Protein AF-0000000082833442 (afdb_homodimer)

Nearest PDB structures (foldseek):
  8tsh-assembly1_B  TM=8.853E-01  e=4.873E-17  Caldimonas thermodepolymerans
  8tsw-assembly1_B  TM=8.646E-01  e=2.440E-17  Caldimonas thermodepolymerans
  8tsi-assembly1_B  TM=8.793E-01  e=1.846E-13  Caldimonas thermodepolymerans
  2bbs-assembly1_A  TM=5.947E-01  e=8.447E-10  Homo sapiens
  4hlu-assembly1_D  TM=7.136E-01  e=8.021E-07  Thermotoga maritima MSB8

Sequence (474 aa):
MIHLNRVTDEPLAFGHRQALLAQASLDIPVGRYALLSPAPELHRQIIDLLCGLRPPRQGFVQHDGNVSWAIGRQGFIRGKASGLNMIELVSQMYELDADATYELVADLITDPKSLPRPMEHWPLFARQEFSFALALAPAFDVYVIEGAIPFEPCRFTRLWLALFEERLVGRTLILSSYRQNQLADYCLKGLIYERSALRIEDDLDQCIQKFPPRRSRSESGTGDDVFGGFDEGQLGFMIHLNRVTDEPLAFGHRQALLAQASLDIPVGRYALLSPAPELHRQIIDLLCGLRPPRQGFVQHDGNVSWAIGRQGFIRGKASGLNMIELVSQMYELDADATYELVADLITDPKSLPRPMEHWPLFARQEFSFALALAPAFDVYVIEGAIPFEPCRFTRLWLALFEERLVGRTLILSSYRQNQLADYCLKGLIYERSALRIEDDLDQCIQKFPPRRSRSESGTGDDVFGGFDEGQLGF

Foldseek 3Di:
DKWWAQFWAADPDPPPPATLAGGATDDDDFFEAEEFELCLLCVVVVLCQQQVVDATPDTHMDDDWHEDRAQQDLVLADQQDFLLRSLVVVCVVQVHDSVVLLVQLCVQAPDSVRRRPGNVPPDLVRSNLSSLSSRLRHLTQEYHYEEDQDDDPDRNSVVSVVSVVVSSVNHYYYYHYLDPVRCVVGHQWYFYRDRNYTDIGRHVVVRCVVGPRDPDPVRVVSDPPPVPPPPPPDPPD/DKWWAQFWAADPDPPPPATLAGGATDDDDFFEAEEFELCLLCVVVVLCQQQVVDATPDTHMDDDWHEDRAQQDLVLADQQDFLLRSLVVVCVVQVHDSVVLLVQLCVQAPDSVRRRPGNVPPDLVRSNLSSLSSRLRHLTQEYHYEEDQDDDPDRNSVVSVVSVVVSSVNHYYYYHYLDPVRCVVGHQWYFYRDRNYTDIGRHVVVRCVVGPRDPDPVRVVSDPPPVPPPPPPDPPD

Radius of gyration: 21.86 Å; Cα contacts (8 Å, |Δi|>4): 952; chains: 2; bounding box: 47×56×69 Å

Organism: NCBI:txid1287738

pLDDT: mean 85.41, std 19.28, range [15.46, 98.56]

Solvent-accessible surface area (backbone atoms only — not comparable to full-atom values): 25301 Å² total; per-residue (Å²): 63,43,36,36,44,45,24,24,32,63,43,48,36,58,86,57,86,56,49,49,25,60,58,26,58,44,76,43,68,75,37,31,25,27,52,37,30,93,53,53,45,49,46,63,61,52,47,33,42,76,48,56,58,41,82,58,63,35,56,48,73,45,63,57,67,45,58,34,64,60,36,65,48,57,70,78,58,52,43,62,28,20,48,52,52,49,46,46,48,52,16,60,44,66,73,48,59,47,66,62,45,46,50,56,30,45,71,46,41,94,60,52,83,51,29,80,38,46,43,65,75,46,57,69,60,57,51,46,44,46,48,56,43,53,60,66,61,58,86,48,34,28,43,33,36,38,44,71,72,79,72,58,96,43,72,47,33,56,54,48,52,57,54,45,57,60,61,43,64,93,25,21,35,41,36,34,44,41,46,63,66,57,45,64,74,66,29,58,25,25,36,36,42,56,94,21,32,66,45,80,40,74,57,29,70,60,45,41,69,76,27,59,56,52,73,27,64,62,50,48,60,68,56,54,62,57,84,60,66,66,68,80,71,79,63,78,121,63,43,36,36,43,45,24,24,32,64,43,48,35,57,84,56,85,56,48,50,27,58,56,26,57,44,76,43,67,76,38,31,24,27,53,36,32,92,54,52,45,50,46,64,62,51,47,32,42,73,48,57,59,42,82,57,64,33,57,46,72,45,65,57,68,45,60,36,64,60,36,65,48,57,70,82,58,52,40,61,29,21,47,51,53,49,46,45,49,52,16,60,44,68,72,48,60,46,65,61,44,46,50,56,30,45,72,46,41,95,61,53,85,51,30,80,39,47,42,65,75,47,55,70,61,57,52,46,44,46,46,56,43,53,60,65,61,57,85,46,36,29,44,33,35,39,44,70,74,80,72,56,96,42,72,46,33,55,54,49,50,57,53,47,57,61,62,43,63,94,24,22,35,42,36,34,44,42,47,63,66,58,44,62,73,67,29,59,25,24,36,36,44,55,94,23,32,65,47,79,39,73,57,29,69,59,45,42,68,76,26,60,56,53,73,28,65,63,49,49,61,67,56,56,62,58,82,61,66,68,67,82,72,81,66,77,121

Secondary structure (DSSP, 8-state):
-EEEEEEEE--SSTT--S-SEEEEEEEE-SSEEEEE-S-GGGHHHHHHHHHTSS--SEEEEEESS-EEEEET-GGG--TTSBHHHHHHHHHHHTT--HHHHHHHHHHHSS-GGGTTSBGGGS-HHHHHHHHHHHTTSS--SEEEEES----SSSHHHHHHHHHHHHHHTTSEEEEE-S-HHHHHHH-SEEEEEETTEEEEES-HHHHHHHS-----TTTHHHHSSTTT---STT---/-EEEEEEEE--SSTT--S-SEEEEEEEE-SSEEEEE-S-GGGHHHHHHHHHTSS--SEEEEEESS-EEEEET-GGGS-TTSBHHHHHHHHHHHTT--HHHHHHHHHHHSS-GGGTTSBGGGS-HHHHHHHHHHHTTSS--SEEEEES----SSSHHHHHHHHHHHHHHTTSEEEEE-S-HHHHHHH-SEEEEEETTEEEEES-HHHHHHHS-----TTTTTT-SSTTT---SS----

Structure (mmCIF, N/CA/C/O backbone):
data_AF-0000000082833442-model_v1
#
loop_
_entity.id
_entity.type
_entity.pdbx_description
1 polymer 'Polysialic acid transport ATP-binding protein KpsT'
#
loop_
_atom_site.group_PDB
_atom_site.id
_atom_site.type_symbol
_atom_site.label_atom_id
_atom_site.label_alt_id
_atom_site.label_comp_id
_atom_site.label_asym_id
_atom_site.label_entity_id
_atom_site.label_seq_id
_atom_site.pdbx_PDB_ins_code
_atom_site.Cartn_x
_atom_site.Cartn_y
_atom_site.Cartn_z
_atom_site.occupancy
_atom_site.B_iso_or_equiv
_atom_site.auth_seq_id
_atom_site.auth_comp_id
_atom_site.auth_asym_id
_atom_site.auth_atom_id
_atom_site.pdbx_PDB_model_num
ATOM 1 N N . MET A 1 1 ? -0.75 22.703 -1.774 1 87.25 1 MET A N 1
ATOM 2 C CA . MET A 1 1 ? -2.17 22.719 -2.115 1 87.25 1 MET A CA 1
ATOM 3 C C . MET A 1 1 ? -2.539 21.516 -2.967 1 87.25 1 MET A C 1
ATOM 5 O O . MET A 1 1 ? -1.73 21.047 -3.77 1 87.25 1 MET A O 1
ATOM 9 N N . ILE A 1 2 ? -3.645 20.938 -2.664 1 94.56 2 ILE A N 1
ATOM 10 C CA . ILE A 1 2 ? -4.184 19.828 -3.439 1 94.56 2 ILE A CA 1
ATOM 11 C C . ILE A 1 2 ? -5.395 20.281 -4.242 1 94.56 2 ILE A C 1
ATOM 13 O O . ILE A 1 2 ? -6.258 21 -3.717 1 94.56 2 ILE A O 1
ATOM 17 N N . HIS A 1 3 ? -5.391 19.891 -5.516 1 95 3 HIS A N 1
ATOM 18 C CA . HIS A 1 3 ? -6.5 20.25 -6.398 1 95 3 HIS A CA 1
ATOM 19 C C . HIS A 1 3 ? -7.199 19 -6.934 1 95 3 HIS A C 1
ATOM 21 O O . HIS A 1 3 ? -6.57 18.156 -7.582 1 95 3 HIS A O 1
ATOM 27 N N . LEU A 1 4 ? -8.414 18.891 -6.656 1 96.06 4 LEU A N 1
ATOM 28 C CA . LEU A 1 4 ? -9.258 17.875 -7.293 1 96.06 4 LEU A CA 1
ATOM 29 C C . LEU A 1 4 ? -10.047 18.484 -8.453 1 96.06 4 LEU A C 1
ATOM 31 O O . LEU A 1 4 ? -10.672 19.547 -8.297 1 96.06 4 LEU A O 1
ATOM 35 N N . ASN A 1 5 ? -9.93 17.875 -9.562 1 95.62 5 ASN A N 1
ATOM 36 C CA . ASN A 1 5 ? -10.656 18.328 -10.742 1 95.62 5 ASN A CA 1
ATOM 37 C C . ASN A 1 5 ? -11.57 17.219 -11.289 1 95.62 5 ASN A C 1
ATOM 39 O O . ASN A 1 5 ? -11.102 16.297 -11.938 1 95.62 5 ASN A O 1
ATOM 43 N N . ARG A 1 6 ? -12.867 17.328 -11.055 1 95.94 6 ARG A N 1
ATOM 44 C CA . ARG A 1 6 ? -13.922 16.438 -11.539 1 95.94 6 ARG A CA 1
ATOM 45 C C . ARG A 1 6 ? -13.555 14.977 -11.312 1 95.94 6 ARG A C 1
ATOM 47 O O . ARG A 1 6 ? -13.602 14.172 -12.242 1 95.94 6 ARG A O 1
ATOM 54 N N . VAL A 1 7 ? -13.211 14.68 -10.086 1 95.31 7 VAL A N 1
ATOM 55 C CA . VAL A 1 7 ? -12.742 13.344 -9.734 1 95.31 7 VAL A CA 1
ATOM 56 C C . VAL A 1 7 ? -13.938 12.422 -9.492 1 95.31 7 VAL A C 1
ATOM 58 O O . VAL A 1 7 ? -14.844 12.758 -8.727 1 95.31 7 VAL A O 1
ATOM 61 N N . THR A 1 8 ? -14 11.344 -10.211 1 92.88 8 THR A N 1
ATOM 62 C CA . THR A 1 8 ? -14.953 10.266 -9.977 1 92.88 8 THR A CA 1
ATOM 63 C C . THR A 1 8 ? -14.219 8.969 -9.617 1 92.88 8 THR A C 1
ATOM 65 O O . THR A 1 8 ? -13.227 8.617 -10.258 1 92.88 8 THR A O 1
ATOM 68 N N . ASP A 1 9 ? -14.609 8.414 -8.594 1 88.69 9 ASP A N 1
ATOM 69 C CA . ASP A 1 9 ? -14.016 7.164 -8.133 1 88.69 9 ASP A CA 1
ATOM 70 C C . ASP A 1 9 ? -15.047 6.301 -7.402 1 88.69 9 ASP A C 1
ATOM 72 O O . ASP A 1 9 ? -16.094 6.797 -6.984 1 88.69 9 ASP A O 1
ATOM 76 N N . GLU A 1 10 ? -14.781 5.082 -7.391 1 81.75 10 GLU A N 1
ATOM 77 C CA . GLU A 1 10 ? -15.68 4.125 -6.758 1 81.75 10 GLU A CA 1
ATOM 78 C C . GLU A 1 10 ? -15.047 3.508 -5.516 1 81.75 10 GLU A C 1
ATOM 80 O O . GLU A 1 10 ? -13.828 3.369 -5.438 1 81.75 10 GLU A O 1
ATOM 85 N N . PRO A 1 11 ? -15.969 3.258 -4.547 1 69.62 11 PRO A N 1
ATOM 86 C CA . PRO A 1 11 ? -15.43 2.576 -3.369 1 69.62 11 PRO A CA 1
ATOM 87 C C . PRO A 1 11 ? -14.875 1.189 -3.689 1 69.62 11 PRO A C 1
ATOM 89 O O . PRO A 1 11 ? -15.398 0.5 -4.566 1 69.62 11 PRO A O 1
ATOM 92 N N . LEU A 1 12 ? -13.719 1.007 -3.016 1 61.28 12 LEU A N 1
ATOM 93 C CA . LEU A 1 12 ? -13.156 -0.334 -3.158 1 61.28 12 LEU A CA 1
ATOM 94 C C . LEU A 1 12 ? -13.969 -1.347 -2.354 1 61.28 12 LEU A C 1
ATOM 96 O O . LEU A 1 12 ? -13.969 -2.539 -2.668 1 61.28 12 LEU A O 1
ATOM 100 N N . ALA A 1 13 ? -14.594 -0.746 -1.317 1 53.56 13 ALA A N 1
ATOM 101 C CA . ALA A 1 13 ? -15.359 -1.617 -0.432 1 53.56 13 ALA A CA 1
ATOM 102 C C . ALA A 1 13 ? -16.719 -1.947 -1.035 1 53.56 13 ALA A C 1
ATOM 104 O O . ALA A 1 13 ? -17.328 -1.115 -1.72 1 53.56 13 ALA A O 1
ATOM 105 N N . PHE A 1 14 ? -17.156 -3.219 -0.963 1 50.06 14 PHE A N 1
ATOM 106 C CA . PHE A 1 14 ? -18.422 -3.729 -1.467 1 50.06 14 PHE A CA 1
ATOM 107 C C . PHE A 1 14 ? -19.578 -3.193 -0.642 1 50.06 14 PHE A C 1
ATOM 109 O O . PHE A 1 14 ? -19.422 -2.869 0.536 1 50.06 14 PHE A O 1
ATOM 116 N N . GLY A 1 15 ? -20.688 -2.936 -1.265 1 50.88 15 GLY A N 1
ATOM 117 C CA . GLY A 1 15 ? -21.953 -2.578 -0.665 1 50.88 15 GLY A CA 1
ATOM 118 C C . GLY A 1 15 ? -22.312 -1.115 -0.848 1 50.88 15 GLY A C 1
ATOM 119 O O . GLY A 1 15 ? -23.422 -0.696 -0.515 1 50.88 15 GLY A O 1
ATOM 120 N N . HIS A 1 16 ? -21.141 -0.589 -1.215 1 55.28 16 HIS A N 1
ATOM 121 C CA . HIS A 1 16 ? -21.484 0.812 -1.423 1 55.28 16 HIS A CA 1
ATOM 122 C C . HIS A 1 16 ? -21.984 1.054 -2.846 1 55.28 16 HIS A C 1
ATOM 124 O O . HIS A 1 16 ? -21.312 0.657 -3.811 1 55.28 16 HIS A O 1
ATOM 130 N N . ARG A 1 17 ? -23.172 1.173 -2.928 1 62.28 17 ARG A N 1
ATOM 131 C CA . ARG A 1 17 ? -23.781 1.459 -4.227 1 62.28 17 ARG A CA 1
ATOM 132 C C . ARG A 1 17 ? -23.375 2.844 -4.723 1 62.28 17 ARG A C 1
ATOM 134 O O . ARG A 1 17 ? -23.438 3.121 -5.922 1 62.28 17 ARG A O 1
ATOM 141 N N . GLN A 1 18 ? -22.938 3.605 -3.75 1 77.44 18 GLN A N 1
ATOM 142 C CA . GLN A 1 18 ? -22.641 4.98 -4.133 1 77.44 18 GLN A CA 1
ATOM 143 C C . GLN A 1 18 ? -21.156 5.148 -4.453 1 77.44 18 GLN A C 1
ATOM 145 O O . GLN A 1 18 ? -20.312 4.484 -3.855 1 77.44 18 GLN A O 1
ATOM 150 N N . ALA A 1 19 ? -20.922 6.012 -5.43 1 86.44 19 ALA A N 1
ATOM 151 C CA . ALA A 1 19 ? -19.547 6.355 -5.789 1 86.44 19 ALA A CA 1
ATOM 152 C C . ALA A 1 19 ? -18.797 6.91 -4.59 1 86.44 19 ALA A C 1
ATOM 154 O O . ALA A 1 19 ? -19.391 7.547 -3.713 1 86.44 19 ALA A O 1
ATOM 155 N N . LEU A 1 20 ? -17.531 6.586 -4.531 1 90 20 LEU A N 1
ATOM 156 C CA . LEU A 1 20 ? -16.703 7.223 -3.521 1 90 20 LEU A CA 1
ATOM 157 C C . LEU A 1 20 ? -16.672 8.734 -3.707 1 90 20 LEU A C 1
ATOM 159 O O . LEU A 1 20 ? -16.969 9.484 -2.771 1 90 20 LEU A O 1
ATOM 163 N N . LEU A 1 21 ? -16.297 9.141 -4.926 1 94.31 21 LEU A N 1
ATOM 164 C CA . LEU A 1 21 ? -16.406 10.523 -5.387 1 94.31 21 LEU A CA 1
ATOM 165 C C . LEU A 1 21 ? -17.109 10.594 -6.738 1 94.31 21 LEU A C 1
ATOM 167 O O . LEU A 1 21 ? -16.891 9.742 -7.602 1 94.31 21 LEU A O 1
ATOM 171 N N . ALA A 1 22 ? -18 11.578 -6.891 1 95.62 22 ALA A N 1
ATOM 172 C CA . ALA A 1 22 ? -18.734 11.781 -8.133 1 95.62 22 ALA A CA 1
ATOM 173 C C . ALA A 1 22 ? -18.516 13.188 -8.68 1 95.62 22 ALA A C 1
ATOM 175 O O . ALA A 1 22 ? -19.141 14.148 -8.234 1 95.62 22 ALA A O 1
ATOM 176 N N . GLN A 1 23 ? -17.594 13.281 -9.688 1 95.56 23 GLN A N 1
ATOM 177 C CA . GLN A 1 23 ? -17.234 14.547 -10.32 1 95.56 23 GLN A CA 1
ATOM 178 C C . GLN A 1 23 ? -16.844 15.594 -9.281 1 95.56 23 GLN A C 1
ATOM 180 O O . GLN A 1 23 ? -17.297 16.734 -9.344 1 95.56 23 GLN A O 1
ATOM 185 N N . ALA A 1 24 ? -16.172 15.195 -8.289 1 96.44 24 ALA A N 1
ATOM 186 C CA . ALA A 1 24 ? -15.805 16.062 -7.18 1 96.44 24 ALA A CA 1
ATOM 187 C C . ALA A 1 24 ? -14.68 17.016 -7.574 1 96.44 24 ALA A C 1
ATOM 189 O O . ALA A 1 24 ? -13.648 16.594 -8.094 1 96.44 24 ALA A O 1
ATOM 190 N N . SER A 1 25 ? -14.93 18.297 -7.41 1 96.81 25 SER A N 1
ATOM 191 C CA . SER A 1 25 ? -13.906 19.328 -7.578 1 96.81 25 SER A CA 1
ATOM 192 C C . SER A 1 25 ? -13.719 20.125 -6.301 1 96.81 25 SER A C 1
ATOM 194 O O . SER A 1 25 ? -14.695 20.516 -5.656 1 96.81 25 SER A O 1
ATOM 196 N N . LEU A 1 26 ? -12.453 20.312 -5.906 1 97.75 26 LEU A N 1
ATOM 197 C CA . LEU A 1 26 ? -12.141 21.047 -4.684 1 97.75 26 LEU A CA 1
ATOM 198 C C . LEU A 1 26 ? -10.68 21.469 -4.66 1 97.75 26 LEU A C 1
ATOM 200 O O . LEU A 1 26 ? -9.797 20.688 -5.031 1 97.75 26 LEU A O 1
ATOM 204 N N . ASP A 1 27 ? -10.469 22.688 -4.301 1 97 27 ASP A N 1
ATOM 205 C CA . ASP A 1 27 ? -9.133 23.156 -3.947 1 97 27 ASP A CA 1
ATOM 206 C C . ASP A 1 27 ? -8.93 23.156 -2.434 1 97 27 ASP A C 1
ATOM 208 O O . ASP A 1 27 ? -9.742 23.719 -1.693 1 97 27 ASP A O 1
ATOM 212 N N . ILE A 1 28 ? -7.914 22.516 -2.031 1 97.31 28 ILE A N 1
ATOM 213 C CA . ILE A 1 28 ? -7.559 22.5 -0.615 1 97.31 28 ILE A CA 1
ATOM 214 C C . ILE A 1 28 ? -6.367 23.438 -0.376 1 97.31 28 ILE A C 1
ATOM 216 O O . ILE A 1 28 ? -5.219 23.047 -0.62 1 97.31 28 ILE A O 1
ATOM 220 N N . PRO A 1 29 ? -6.637 24.594 0.141 1 96.38 29 PRO A N 1
ATOM 221 C CA . PRO A 1 29 ? -5.531 25.516 0.396 1 96.38 29 PRO A CA 1
ATOM 222 C C . PRO A 1 29 ? -4.672 25.094 1.587 1 96.38 29 PRO A C 1
ATOM 224 O O . PRO A 1 29 ? -5 24.141 2.279 1 96.38 29 PRO A O 1
ATOM 227 N N . VAL A 1 30 ? -3.625 25.875 1.782 1 96.69 30 VAL A N 1
ATOM 228 C CA . VAL A 1 30 ? -2.762 25.641 2.934 1 96.69 30 VAL A CA 1
ATOM 229 C C . VAL A 1 30 ? -3.572 25.766 4.223 1 96.69 30 VAL A C 1
ATOM 231 O O . VAL A 1 30 ? -4.348 26.703 4.391 1 96.69 30 VAL A O 1
ATOM 234 N N . GLY A 1 31 ? -3.477 24.797 5.059 1 97 31 GLY A N 1
ATOM 235 C CA . GLY A 1 31 ? -4.219 24.766 6.309 1 97 31 GLY A CA 1
ATOM 236 C C . GLY A 1 31 ? -4.145 23.422 7.008 1 97 31 GLY A C 1
ATOM 237 O O . GLY A 1 31 ? -3.463 22.516 6.539 1 97 31 GLY A O 1
ATOM 238 N N . ARG A 1 32 ? -4.77 23.375 8.156 1 97.69 32 ARG A N 1
ATOM 239 C CA . ARG A 1 32 ? -4.82 22.172 8.977 1 97.69 32 ARG A CA 1
ATOM 240 C C . ARG A 1 32 ? -6.234 21.609 9.023 1 97.69 32 ARG A C 1
ATOM 242 O O . ARG A 1 32 ? -7.125 22.188 9.641 1 97.69 32 ARG A O 1
ATOM 249 N N . TYR A 1 33 ? -6.422 20.375 8.406 1 98.25 33 TYR A N 1
ATOM 250 C CA . TYR A 1 33 ? -7.758 19.844 8.164 1 98.25 33 TYR A CA 1
ATOM 251 C C . TYR A 1 33 ? -7.957 18.516 8.891 1 98.25 33 TYR A C 1
ATOM 253 O O . TYR A 1 33 ? -7.082 17.641 8.852 1 98.25 33 TYR A O 1
ATOM 261 N N . ALA A 1 34 ? -9.109 18.391 9.508 1 98 34 ALA A N 1
ATOM 262 C CA . ALA A 1 34 ? -9.578 17.094 10 1 98 34 ALA A CA 1
ATOM 263 C C . ALA A 1 34 ? -10.469 16.406 8.969 1 98 34 ALA A C 1
ATOM 265 O O . ALA A 1 34 ? -11.508 16.953 8.578 1 98 34 ALA A O 1
ATOM 266 N N . LEU A 1 35 ? -10.078 15.305 8.5 1 97.38 35 LEU A N 1
ATOM 267 C CA . LEU A 1 35 ? -10.953 14.531 7.625 1 97.38 35 LEU A CA 1
ATOM 268 C C . LEU A 1 35 ? -12.062 13.852 8.422 1 97.38 35 LEU A C 1
ATOM 270 O O . LEU A 1 35 ? -11.789 12.984 9.258 1 97.38 35 LEU A O 1
ATOM 274 N N . LEU A 1 36 ? -13.242 14.219 8.164 1 96.56 36 LEU A N 1
ATOM 275 C CA . LEU A 1 36 ? -14.414 13.734 8.883 1 96.56 36 LEU A CA 1
ATOM 276 C C . LEU A 1 36 ? -15.508 13.312 7.906 1 96.56 36 LEU A C 1
ATOM 278 O O . LEU A 1 36 ? -15.609 13.852 6.805 1 96.56 36 LEU A O 1
ATOM 282 N N . SER A 1 37 ? -16.25 12.336 8.328 1 93.88 37 SER A N 1
ATOM 283 C CA . SER A 1 37 ? -17.328 11.852 7.484 1 93.88 37 SER A CA 1
ATOM 284 C C . SER A 1 37 ? -18.281 10.938 8.266 1 93.88 37 SER A C 1
ATOM 286 O O . SER A 1 37 ? -17.922 10.445 9.336 1 93.88 37 SER A O 1
ATOM 288 N N . PRO A 1 38 ? -19.5 10.742 7.73 1 89.19 38 PRO A N 1
ATOM 289 C CA . PRO A 1 38 ? -20.375 9.703 8.297 1 89.19 38 PRO A CA 1
ATOM 290 C C . PRO A 1 38 ? -19.859 8.297 8.016 1 89.19 38 PRO A C 1
ATOM 292 O O . PRO A 1 38 ? -20.328 7.332 8.625 1 89.19 38 PRO A O 1
ATOM 295 N N . ALA A 1 39 ? -18.875 8.18 7.148 1 82.5 39 ALA A N 1
ATOM 296 C CA . ALA A 1 39 ? -18.344 6.879 6.734 1 82.5 39 ALA A CA 1
ATOM 297 C C . ALA A 1 39 ? -16.828 6.836 6.863 1 82.5 39 ALA A C 1
ATOM 299 O O . ALA A 1 39 ? -16.109 6.742 5.863 1 82.5 39 ALA A O 1
ATOM 300 N N . PRO A 1 40 ? -16.328 6.805 8.109 1 83.56 40 PRO A N 1
ATOM 301 C CA . PRO A 1 40 ? -14.875 6.828 8.312 1 83.56 40 PRO A CA 1
ATOM 302 C C . PRO A 1 40 ? -14.164 5.652 7.652 1 83.56 40 PRO A C 1
ATOM 304 O O . PRO A 1 40 ? -12.953 5.715 7.41 1 83.56 40 PRO A O 1
ATOM 307 N N . GLU A 1 41 ? -14.883 4.602 7.309 1 76.94 41 GLU A N 1
ATOM 308 C CA . GLU A 1 41 ? -14.305 3.441 6.641 1 76.94 41 GLU A CA 1
ATOM 309 C C . GLU A 1 41 ? -13.812 3.801 5.242 1 76.94 41 GLU A C 1
ATOM 311 O O . GLU A 1 41 ? -13.031 3.059 4.645 1 76.94 41 GLU A O 1
ATOM 316 N N . LEU A 1 42 ? -14.266 4.926 4.738 1 82.06 42 LEU A N 1
ATOM 317 C CA . LEU A 1 42 ? -13.883 5.336 3.389 1 82.06 42 LEU A CA 1
ATOM 318 C C . LEU A 1 42 ? -12.688 6.277 3.424 1 82.06 42 LEU A C 1
ATOM 320 O O . LEU A 1 42 ? -12.125 6.609 2.377 1 82.06 42 LEU A O 1
ATOM 324 N N . HIS A 1 43 ? -12.203 6.676 4.656 1 88.62 43 HIS A N 1
ATOM 325 C CA . HIS A 1 43 ? -11.109 7.629 4.781 1 88.62 43 HIS A CA 1
ATOM 326 C C . HIS A 1 43 ? -9.844 7.105 4.102 1 88.62 43 HIS A C 1
ATOM 328 O O . HIS A 1 43 ? -9.141 7.863 3.43 1 88.62 43 HIS A O 1
ATOM 334 N N . ARG A 1 44 ? -9.625 5.855 4.223 1 84.38 44 ARG A N 1
ATOM 335 C CA . ARG A 1 44 ? -8.422 5.262 3.652 1 84.38 44 ARG A CA 1
ATOM 336 C C . ARG A 1 44 ? -8.391 5.438 2.139 1 84.38 44 ARG A C 1
ATOM 338 O O . ARG A 1 44 ? -7.355 5.789 1.57 1 84.38 44 ARG A O 1
ATOM 345 N N . GLN A 1 45 ? -9.5 5.219 1.505 1 84.62 45 GLN A N 1
ATOM 346 C CA . GLN A 1 45 ? -9.57 5.344 0.053 1 84.62 45 GLN A CA 1
ATOM 347 C C . GLN A 1 45 ? -9.453 6.805 -0.379 1 84.62 45 GLN A C 1
ATOM 349 O O . GLN A 1 45 ? -8.812 7.105 -1.388 1 84.62 45 GLN A O 1
ATOM 354 N N . ILE A 1 46 ? -10.039 7.633 0.379 1 91 46 ILE A N 1
ATOM 355 C CA . ILE A 1 46 ? -9.961 9.062 0.091 1 91 46 ILE A CA 1
ATOM 356 C C . ILE A 1 46 ? -8.516 9.531 0.228 1 91 46 ILE A C 1
ATOM 358 O O . ILE A 1 46 ? -8.008 10.25 -0.637 1 91 46 ILE A O 1
ATOM 362 N N . ILE A 1 47 ? -7.887 9.086 1.263 1 91.69 47 ILE A N 1
ATOM 363 C CA . ILE A 1 47 ? -6.496 9.445 1.521 1 91.69 47 ILE A CA 1
ATOM 364 C C . ILE A 1 47 ? -5.609 8.922 0.397 1 91.69 47 ILE A C 1
ATOM 366 O O . ILE A 1 47 ? -4.699 9.617 -0.062 1 91.69 47 ILE A O 1
ATOM 370 N N . ASP A 1 48 ? -5.859 7.742 -0.075 1 86.12 48 ASP A N 1
ATOM 371 C CA . ASP A 1 48 ? -5.086 7.188 -1.182 1 86.12 48 ASP A CA 1
ATOM 372 C C . ASP A 1 48 ? -5.156 8.094 -2.408 1 86.12 48 ASP A C 1
ATOM 374 O O . ASP A 1 48 ? -4.152 8.297 -3.096 1 86.12 48 ASP A O 1
ATOM 378 N N . LEU A 1 49 ? -6.273 8.641 -2.641 1 87.38 49 LEU A N 1
ATOM 379 C CA . LEU A 1 49 ? -6.453 9.547 -3.771 1 87.38 49 LEU A CA 1
ATOM 380 C C . LEU A 1 49 ? -5.738 10.875 -3.527 1 87.38 49 LEU A C 1
ATOM 382 O O . LEU A 1 49 ? -5.023 11.367 -4.402 1 87.38 49 LEU A O 1
ATOM 386 N N . LEU A 1 50 ? -5.867 11.32 -2.34 1 90.75 50 LEU A N 1
ATOM 387 C CA . LEU A 1 50 ? -5.297 12.625 -2.012 1 90.75 50 LEU A CA 1
ATOM 388 C C . LEU A 1 50 ? -3.775 12.57 -2.027 1 90.75 50 LEU A C 1
ATOM 390 O O . LEU A 1 50 ? -3.119 13.531 -2.43 1 90.75 50 LEU A O 1
ATOM 394 N N . CYS A 1 51 ? -3.225 11.406 -1.629 1 87.12 51 CYS A N 1
ATOM 395 C CA . CYS A 1 51 ? -1.775 11.242 -1.576 1 87.12 51 CYS A CA 1
ATOM 396 C C . CYS A 1 51 ? -1.221 10.859 -2.941 1 87.12 51 CYS A C 1
ATOM 398 O O . CYS A 1 51 ? -0.004 10.82 -3.135 1 87.12 51 CYS A O 1
ATOM 400 N N . GLY A 1 52 ? -2.156 10.539 -3.807 1 79.44 52 GLY A N 1
ATOM 401 C CA . GLY A 1 52 ? -1.712 10.094 -5.121 1 79.44 52 GLY A CA 1
ATOM 402 C C . GLY A 1 52 ? -1.208 8.664 -5.133 1 79.44 52 GLY A C 1
ATOM 403 O O . GLY A 1 52 ? -0.399 8.297 -5.988 1 79.44 52 GLY A O 1
ATOM 404 N N . LEU A 1 53 ? -1.513 7.867 -4.195 1 76.12 53 LEU A N 1
ATOM 405 C CA . LEU A 1 53 ? -1.098 6.469 -4.133 1 76.12 53 LEU A CA 1
ATOM 406 C C . LEU A 1 53 ? -1.813 5.641 -5.195 1 76.12 53 LEU A C 1
ATOM 408 O O . LEU A 1 53 ? -1.351 4.559 -5.559 1 76.12 53 LEU A O 1
ATOM 412 N N . ARG A 1 54 ? -2.922 6.133 -5.621 1 73.69 54 ARG A N 1
ATOM 413 C CA . ARG A 1 54 ? -3.65 5.555 -6.742 1 73.69 54 ARG A CA 1
ATOM 414 C C . ARG A 1 54 ? -4.352 6.637 -7.559 1 73.69 54 ARG A C 1
ATOM 416 O O . ARG A 1 54 ? -4.797 7.645 -7.008 1 73.69 54 ARG A O 1
ATOM 423 N N . PRO A 1 55 ? -4.445 6.387 -8.797 1 76.69 55 PRO A N 1
ATOM 424 C CA . PRO A 1 55 ? -5.184 7.348 -9.625 1 76.69 55 PRO A CA 1
ATOM 425 C C . PRO A 1 55 ? -6.699 7.191 -9.492 1 76.69 55 PRO A C 1
ATOM 427 O O . PRO A 1 55 ? -7.188 6.09 -9.227 1 76.69 55 PRO A O 1
ATOM 430 N N . PRO A 1 56 ? -7.398 8.328 -9.672 1 84.06 56 PRO A N 1
ATOM 431 C CA . PRO A 1 56 ? -8.852 8.188 -9.758 1 84.06 56 PRO A CA 1
ATOM 432 C C . PRO A 1 56 ? -9.312 7.555 -11.07 1 84.06 56 PRO A C 1
ATOM 434 O O . PRO A 1 56 ? -8.539 7.492 -12.031 1 84.06 56 PRO A O 1
ATOM 437 N N . ARG A 1 57 ? -10.555 7.078 -11.062 1 81.56 57 ARG A N 1
ATOM 438 C CA . ARG A 1 57 ? -11.125 6.52 -12.289 1 81.56 57 ARG A CA 1
ATOM 439 C C . ARG A 1 57 ? -11.266 7.59 -13.367 1 81.56 57 ARG A C 1
ATOM 441 O O . ARG A 1 57 ? -10.992 7.332 -14.539 1 81.56 57 ARG A O 1
ATOM 448 N N . GLN A 1 58 ? -11.766 8.648 -12.961 1 87.12 58 GLN A N 1
ATOM 449 C CA . GLN A 1 58 ? -11.898 9.805 -13.844 1 87.12 58 GLN A CA 1
ATOM 450 C C . GLN A 1 58 ? -11.445 11.086 -13.141 1 87.12 58 GLN A C 1
ATOM 452 O O . GLN A 1 58 ? -11.469 11.172 -11.914 1 87.12 58 GLN A O 1
ATOM 457 N N . GLY A 1 59 ? -10.969 11.984 -13.961 1 91.38 59 GLY A N 1
ATOM 458 C CA . GLY A 1 59 ? -10.477 13.234 -13.406 1 91.38 59 GLY A CA 1
ATOM 459 C C . GLY A 1 59 ? -9.031 13.156 -12.953 1 91.38 59 GLY A C 1
ATOM 460 O O . GLY A 1 59 ? -8.297 12.25 -13.352 1 91.38 59 GLY A O 1
ATOM 461 N N . PHE A 1 60 ? -8.625 14.273 -12.164 1 89.56 60 PHE A N 1
ATOM 462 C CA . PHE A 1 60 ? -7.234 14.242 -11.734 1 89.56 60 PHE A CA 1
ATOM 463 C C . PHE A 1 60 ? -7.07 14.945 -10.391 1 89.56 60 PHE A C 1
ATOM 465 O O . PHE A 1 60 ? -7.859 15.828 -10.047 1 89.56 60 PHE A O 1
ATOM 472 N N . VAL A 1 61 ? -6.172 14.445 -9.648 1 90.75 61 VAL A N 1
ATOM 473 C CA . VAL A 1 61 ? -5.699 15.062 -8.414 1 90.75 61 VAL A CA 1
ATOM 474 C C . VAL A 1 61 ? -4.309 15.656 -8.625 1 90.75 61 VAL A C 1
ATOM 476 O O . VAL A 1 61 ? -3.377 14.945 -9.016 1 90.75 61 VAL A O 1
ATOM 479 N N . GLN A 1 62 ? -4.242 16.969 -8.414 1 89.69 62 GLN A N 1
ATOM 480 C CA . GLN A 1 62 ? -2.971 17.656 -8.617 1 89.69 62 GLN A CA 1
ATOM 481 C C . GLN A 1 62 ? -2.422 18.188 -7.297 1 89.69 62 GLN A C 1
ATOM 483 O O . GLN A 1 62 ? -3.186 18.641 -6.441 1 89.69 62 GLN A O 1
ATOM 488 N N . HIS A 1 63 ? -1.179 18.156 -7.168 1 90.25 63 HIS A N 1
ATOM 489 C CA . HIS A 1 63 ? -0.5 18.625 -5.965 1 90.25 63 HIS A CA 1
ATOM 490 C C . HIS A 1 63 ? 0.441 19.781 -6.277 1 90.25 63 HIS A C 1
ATOM 492 O O . HIS A 1 63 ? 1.199 19.719 -7.25 1 90.25 63 HIS A O 1
ATOM 498 N N . ASP A 1 64 ? 0.279 20.797 -5.539 1 89.19 64 ASP A N 1
ATOM 499 C CA . ASP A 1 64 ? 1.285 21.844 -5.562 1 89.19 64 ASP A CA 1
ATOM 500 C C . ASP A 1 64 ? 2.396 21.578 -4.555 1 89.19 64 ASP A C 1
ATOM 502 O O . ASP A 1 64 ? 2.291 21.953 -3.387 1 89.19 64 ASP A O 1
ATOM 506 N N . GLY A 1 65 ? 3.428 20.828 -4.961 1 89.75 65 GLY A N 1
ATOM 507 C CA . GLY A 1 65 ? 4.512 20.453 -4.07 1 89.75 65 GLY A CA 1
ATOM 508 C C . GLY A 1 65 ? 4.488 18.984 -3.691 1 89.75 65 GLY A C 1
ATOM 509 O O . GLY A 1 65 ? 3.91 18.156 -4.406 1 89.75 65 GLY A O 1
ATOM 510 N N . ASN A 1 66 ? 5.16 18.688 -2.564 1 91.62 66 ASN A N 1
ATOM 511 C CA . ASN A 1 66 ? 5.293 17.297 -2.119 1 91.62 66 ASN A CA 1
ATOM 512 C C . ASN A 1 66 ? 4.234 16.953 -1.08 1 91.62 66 ASN A C 1
ATOM 514 O O . ASN A 1 66 ? 4.051 17.672 -0.099 1 91.62 66 ASN A O 1
ATOM 518 N N . VAL A 1 67 ? 3.566 15.859 -1.4 1 92.88 67 VAL A N 1
ATOM 519 C CA . VAL A 1 67 ? 2.619 15.305 -0.442 1 92.88 67 VAL A CA 1
ATOM 520 C C . VAL A 1 67 ? 3.213 14.055 0.204 1 92.88 67 VAL A C 1
ATOM 522 O O . VAL A 1 67 ? 3.834 13.234 -0.474 1 92.88 67 VAL A O 1
ATOM 525 N N . SER A 1 68 ? 3.02 13.969 1.459 1 92.44 68 SER A N 1
ATOM 526 C CA . SER A 1 68 ? 3.553 12.797 2.148 1 92.44 68 SER A CA 1
ATOM 527 C C . SER A 1 68 ? 2.768 11.539 1.794 1 92.44 68 SER A C 1
ATOM 529 O O . SER A 1 68 ? 1.674 11.625 1.232 1 92.44 68 SER A O 1
ATOM 531 N N . TRP A 1 69 ? 3.412 10.391 2.027 1 89 69 TRP A N 1
ATOM 532 C CA . TRP A 1 69 ? 2.623 9.172 2.109 1 89 69 TRP A CA 1
ATOM 533 C C . TRP A 1 69 ? 1.649 9.227 3.281 1 89 69 TRP A C 1
ATOM 535 O O . TRP A 1 69 ? 1.632 10.203 4.035 1 89 69 TRP A O 1
ATOM 545 N N . ALA A 1 70 ? 0.731 8.312 3.305 1 90.12 70 ALA A N 1
ATOM 546 C CA . ALA A 1 70 ? -0.15 8.242 4.469 1 90.12 70 ALA A CA 1
ATOM 547 C C . ALA A 1 70 ? 0.623 7.828 5.715 1 90.12 70 ALA A C 1
ATOM 549 O O . ALA A 1 70 ? 0.783 6.633 5.988 1 90.12 70 ALA A O 1
ATOM 550 N N . ILE A 1 71 ? 0.976 8.898 6.469 1 91.81 71 ILE A N 1
ATOM 551 C CA . ILE A 1 71 ? 1.768 8.648 7.668 1 91.81 71 ILE A CA 1
ATOM 552 C C . ILE A 1 71 ? 0.924 7.902 8.703 1 91.81 71 ILE A C 1
ATOM 554 O O . ILE A 1 71 ? -0.234 8.25 8.938 1 91.81 71 ILE A O 1
ATOM 558 N N . GLY A 1 72 ? 1.446 6.891 9.312 1 86.94 72 GLY A N 1
ATOM 559 C CA . GLY A 1 72 ? 0.724 6.074 10.281 1 86.94 72 GLY A CA 1
ATOM 560 C C . GLY A 1 72 ? 0.304 4.727 9.719 1 86.94 72 GLY A C 1
ATOM 561 O O . GLY A 1 72 ? -0.014 3.809 10.484 1 86.94 72 GLY A O 1
ATOM 562 N N . ARG A 1 73 ? 0.186 4.777 8.375 1 79.94 73 ARG A N 1
ATOM 563 C CA . ARG A 1 73 ? -0.144 3.512 7.73 1 79.94 73 ARG A CA 1
ATOM 564 C C . ARG A 1 73 ? 1.104 2.66 7.527 1 79.94 73 ARG A C 1
ATOM 566 O O . ARG A 1 73 ? 2.17 3.18 7.191 1 79.94 73 ARG A O 1
ATOM 573 N N . GLN A 1 74 ? 0.938 1.429 7.68 1 71.12 74 GLN A N 1
ATOM 574 C CA . GLN A 1 74 ? 2.074 0.523 7.539 1 71.12 74 GLN A CA 1
ATOM 575 C C . GLN A 1 74 ? 2.348 0.21 6.07 1 71.12 74 GLN A C 1
ATOM 577 O O . GLN A 1 74 ? 3.398 -0.342 5.734 1 71.12 74 GLN A O 1
ATOM 582 N N . GLY A 1 75 ? 1.541 0.581 5.273 1 67 75 GLY A N 1
ATOM 583 C CA . GLY A 1 75 ? 1.646 0.232 3.865 1 67 75 GLY A CA 1
ATOM 584 C C . GLY A 1 75 ? 2.867 0.833 3.191 1 67 75 GLY A C 1
ATOM 585 O O . GLY A 1 75 ? 3.309 0.347 2.148 1 67 75 GLY A O 1
ATOM 586 N N . PHE A 1 76 ? 3.334 1.804 3.824 1 68.31 76 PHE A N 1
ATOM 587 C CA . PHE A 1 76 ? 4.535 2.42 3.273 1 68.31 76 PHE A CA 1
ATOM 588 C C . PHE A 1 76 ? 5.762 1.555 3.545 1 68.31 76 PHE A C 1
ATOM 590 O O . PHE A 1 76 ? 6.742 1.606 2.799 1 68.31 76 PHE A O 1
ATOM 597 N N . ILE A 1 77 ? 5.723 0.819 4.57 1 70.5 77 ILE A N 1
ATOM 598 C CA . ILE A 1 77 ? 6.832 -0.025 5.004 1 70.5 77 ILE A CA 1
ATOM 599 C C . ILE A 1 77 ? 6.82 -1.333 4.215 1 70.5 77 ILE A C 1
ATOM 601 O O . ILE A 1 77 ? 5.77 -1.955 4.043 1 70.5 77 ILE A O 1
ATOM 605 N N . ARG A 1 78 ? 8.023 -1.631 3.664 1 76.06 78 ARG A N 1
ATOM 606 C CA . ARG A 1 78 ? 8.234 -2.924 3.02 1 76.06 78 ARG A CA 1
ATOM 607 C C . ARG A 1 78 ? 8.891 -3.912 3.979 1 76.06 78 ARG A C 1
ATOM 609 O O . ARG A 1 78 ? 10.07 -3.779 4.309 1 76.06 78 ARG A O 1
ATOM 616 N N . GLY A 1 79 ? 8.195 -4.938 4.336 1 78.5 79 GLY A N 1
ATOM 617 C CA . GLY A 1 79 ? 8.625 -5.824 5.402 1 78.5 79 GLY A CA 1
ATOM 618 C C . GLY A 1 79 ? 10.016 -6.383 5.188 1 78.5 79 GLY A C 1
ATOM 619 O O . GLY A 1 79 ? 10.812 -6.473 6.125 1 78.5 79 GLY A O 1
ATOM 620 N N . LYS A 1 80 ? 10.344 -6.648 3.949 1 84.94 80 LYS A N 1
ATOM 621 C CA . LYS A 1 80 ? 11.633 -7.266 3.65 1 84.94 80 LYS A CA 1
ATOM 622 C C . LYS A 1 80 ? 12.75 -6.223 3.627 1 84.94 80 LYS A C 1
ATOM 624 O O . LYS A 1 80 ? 13.93 -6.57 3.648 1 84.94 80 LYS A O 1
ATOM 629 N N . ALA A 1 81 ? 12.367 -4.992 3.629 1 90.06 81 ALA A N 1
ATOM 630 C CA . ALA A 1 81 ? 13.359 -3.92 3.65 1 90.06 81 ALA A CA 1
ATOM 631 C C . ALA A 1 81 ? 13.797 -3.602 5.078 1 90.06 81 ALA A C 1
ATOM 633 O O . ALA A 1 81 ? 13.008 -3.738 6.02 1 90.06 81 ALA A O 1
ATOM 634 N N . SER A 1 82 ?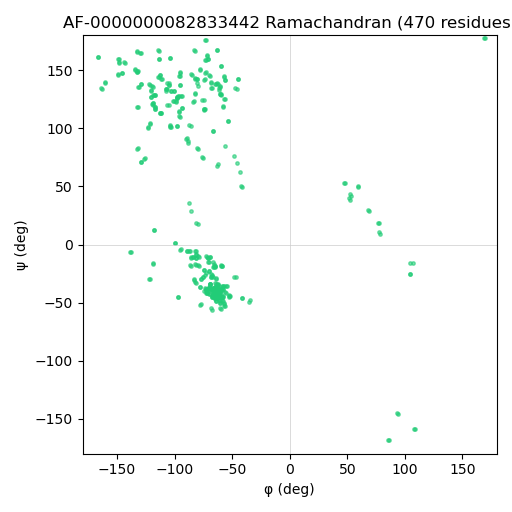 15.031 -3.232 5.203 1 93.94 82 SER A N 1
ATOM 635 C CA . SER A 1 82 ? 15.5 -2.697 6.477 1 93.94 82 SER A CA 1
ATOM 636 C C . SER A 1 82 ? 15.172 -1.214 6.609 1 93.94 82 SER A C 1
ATOM 638 O O . SER A 1 82 ? 14.789 -0.569 5.633 1 93.94 82 SER A O 1
ATOM 640 N N . GLY A 1 83 ? 15.328 -0.757 7.801 1 95.62 83 GLY A N 1
ATOM 641 C CA . GLY A 1 83 ? 15.219 0.683 7.973 1 95.62 83 GLY A CA 1
ATOM 642 C C . GLY A 1 83 ? 16.203 1.462 7.117 1 95.62 83 GLY A C 1
ATOM 643 O O . GLY A 1 83 ? 15.867 2.518 6.582 1 95.62 83 GLY A O 1
ATOM 644 N N . LEU A 1 84 ? 17.359 0.89 6.977 1 96.56 84 LEU A N 1
ATOM 645 C CA . LEU A 1 84 ? 18.391 1.541 6.18 1 96.56 84 LEU A CA 1
ATOM 646 C C . LEU A 1 84 ? 17.984 1.6 4.707 1 96.56 84 LEU A C 1
ATOM 648 O O . LEU A 1 84 ? 18.203 2.611 4.039 1 96.56 84 LEU A O 1
ATOM 652 N N . ASN A 1 85 ? 17.391 0.546 4.203 1 94.56 85 ASN A N 1
ATOM 653 C CA . ASN A 1 85 ? 16.906 0.532 2.83 1 94.56 85 ASN A CA 1
ATOM 654 C C . ASN A 1 85 ? 15.852 1.616 2.6 1 94.56 85 ASN A C 1
ATOM 656 O O . ASN A 1 85 ? 15.898 2.326 1.594 1 94.56 85 ASN A O 1
ATOM 660 N N . MET A 1 86 ? 15.023 1.764 3.566 1 94.12 86 MET A N 1
ATOM 661 C CA . MET A 1 86 ? 13.938 2.732 3.439 1 94.12 86 MET A CA 1
ATOM 662 C C . MET A 1 86 ? 14.461 4.16 3.535 1 94.12 86 MET A C 1
ATOM 664 O O . MET A 1 86 ? 14 5.047 2.822 1 94.12 86 MET A O 1
ATOM 668 N N . ILE A 1 87 ? 15.391 4.348 4.391 1 96.56 87 ILE A N 1
ATOM 669 C CA . ILE A 1 87 ? 16.016 5.656 4.516 1 96.56 87 ILE A CA 1
ATOM 670 C C . ILE A 1 87 ? 16.688 6.039 3.197 1 96.56 87 ILE A C 1
ATOM 672 O O . ILE A 1 87 ? 16.547 7.168 2.725 1 96.56 87 ILE A O 1
ATOM 676 N N . GLU A 1 88 ? 17.312 5.102 2.646 1 94.88 88 GLU A N 1
ATOM 677 C CA . GLU A 1 88 ? 17.984 5.348 1.368 1 94.88 88 GLU A CA 1
ATOM 678 C C . GLU A 1 88 ? 16.969 5.664 0.274 1 94.88 88 GLU A C 1
ATOM 680 O O . GLU A 1 88 ? 17.141 6.613 -0.49 1 94.88 88 GLU A O 1
ATOM 685 N N . LEU A 1 89 ? 15.945 4.914 0.235 1 93.81 89 LEU A N 1
ATOM 686 C CA . LEU A 1 89 ? 14.914 5.125 -0.776 1 93.81 89 LEU A CA 1
ATOM 687 C C . LEU A 1 89 ? 14.297 6.512 -0.637 1 93.81 89 LEU A C 1
ATOM 689 O O . LEU A 1 89 ? 14.219 7.266 -1.609 1 93.81 89 LEU A O 1
ATOM 693 N N . VAL A 1 90 ? 13.906 6.84 0.557 1 94.19 90 VAL A N 1
ATOM 694 C CA . VAL A 1 90 ? 13.234 8.109 0.794 1 94.19 90 VAL A CA 1
ATOM 695 C C . VAL A 1 90 ? 14.188 9.266 0.513 1 94.19 90 VAL A C 1
ATOM 697 O O . VAL A 1 90 ? 13.797 10.281 -0.057 1 94.19 90 VAL A O 1
ATOM 700 N N . SER A 1 91 ? 15.406 9.07 0.893 1 95.75 91 SER A N 1
ATOM 701 C CA . SER A 1 91 ? 16.391 10.109 0.627 1 95.75 91 SER A CA 1
ATOM 702 C C . SER A 1 91 ? 16.562 10.344 -0.87 1 95.75 91 SER A C 1
ATOM 704 O O . SER A 1 91 ? 16.656 11.492 -1.315 1 95.75 91 SER A O 1
ATOM 706 N N . GLN A 1 92 ? 16.5 9.312 -1.592 1 91.69 92 GLN A N 1
ATOM 707 C CA . GLN A 1 92 ? 16.625 9.445 -3.041 1 91.69 92 GLN A CA 1
ATOM 708 C C . GLN A 1 92 ? 15.375 10.062 -3.648 1 91.69 92 GLN A C 1
ATOM 710 O O . GLN A 1 92 ? 15.461 10.938 -4.516 1 91.69 92 GLN A O 1
ATOM 715 N N . MET A 1 93 ? 14.281 9.648 -3.145 1 90.75 93 MET A N 1
ATOM 716 C CA . MET A 1 93 ? 13 10.125 -3.65 1 90.75 93 MET A CA 1
ATOM 717 C C . MET A 1 93 ? 12.891 11.641 -3.523 1 90.75 93 MET A C 1
ATOM 719 O O . MET A 1 93 ? 12.32 12.297 -4.395 1 90.75 93 MET A O 1
ATOM 723 N N . TYR A 1 94 ? 13.438 12.148 -2.477 1 93 94 TYR A N 1
ATOM 724 C CA . TYR A 1 94 ? 13.227 13.562 -2.184 1 93 94 TYR A CA 1
ATOM 725 C C . TYR A 1 94 ? 14.539 14.328 -2.199 1 93 94 TYR A C 1
ATOM 727 O O . TYR A 1 94 ? 14.617 15.453 -1.699 1 93 94 TYR A O 1
ATOM 735 N N . GLU A 1 95 ? 15.578 13.688 -2.705 1 92.38 95 GLU A N 1
ATOM 736 C CA . GLU A 1 95 ? 16.875 14.312 -2.916 1 92.38 95 GLU A CA 1
ATOM 737 C C . GLU A 1 95 ? 17.453 14.844 -1.607 1 92.38 95 GLU A C 1
ATOM 739 O O . GLU A 1 95 ? 17.891 15.992 -1.537 1 92.38 95 GLU A O 1
ATOM 744 N N . LEU A 1 96 ? 17.438 13.977 -0.658 1 96.88 96 LEU A N 1
ATOM 745 C CA . LEU A 1 96 ? 17.984 14.289 0.658 1 96.88 96 LEU A CA 1
ATOM 746 C C . LEU A 1 96 ? 19.344 13.625 0.858 1 96.88 96 LEU A C 1
ATOM 748 O O . LEU A 1 96 ? 19.703 12.719 0.106 1 96.88 96 LEU A O 1
ATOM 752 N N . ASP A 1 97 ? 20.078 14.203 1.852 1 97.69 97 ASP A N 1
ATOM 753 C CA . ASP A 1 97 ? 21.266 13.523 2.336 1 97.69 97 ASP A CA 1
ATOM 754 C C . ASP A 1 97 ? 20.906 12.32 3.201 1 97.69 97 ASP A C 1
ATOM 756 O O . ASP A 1 97 ? 20.328 12.477 4.285 1 97.69 97 ASP A O 1
ATOM 760 N N . ALA A 1 98 ? 21.297 11.141 2.713 1 97.06 98 ALA A N 1
ATOM 761 C CA . ALA A 1 98 ? 20.906 9.906 3.398 1 97.06 98 ALA A CA 1
ATOM 762 C C . ALA A 1 98 ? 21.484 9.859 4.809 1 97.06 98 ALA A C 1
ATOM 764 O O . ALA A 1 98 ? 20.844 9.352 5.73 1 97.06 98 ALA A O 1
ATOM 765 N N . ASP A 1 99 ? 22.656 10.391 4.98 1 98.12 99 ASP A N 1
ATOM 766 C CA . ASP A 1 99 ? 23.281 10.391 6.297 1 98.12 99 ASP A CA 1
ATOM 767 C C . ASP A 1 99 ? 22.531 11.289 7.27 1 98.12 99 ASP A C 1
ATOM 769 O O . ASP A 1 99 ? 22.328 10.922 8.43 1 98.12 99 ASP A O 1
ATOM 773 N N . ALA A 1 100 ? 22.203 12.422 6.793 1 98.25 100 ALA A N 1
ATOM 774 C CA . ALA A 1 100 ? 21.438 13.336 7.629 1 98.25 100 ALA A CA 1
ATOM 775 C C . ALA A 1 100 ? 20.078 12.742 8 1 98.25 100 ALA A C 1
ATOM 777 O O . ALA A 1 100 ? 19.609 12.891 9.133 1 98.25 100 ALA A O 1
ATOM 778 N N . THR A 1 101 ? 19.453 12.07 7.039 1 98.38 101 THR A N 1
ATOM 779 C CA . THR A 1 101 ? 18.172 11.414 7.293 1 98.38 101 THR A CA 1
ATOM 780 C C . THR A 1 101 ? 18.328 10.305 8.328 1 98.38 101 THR A C 1
ATOM 782 O O . THR A 1 101 ? 17.5 10.164 9.234 1 98.38 101 THR A O 1
ATOM 785 N N . TYR A 1 102 ? 19.406 9.57 8.156 1 98.38 102 TYR A N 1
ATOM 786 C CA . TYR A 1 102 ? 19.703 8.516 9.125 1 98.38 102 TYR A CA 1
ATOM 787 C C . TYR A 1 102 ? 19.828 9.094 10.531 1 98.38 102 TYR A C 1
ATOM 789 O O . TYR A 1 102 ? 19.25 8.578 11.477 1 98.38 102 TYR A O 1
ATOM 797 N N . GLU A 1 103 ? 20.562 10.109 10.656 1 98.56 103 GLU A N 1
ATOM 798 C CA . GLU A 1 103 ? 20.812 10.711 11.961 1 98.56 103 GLU A CA 1
ATOM 799 C C . GLU A 1 103 ? 19.516 11.203 12.594 1 98.56 103 GLU A C 1
ATOM 801 O O . GLU A 1 103 ? 19.281 11 13.781 1 98.56 103 GLU A O 1
ATOM 806 N N . LEU A 1 104 ? 18.719 11.836 11.828 1 98.44 104 LEU A N 1
ATOM 807 C CA . LEU A 1 104 ? 17.438 12.328 12.305 1 98.44 104 LEU A CA 1
ATOM 808 C C . LEU A 1 104 ? 16.594 11.188 12.859 1 98.44 104 LEU A C 1
ATOM 810 O O . LEU A 1 104 ? 16.094 11.266 13.984 1 98.44 104 LEU A O 1
ATOM 814 N N . VAL A 1 105 ? 16.469 10.109 12.055 1 98.38 105 VAL A N 1
ATOM 815 C CA . VAL A 1 105 ? 15.617 8.984 12.43 1 98.38 105 VAL A CA 1
ATOM 816 C C . VAL A 1 105 ? 16.219 8.266 13.633 1 98.38 105 VAL A C 1
ATOM 818 O O . VAL A 1 105 ? 15.516 7.973 14.602 1 98.38 105 VAL A O 1
ATOM 821 N N . ALA A 1 106 ? 17.547 8.047 13.602 1 98.44 106 ALA A N 1
ATOM 822 C CA . ALA A 1 106 ? 18.234 7.32 14.664 1 98.44 106 ALA A CA 1
ATOM 823 C C . ALA A 1 106 ? 18.125 8.062 15.992 1 98.44 106 ALA A C 1
ATOM 825 O O . ALA A 1 106 ? 18.031 7.438 17.047 1 98.44 106 ALA A O 1
ATOM 826 N N . ASP A 1 107 ? 18.109 9.336 15.961 1 98.06 107 ASP A N 1
ATOM 827 C CA . ASP A 1 107 ? 18.062 10.148 17.172 1 98.06 107 ASP A CA 1
ATOM 828 C C . ASP A 1 107 ? 16.656 10.109 17.797 1 98.06 107 ASP A C 1
ATOM 830 O O . ASP A 1 107 ? 16.5 10.352 19 1 98.06 107 ASP A O 1
ATOM 834 N N . LEU A 1 108 ? 15.703 9.797 17.016 1 98.06 108 LEU A N 1
ATOM 835 C CA . LEU A 1 108 ? 14.32 9.883 17.5 1 98.06 108 LEU A CA 1
ATOM 836 C C . LEU A 1 108 ? 13.828 8.523 17.969 1 98.06 108 LEU A C 1
ATOM 838 O O . LEU A 1 108 ? 13.203 8.43 19.031 1 98.06 108 LEU A O 1
ATOM 842 N N . ILE A 1 109 ? 14.086 7.457 17.188 1 97.44 109 ILE A N 1
ATOM 843 C CA . ILE A 1 109 ? 13.422 6.184 17.453 1 97.44 109 ILE A CA 1
ATOM 844 C C . ILE A 1 109 ? 14.023 5.535 18.688 1 97.44 109 ILE A C 1
ATOM 846 O O . ILE A 1 109 ? 15.156 5.836 19.078 1 97.44 109 ILE A O 1
ATOM 850 N N . THR A 1 110 ? 13.273 4.641 19.281 1 96.31 110 THR A N 1
ATOM 851 C CA . THR A 1 110 ? 13.625 4.008 20.547 1 96.31 110 THR A CA 1
ATOM 852 C C . THR A 1 110 ? 14.812 3.066 20.375 1 96.31 110 THR A C 1
ATOM 854 O O . THR A 1 110 ? 15.664 2.967 21.25 1 96.31 110 THR A O 1
ATOM 857 N N . ASP A 1 111 ? 14.93 2.342 19.219 1 96.88 111 ASP A N 1
ATOM 858 C CA . ASP A 1 111 ? 15.969 1.338 19 1 96.88 111 ASP A CA 1
ATOM 859 C C . ASP A 1 111 ? 16.641 1.519 17.641 1 96.88 111 ASP A C 1
ATOM 861 O O . ASP A 1 111 ? 16.422 0.723 16.734 1 96.88 111 ASP A O 1
ATOM 865 N N . PRO A 1 112 ? 17.562 2.4 17.625 1 97.62 112 PRO A N 1
ATOM 866 C CA . PRO A 1 112 ? 18.25 2.637 16.359 1 97.62 112 PRO A CA 1
ATOM 867 C C . PRO A 1 112 ? 19.047 1.422 15.883 1 97.62 112 PRO A C 1
ATOM 869 O O . PRO A 1 112 ? 19.359 1.309 14.695 1 97.62 112 PRO A O 1
ATOM 872 N N . LYS A 1 113 ? 19.344 0.499 16.719 1 97.12 113 LYS A N 1
ATOM 873 C CA . LYS A 1 113 ? 20.109 -0.689 16.344 1 97.12 113 LYS A CA 1
ATOM 874 C C . LYS A 1 113 ? 19.297 -1.612 15.445 1 97.12 113 LYS A C 1
ATOM 876 O O . LYS A 1 113 ? 19.844 -2.516 14.812 1 97.12 113 LYS A O 1
ATOM 881 N N . SER A 1 114 ? 18 -1.396 15.391 1 96.69 114 SER A N 1
ATOM 882 C CA . SER A 1 114 ? 17.125 -2.232 14.57 1 96.69 114 SER A CA 1
ATOM 883 C C . SER A 1 114 ? 17.203 -1.823 13.102 1 96.69 114 SER A C 1
ATOM 885 O O . SER A 1 114 ? 16.766 -2.574 12.227 1 96.69 114 SER A O 1
ATOM 887 N N . LEU A 1 115 ? 17.812 -0.735 12.766 1 97.5 115 LEU A N 1
ATOM 888 C CA . LEU A 1 115 ? 17.703 -0.106 11.461 1 97.5 115 LEU A CA 1
ATOM 889 C C . LEU A 1 115 ? 18.281 -1.005 10.375 1 97.5 115 LEU A C 1
ATOM 891 O O . LEU A 1 115 ? 17.75 -1.08 9.266 1 97.5 115 LEU A O 1
ATOM 895 N N . PRO A 1 116 ? 19.312 -1.765 10.688 1 96.19 116 PRO A N 1
ATOM 896 C CA . PRO A 1 116 ? 19.875 -2.605 9.625 1 96.19 116 PRO A CA 1
ATOM 897 C C . PRO A 1 116 ? 19.094 -3.902 9.422 1 96.19 116 PRO A C 1
ATOM 899 O O . PRO A 1 116 ? 19.344 -4.637 8.469 1 96.19 116 PRO A O 1
ATOM 902 N N . ARG A 1 117 ? 18.125 -4.137 10.273 1 94.19 117 ARG A N 1
ATOM 903 C CA . ARG A 1 117 ? 17.406 -5.398 10.227 1 94.19 117 ARG A CA 1
ATOM 904 C C . ARG A 1 117 ? 16.125 -5.266 9.406 1 94.19 117 ARG A C 1
ATOM 906 O O . ARG A 1 117 ? 15.477 -4.211 9.422 1 94.19 117 ARG A O 1
ATOM 913 N N . PRO A 1 118 ? 15.727 -6.375 8.727 1 90.5 118 PRO A N 1
ATOM 914 C CA . PRO A 1 118 ? 14.445 -6.332 8.023 1 90.5 118 PRO A CA 1
ATOM 915 C C . PRO A 1 118 ? 13.281 -5.98 8.945 1 90.5 118 PRO A C 1
ATOM 917 O O . PRO A 1 118 ? 13.211 -6.473 10.078 1 90.5 118 PRO A O 1
ATOM 920 N N . MET A 1 119 ? 12.375 -5.203 8.438 1 90.44 119 MET A N 1
ATOM 921 C CA . MET A 1 119 ? 11.352 -4.594 9.281 1 90.44 119 MET A CA 1
ATOM 922 C C . MET A 1 119 ? 10.211 -5.574 9.547 1 90.44 119 MET A C 1
ATOM 924 O O . MET A 1 119 ? 9.406 -5.367 10.453 1 90.44 119 MET A O 1
ATOM 928 N N . GLU A 1 120 ? 10.109 -6.621 8.75 1 82 120 GLU A N 1
ATOM 929 C CA . GLU A 1 120 ? 9.086 -7.633 8.992 1 82 120 GLU A CA 1
ATOM 930 C C . GLU A 1 120 ? 9.234 -8.25 10.383 1 82 120 GLU A C 1
ATOM 932 O O . GLU A 1 120 ? 8.281 -8.797 10.93 1 82 120 GLU A O 1
ATOM 937 N N . HIS A 1 121 ? 10.461 -8.047 10.922 1 82.88 121 HIS A N 1
ATOM 938 C CA . HIS A 1 121 ? 10.727 -8.648 12.227 1 82.88 121 HIS A CA 1
ATOM 939 C C . HIS A 1 121 ? 10.578 -7.625 13.344 1 82.88 121 HIS A C 1
ATOM 941 O O . HIS A 1 121 ? 10.742 -7.957 14.523 1 82.88 121 HIS A O 1
ATOM 947 N N . TRP A 1 122 ? 10.227 -6.418 13.008 1 87.94 122 TRP A N 1
ATOM 948 C CA . TRP A 1 122 ? 10.031 -5.375 14.008 1 87.94 122 TRP A CA 1
ATOM 949 C C . TRP A 1 122 ? 8.664 -5.496 14.664 1 87.94 122 TRP A C 1
ATOM 951 O O . TRP A 1 122 ? 7.684 -5.859 14.008 1 87.94 122 TRP A O 1
ATOM 961 N N . PRO A 1 123 ? 8.656 -5.207 15.969 1 83.5 123 PRO A N 1
ATOM 962 C CA . PRO A 1 123 ? 7.32 -5.008 16.531 1 83.5 123 PRO A CA 1
ATOM 963 C C . PRO A 1 123 ? 6.562 -3.865 15.859 1 83.5 123 PRO A C 1
ATOM 965 O O . PRO A 1 123 ? 7.176 -2.963 15.289 1 83.5 123 PRO A O 1
ATOM 968 N N . LEU A 1 124 ? 5.238 -3.939 15.883 1 80.44 124 LEU A N 1
ATOM 969 C CA . LEU A 1 124 ? 4.379 -2.975 15.211 1 80.44 124 LEU A CA 1
ATOM 970 C C . LEU A 1 124 ? 4.691 -1.554 15.664 1 80.44 124 LEU A C 1
ATOM 972 O O . LEU A 1 124 ? 4.754 -0.635 14.844 1 80.44 124 LEU A O 1
ATOM 976 N N . PHE A 1 125 ? 4.906 -1.381 16.969 1 83.75 125 PHE A N 1
ATOM 977 C CA . PHE A 1 125 ? 5.145 -0.038 17.484 1 83.75 125 PHE A CA 1
ATOM 978 C C . PHE A 1 125 ? 6.441 0.536 16.938 1 83.75 125 PHE A C 1
ATOM 980 O O . PHE A 1 125 ? 6.531 1.735 16.672 1 83.75 125 PHE A O 1
ATOM 987 N N . ALA A 1 126 ? 7.461 -0.287 16.766 1 90.88 126 ALA A N 1
ATOM 988 C CA . ALA A 1 126 ? 8.742 0.157 16.219 1 90.88 126 ALA A CA 1
ATOM 989 C C . ALA A 1 126 ? 8.594 0.585 14.758 1 90.88 126 ALA A C 1
ATOM 991 O O . ALA A 1 126 ? 9.219 1.559 14.328 1 90.88 126 ALA A O 1
ATOM 992 N N . ARG A 1 127 ? 7.773 -0.137 14.047 1 90.31 127 ARG A N 1
ATOM 993 C CA . ARG A 1 127 ? 7.512 0.227 12.656 1 90.31 127 ARG A CA 1
ATOM 994 C C . ARG A 1 127 ? 6.805 1.575 12.57 1 90.31 127 ARG A C 1
ATOM 996 O O . ARG A 1 127 ? 7.125 2.395 11.703 1 90.31 127 ARG A O 1
ATOM 1003 N N . GLN A 1 128 ? 5.914 1.752 13.414 1 89.25 128 GLN A N 1
ATOM 1004 C CA . GLN A 1 128 ? 5.184 3.016 13.445 1 89.25 128 GLN A CA 1
ATOM 1005 C C . GLN A 1 128 ? 6.113 4.176 13.797 1 89.25 128 GLN A C 1
ATOM 1007 O O . GLN A 1 128 ? 6.086 5.215 13.133 1 89.25 128 GLN A O 1
ATOM 1012 N N . GLU A 1 129 ? 6.867 3.926 14.859 1 93.12 129 GLU A N 1
ATOM 1013 C CA . GLU A 1 129 ? 7.844 4.938 15.25 1 93.12 129 GLU A CA 1
ATOM 1014 C C . GLU A 1 129 ? 8.742 5.32 14.078 1 93.12 129 GLU A C 1
ATOM 1016 O O . GLU A 1 129 ? 9 6.5 13.836 1 93.12 129 GLU A O 1
ATOM 1021 N N . PHE A 1 130 ? 9.148 4.332 13.398 1 95.19 130 PHE A N 1
ATOM 1022 C CA . PHE A 1 130 ? 10.031 4.562 12.258 1 95.19 130 PHE A CA 1
ATOM 1023 C C . PHE A 1 130 ? 9.32 5.383 11.18 1 95.19 130 PHE A C 1
ATOM 1025 O O . PHE A 1 130 ? 9.883 6.348 10.656 1 95.19 130 PHE A O 1
ATOM 1032 N N . SER A 1 131 ? 8.133 5.027 10.867 1 94.5 131 SER A N 1
ATOM 1033 C CA . SER A 1 131 ? 7.363 5.727 9.844 1 94.5 131 SER A CA 1
ATOM 1034 C C . SER A 1 131 ? 7.191 7.203 10.188 1 94.5 131 SER A C 1
ATOM 1036 O O . SER A 1 131 ? 7.398 8.078 9.344 1 94.5 131 SER A O 1
ATOM 1038 N N . PHE A 1 132 ? 6.859 7.461 11.422 1 96.12 132 PHE A N 1
ATOM 1039 C CA . PHE A 1 132 ? 6.668 8.828 11.875 1 96.12 132 PHE A CA 1
ATOM 1040 C C . PHE A 1 132 ? 7.984 9.602 11.852 1 96.12 132 PHE A C 1
ATOM 1042 O O . PHE A 1 132 ? 8.031 10.734 11.383 1 96.12 132 PHE A O 1
ATOM 1049 N N . ALA A 1 133 ? 8.992 8.992 12.289 1 97.38 133 ALA A N 1
ATOM 1050 C CA . ALA A 1 133 ? 10.297 9.648 12.305 1 97.38 133 ALA A CA 1
ATOM 1051 C C . ALA A 1 133 ? 10.781 9.969 10.898 1 97.38 133 ALA A C 1
ATOM 1053 O O . ALA A 1 133 ? 11.234 11.078 10.625 1 97.38 133 ALA A O 1
ATOM 1054 N N . LEU A 1 134 ? 10.617 8.984 10.023 1 96.88 134 LEU A N 1
ATOM 1055 C CA . LEU A 1 134 ? 11.086 9.125 8.648 1 96.88 134 LEU A CA 1
ATOM 1056 C C . LEU A 1 134 ? 10.336 10.242 7.938 1 96.88 134 LEU A C 1
ATOM 1058 O O . LEU A 1 134 ? 10.906 10.953 7.105 1 96.88 134 LEU A O 1
ATOM 1062 N N . ALA A 1 135 ? 9.148 10.5 8.297 1 95.88 135 ALA A N 1
ATOM 1063 C CA . ALA A 1 135 ? 8.289 11.477 7.645 1 95.88 135 ALA A CA 1
ATOM 1064 C C . ALA A 1 135 ? 8.742 12.898 7.965 1 95.88 135 ALA A C 1
ATOM 1066 O O . ALA A 1 135 ? 8.297 13.859 7.324 1 95.88 135 ALA A O 1
ATOM 1067 N N . LEU A 1 136 ? 9.664 13.023 8.914 1 97.38 136 LEU A N 1
ATOM 1068 C CA . LEU A 1 136 ? 10.148 14.352 9.266 1 97.38 136 LEU A CA 1
ATOM 1069 C C . LEU A 1 136 ? 11.289 14.773 8.352 1 97.38 136 LEU A C 1
ATOM 1071 O O . LEU A 1 136 ? 11.68 15.945 8.328 1 97.38 136 LEU A O 1
ATOM 1075 N N . ALA A 1 137 ? 11.781 13.883 7.602 1 96.88 137 ALA A N 1
ATOM 1076 C CA . ALA A 1 137 ? 12.977 14.18 6.816 1 96.88 137 ALA A CA 1
ATOM 1077 C C . ALA A 1 137 ? 12.633 15.008 5.582 1 96.88 137 ALA A C 1
ATOM 1079 O O . ALA A 1 137 ? 13.234 16.047 5.344 1 96.88 137 ALA A O 1
ATOM 1080 N N . PRO A 1 138 ? 11.625 14.531 4.762 1 95.69 138 PRO A N 1
ATOM 1081 C CA . PRO A 1 138 ? 11.289 15.391 3.625 1 95.69 138 PRO A CA 1
ATOM 1082 C C . PRO A 1 138 ? 10.508 16.641 4.035 1 95.69 138 PRO A C 1
ATOM 1084 O O . PRO A 1 138 ? 9.672 16.578 4.941 1 95.69 138 PRO A O 1
ATOM 1087 N N . ALA A 1 139 ? 10.758 17.719 3.443 1 94.12 139 ALA A N 1
ATOM 1088 C CA . ALA A 1 139 ? 9.953 18.922 3.652 1 94.12 139 ALA A CA 1
ATOM 1089 C C . ALA A 1 139 ? 8.672 18.875 2.83 1 94.12 139 ALA A C 1
ATOM 1091 O O . ALA A 1 139 ? 8.562 19.531 1.791 1 94.12 139 ALA A O 1
ATOM 1092 N N . PHE A 1 140 ? 7.684 18.219 3.326 1 95.94 140 PHE A N 1
ATOM 1093 C CA . PHE A 1 140 ? 6.422 18.094 2.605 1 95.94 140 PHE A CA 1
ATOM 1094 C C . PHE A 1 140 ? 5.652 19.406 2.633 1 95.94 140 PHE A C 1
ATOM 1096 O O . PHE A 1 140 ? 5.715 20.156 3.615 1 95.94 140 PHE A O 1
ATOM 1103 N N . ASP A 1 141 ? 4.934 19.641 1.571 1 96.06 141 ASP A N 1
ATOM 1104 C CA . ASP A 1 141 ? 3.98 20.75 1.542 1 96.06 141 ASP A CA 1
ATOM 1105 C C . ASP A 1 141 ? 2.654 20.344 2.186 1 96.06 141 ASP A C 1
ATOM 1107 O O . ASP A 1 141 ? 1.948 21.188 2.742 1 96.06 141 ASP A O 1
ATOM 1111 N N . VAL A 1 142 ? 2.375 19.094 2.068 1 96.19 142 VAL A N 1
ATOM 1112 C CA . VAL A 1 142 ? 1.164 18.531 2.656 1 96.19 142 VAL A CA 1
ATOM 1113 C C . VAL A 1 142 ? 1.513 17.266 3.436 1 96.19 142 VAL A C 1
ATOM 1115 O O . VAL A 1 142 ? 2.02 16.297 2.863 1 96.19 142 VAL A O 1
ATOM 1118 N N . TYR A 1 143 ? 1.243 17.328 4.723 1 96.12 143 TYR A N 1
ATOM 1119 C CA . TYR A 1 143 ? 1.34 16.141 5.566 1 96.12 143 TYR A CA 1
ATOM 1120 C C . TYR A 1 143 ? -0.012 15.445 5.691 1 96.12 143 TYR A C 1
ATOM 1122 O O . TYR A 1 143 ? -1.018 16.094 6.012 1 96.12 143 TYR A O 1
ATOM 1130 N N . VAL A 1 144 ? -0.03 14.156 5.406 1 95.44 144 VAL A N 1
ATOM 1131 C CA . VAL A 1 144 ? -1.244 13.359 5.559 1 95.44 144 VAL A CA 1
ATOM 1132 C C . VAL A 1 144 ? -1.025 12.281 6.617 1 95.44 144 VAL A C 1
ATOM 1134 O O . VAL A 1 144 ? -0.147 11.422 6.469 1 95.44 144 VAL A O 1
ATOM 1137 N N . ILE A 1 145 ? -1.801 12.375 7.641 1 94.88 145 ILE A N 1
ATOM 1138 C CA . ILE A 1 145 ? -1.658 11.406 8.727 1 94.88 145 ILE A CA 1
ATOM 1139 C C . ILE A 1 145 ? -2.957 10.625 8.891 1 94.88 145 ILE A C 1
ATOM 1141 O O . ILE A 1 145 ? -4.031 11.211 9.031 1 94.88 145 ILE A O 1
ATOM 1145 N N . GLU A 1 146 ? -2.844 9.359 8.766 1 90.75 146 GLU A N 1
ATOM 1146 C CA . GLU A 1 146 ? -3.961 8.461 9.023 1 90.75 146 GLU A CA 1
ATOM 1147 C C . GLU A 1 146 ? -3.762 7.695 10.336 1 90.75 146 GLU A C 1
ATOM 1149 O O . GLU A 1 146 ? -2.699 7.113 10.562 1 90.75 146 GLU A O 1
ATOM 1154 N N . GLY A 1 147 ? -4.797 7.695 11.047 1 86 147 GLY A N 1
ATOM 1155 C CA . GLY A 1 147 ? -4.703 7.121 12.375 1 86 147 GLY A CA 1
ATOM 1156 C C . GLY A 1 147 ? -4.387 8.148 13.453 1 86 147 GLY A C 1
ATOM 1157 O O . GLY A 1 147 ? -4.855 9.289 13.383 1 86 147 GLY A O 1
ATOM 1158 N N . ALA A 1 148 ? -3.604 7.773 14.477 1 80.75 148 ALA A N 1
ATOM 1159 C CA . ALA A 1 148 ? -3.311 8.695 15.57 1 80.75 148 ALA A CA 1
ATOM 1160 C C . ALA A 1 148 ? -1.876 9.211 15.492 1 80.75 148 ALA A C 1
ATOM 1162 O O . ALA A 1 148 ? -0.966 8.469 15.109 1 80.75 148 ALA A O 1
ATOM 1163 N N . ILE A 1 149 ? -1.806 10.477 15.766 1 86.75 149 ILE A N 1
ATOM 1164 C CA . ILE A 1 149 ? -0.502 11.055 16.094 1 86.75 149 ILE A CA 1
ATOM 1165 C C . ILE A 1 149 ? 0.029 10.438 17.375 1 86.75 149 ILE A C 1
ATOM 1167 O O . ILE A 1 149 ? -0.738 10.172 18.312 1 86.75 149 ILE A O 1
ATOM 1171 N N . PRO A 1 150 ? 1.303 10.164 17.312 1 88.94 150 PRO A N 1
ATOM 1172 C CA . PRO A 1 150 ? 1.853 9.656 18.578 1 88.94 150 PRO A CA 1
ATOM 1173 C C . PRO A 1 150 ? 1.431 10.5 19.781 1 88.94 150 PRO A C 1
ATOM 1175 O O . PRO A 1 150 ? 1.46 11.727 19.719 1 88.94 150 PRO A O 1
ATOM 1178 N N . PHE A 1 151 ? 1.04 9.781 20.797 1 86.31 151 PHE A N 1
ATOM 1179 C CA . PHE A 1 151 ? 0.453 10.531 21.906 1 86.31 151 PHE A CA 1
ATOM 1180 C C . PHE A 1 151 ? 0.933 9.984 23.25 1 86.31 151 PHE A C 1
ATOM 1182 O O . PHE A 1 151 ? 0.657 10.578 24.297 1 86.31 151 PHE A O 1
ATOM 1189 N N . GLU A 1 152 ? 1.644 8.898 23.156 1 87.75 152 GLU A N 1
ATOM 1190 C CA . GLU A 1 152 ? 2.156 8.328 24.391 1 87.75 152 GLU A CA 1
ATOM 1191 C C . GLU A 1 152 ? 3.225 9.227 25.016 1 87.75 152 GLU A C 1
ATOM 1193 O O . GLU A 1 152 ? 4.062 9.781 24.297 1 87.75 152 GLU A O 1
ATOM 1198 N N . PRO A 1 153 ? 3.107 9.305 26.375 1 88.5 153 PRO A N 1
ATOM 1199 C CA . PRO A 1 153 ? 4.094 10.156 27.047 1 88.5 153 PRO A CA 1
ATOM 1200 C C . PRO A 1 153 ? 5.473 9.508 27.141 1 88.5 153 PRO A C 1
ATOM 1202 O O . PRO A 1 153 ? 5.832 8.961 28.172 1 88.5 153 PRO A O 1
ATOM 1205 N N . CYS A 1 154 ? 6.164 9.461 26.078 1 92.81 154 CYS A N 1
ATOM 1206 C CA . CYS A 1 154 ? 7.512 8.914 26.016 1 92.81 154 CYS A CA 1
ATOM 1207 C C . CYS A 1 154 ? 8.445 9.852 25.266 1 92.81 154 CYS A C 1
ATOM 1209 O O . CYS A 1 154 ? 8.016 10.891 24.766 1 92.81 154 CYS A O 1
ATOM 1211 N N . ARG A 1 155 ? 9.719 9.594 25.406 1 95.19 155 ARG A N 1
ATOM 1212 C CA . ARG A 1 155 ? 10.742 10.43 24.797 1 95.19 155 ARG A CA 1
ATOM 1213 C C . ARG A 1 155 ? 10.477 10.617 23.297 1 95.19 155 ARG A C 1
ATOM 1215 O O . ARG A 1 155 ? 10.57 11.734 22.781 1 95.19 155 ARG A O 1
ATOM 1222 N N . PHE A 1 156 ? 10.156 9.602 22.641 1 96.88 156 PHE A N 1
ATOM 1223 C CA . PHE A 1 156 ? 9.898 9.68 21.203 1 96.88 156 PHE A CA 1
ATOM 1224 C C . PHE A 1 156 ? 8.797 10.688 20.906 1 96.88 156 PHE A C 1
ATOM 1226 O O . PHE A 1 156 ? 8.977 11.578 20.062 1 96.88 156 PHE A O 1
ATOM 1233 N N . THR A 1 157 ? 7.746 10.492 21.562 1 96.06 157 THR A N 1
ATOM 1234 C CA . THR A 1 157 ? 6.574 11.32 21.312 1 96.06 157 THR A CA 1
ATOM 1235 C C . THR A 1 157 ? 6.891 12.797 21.562 1 96.06 157 THR A C 1
ATOM 1237 O O . THR A 1 157 ? 6.574 13.648 20.734 1 96.06 157 THR A O 1
ATOM 1240 N N . ARG A 1 158 ? 7.535 13.062 22.625 1 96.19 158 ARG A N 1
ATOM 1241 C CA . ARG A 1 158 ? 7.871 14.438 22.984 1 96.19 158 ARG A CA 1
ATOM 1242 C C . ARG A 1 158 ? 8.758 15.078 21.922 1 96.19 158 ARG A C 1
ATOM 1244 O O . ARG A 1 158 ? 8.461 16.188 21.453 1 96.19 158 ARG A O 1
ATOM 1251 N N . LEU A 1 159 ? 9.75 14.375 21.547 1 97.06 159 LEU A N 1
ATOM 1252 C CA . LEU A 1 159 ? 10.688 14.914 20.578 1 97.06 159 LEU A CA 1
ATOM 1253 C C . LEU A 1 159 ? 10.047 15.016 19.203 1 97.06 159 LEU A C 1
ATOM 1255 O O . LEU A 1 159 ? 10.227 16.016 18.5 1 97.06 159 LEU A O 1
ATOM 1259 N N . TRP A 1 160 ? 9.305 14.016 18.797 1 97 160 TRP A N 1
ATOM 1260 C CA . TRP A 1 160 ? 8.664 13.992 17.484 1 97 160 TRP A CA 1
ATOM 1261 C C . TRP A 1 160 ? 7.656 15.133 17.359 1 97 160 TRP A C 1
ATOM 1263 O O . TRP A 1 160 ? 7.641 15.836 16.344 1 97 160 TRP A O 1
ATOM 1273 N N . LEU A 1 161 ? 6.883 15.281 18.422 1 96.31 161 LEU A N 1
ATOM 1274 C CA . LEU A 1 161 ? 5.859 16.328 18.391 1 96.31 161 LEU A CA 1
ATOM 1275 C C . LEU A 1 161 ? 6.488 17.703 18.266 1 96.31 161 LEU A C 1
ATOM 1277 O O . LEU A 1 161 ? 5.988 18.547 17.5 1 96.31 161 LEU A O 1
ATOM 1281 N N . ALA A 1 162 ? 7.539 17.969 18.938 1 96.62 162 ALA A N 1
ATOM 1282 C CA . ALA A 1 162 ? 8.219 19.25 18.859 1 96.62 162 ALA A CA 1
ATOM 1283 C C . ALA A 1 162 ? 8.727 19.531 17.453 1 96.62 162 ALA A C 1
ATOM 1285 O O . ALA A 1 162 ? 8.523 20.625 16.922 1 96.62 162 ALA A O 1
ATOM 1286 N N . LEU A 1 163 ? 9.336 18.547 16.844 1 97.38 163 LEU A N 1
ATOM 1287 C CA . LEU A 1 163 ? 9.883 18.703 15.5 1 97.38 163 LEU A CA 1
ATOM 1288 C C . LEU A 1 163 ? 8.758 18.828 14.477 1 97.38 163 LEU A C 1
ATOM 1290 O O . LEU A 1 163 ? 8.859 19.609 13.531 1 97.38 163 LEU A O 1
ATOM 1294 N N . PHE A 1 164 ? 7.711 18.078 14.734 1 97.38 164 PHE A N 1
ATOM 1295 C CA . PHE A 1 164 ? 6.59 18.078 13.797 1 97.38 164 PHE A CA 1
ATOM 1296 C C . PHE A 1 164 ? 5.898 19.438 13.781 1 97.38 164 PHE A C 1
ATOM 1298 O O . PHE A 1 164 ? 5.539 19.938 12.711 1 97.38 164 PHE A O 1
ATOM 1305 N N . GLU A 1 165 ? 5.723 19.984 14.867 1 95.69 165 GLU A N 1
ATOM 1306 C CA . GLU A 1 165 ? 5.102 21.312 14.961 1 95.69 165 GLU A CA 1
ATOM 1307 C C . GLU A 1 165 ? 5.906 22.359 14.203 1 95.69 165 GLU A C 1
ATOM 1309 O O . GLU A 1 165 ? 5.336 23.234 13.555 1 95.69 165 GLU A O 1
ATOM 1314 N N . GLU A 1 166 ? 7.141 22.219 14.312 1 96.19 166 GLU A N 1
ATOM 1315 C CA . GLU A 1 166 ? 8.008 23.125 13.578 1 96.19 166 GLU A CA 1
ATOM 1316 C C . GLU A 1 166 ? 7.844 22.953 12.07 1 96.19 166 GLU A C 1
ATOM 1318 O O . GLU A 1 166 ? 7.809 23.922 11.328 1 96.19 166 GLU A O 1
ATOM 1323 N N . ARG A 1 167 ? 7.746 21.719 11.625 1 95.25 167 ARG A N 1
ATOM 1324 C CA . ARG A 1 167 ? 7.621 21.422 10.203 1 95.25 167 ARG A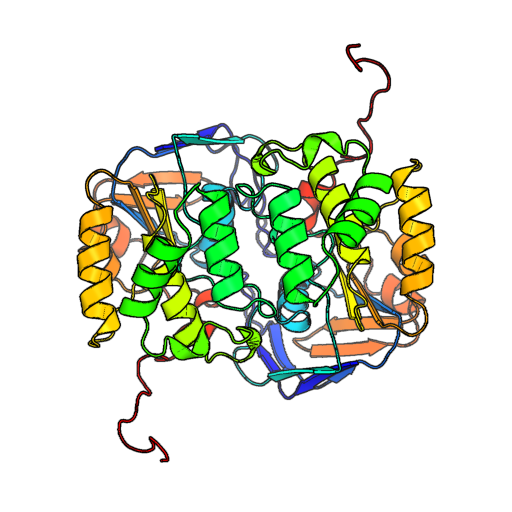 CA 1
ATOM 1325 C C . ARG A 1 167 ? 6.277 21.891 9.656 1 95.25 167 ARG A C 1
ATOM 1327 O O . ARG A 1 167 ? 6.16 22.219 8.477 1 95.25 167 ARG A O 1
ATOM 1334 N N . LEU A 1 168 ? 5.289 21.984 10.508 1 95.44 168 LEU A N 1
ATOM 1335 C CA . LEU A 1 168 ? 3.912 22.219 10.078 1 95.44 168 LEU A CA 1
ATOM 1336 C C . LEU A 1 168 ? 3.693 23.703 9.766 1 95.44 168 LEU A C 1
ATOM 1338 O O . LEU A 1 168 ? 2.684 24.062 9.156 1 95.44 168 LEU A O 1
ATOM 1342 N N . VAL A 1 169 ? 4.559 24.516 10.242 1 95.12 169 VAL A N 1
ATOM 1343 C CA . VAL A 1 169 ? 4.391 25.953 10.016 1 95.12 169 VAL A CA 1
ATOM 1344 C C . VAL A 1 169 ? 4.332 26.234 8.523 1 95.12 169 VAL A C 1
ATOM 1346 O O . VAL A 1 169 ? 5.273 25.922 7.785 1 95.12 169 VAL A O 1
ATOM 1349 N N . GLY A 1 170 ? 3.221 26.781 8.07 1 94.62 170 GLY A N 1
ATOM 1350 C CA . GLY A 1 170 ? 3.053 27.172 6.676 1 94.62 170 GLY A CA 1
ATOM 1351 C C . GLY A 1 170 ? 2.764 25.984 5.766 1 94.62 170 GLY A C 1
ATOM 1352 O O . GLY A 1 170 ? 2.865 26.094 4.543 1 94.62 170 GLY A O 1
ATOM 1353 N N . ARG A 1 171 ? 2.498 24.844 6.363 1 96.62 171 ARG A N 1
ATOM 1354 C CA . ARG A 1 171 ? 2.221 23.625 5.586 1 96.62 171 ARG A CA 1
ATOM 1355 C C . ARG A 1 171 ? 0.785 23.172 5.801 1 96.62 171 ARG A C 1
ATOM 1357 O O . ARG A 1 171 ? 0.072 23.703 6.652 1 96.62 171 ARG A O 1
ATOM 1364 N N . THR A 1 172 ? 0.387 22.297 4.984 1 97.44 172 THR A N 1
ATOM 1365 C CA . THR A 1 172 ? -0.949 21.719 5.094 1 97.44 172 THR A CA 1
ATOM 1366 C C . THR A 1 172 ? -0.909 20.406 5.863 1 97.44 172 THR A C 1
ATOM 1368 O O . THR A 1 172 ? 0.014 19.609 5.691 1 97.44 172 THR A O 1
ATOM 1371 N N . LEU A 1 173 ? -1.852 20.234 6.73 1 97.75 173 LEU A N 1
ATOM 1372 C CA . LEU A 1 173 ? -2.064 18.969 7.422 1 97.75 173 LEU A CA 1
ATOM 1373 C C . LEU A 1 173 ? -3.459 18.422 7.133 1 97.75 173 LEU A C 1
ATOM 1375 O O . LEU A 1 173 ? -4.449 19.156 7.227 1 97.75 173 LEU A O 1
ATOM 1379 N N . ILE A 1 174 ? -3.529 17.203 6.688 1 97.81 174 ILE A N 1
ATOM 1380 C CA . ILE A 1 174 ? -4.77 16.422 6.645 1 97.81 174 ILE A CA 1
ATOM 1381 C C . ILE A 1 174 ? -4.688 15.266 7.637 1 97.81 174 ILE A C 1
ATOM 1383 O O . ILE A 1 174 ? -3.867 14.359 7.473 1 97.81 174 ILE A O 1
ATOM 1387 N N . LEU A 1 175 ? -5.523 15.359 8.633 1 97.12 175 LEU A N 1
ATOM 1388 C CA . LEU A 1 175 ? -5.465 14.398 9.727 1 97.12 175 LEU A CA 1
ATOM 1389 C C . LEU A 1 175 ? -6.758 13.594 9.812 1 97.12 175 LEU A C 1
ATOM 1391 O O . LEU A 1 175 ? -7.844 14.164 9.922 1 97.12 175 LEU A O 1
ATOM 1395 N N . SER A 1 176 ? -6.684 12.344 9.609 1 94.81 176 SER A N 1
ATOM 1396 C CA . SER A 1 176 ? -7.762 11.406 9.914 1 94.81 176 SER A CA 1
ATOM 1397 C C . SER A 1 176 ? -7.465 10.625 11.195 1 94.81 176 SER A C 1
ATOM 1399 O O . SER A 1 176 ? -6.625 9.727 11.195 1 94.81 176 SER A O 1
ATOM 1401 N N . SER A 1 177 ? -8.078 11.016 12.297 1 92.25 177 SER A N 1
ATOM 1402 C CA . SER A 1 177 ? -7.832 10.406 13.602 1 92.25 177 SER A CA 1
ATOM 1403 C C . SER A 1 177 ? -9.133 10.078 14.312 1 92.25 177 SER A C 1
ATOM 1405 O O . SER A 1 177 ? -10.141 10.773 14.141 1 92.25 177 SER A O 1
ATOM 1407 N N . TYR A 1 178 ? -9.125 9.031 15.102 1 88.5 178 TYR A N 1
ATOM 1408 C CA . TYR A 1 178 ? -10.273 8.695 15.93 1 88.5 178 TYR A CA 1
ATOM 1409 C C . TYR A 1 178 ? -10.219 9.43 17.266 1 88.5 178 TYR A C 1
ATOM 1411 O O . TYR A 1 178 ? -11.164 9.352 18.062 1 88.5 178 TYR A O 1
ATOM 1419 N N . ARG A 1 179 ? -9.188 10.109 17.516 1 89.38 179 ARG A N 1
ATOM 1420 C CA . ARG A 1 179 ? -9.016 10.836 18.766 1 89.38 179 ARG A CA 1
ATOM 1421 C C . ARG A 1 179 ? -9.43 12.297 18.625 1 89.38 179 ARG A C 1
ATOM 1423 O O . ARG A 1 179 ? -8.703 13.094 18.031 1 89.38 179 ARG A O 1
ATOM 1430 N N . GLN A 1 180 ? -10.508 12.539 19.297 1 91.75 180 GLN A N 1
ATOM 1431 C CA . GLN A 1 180 ? -11.07 13.875 19.172 1 91.75 180 GLN A CA 1
ATOM 1432 C C . GLN A 1 180 ? -10.086 14.938 19.641 1 91.75 180 GLN A C 1
ATOM 1434 O O . GLN A 1 180 ? -9.992 16.016 19.062 1 91.75 180 GLN A O 1
ATOM 1439 N N . ASN A 1 181 ? -9.398 14.672 20.656 1 91.88 181 ASN A N 1
ATOM 1440 C CA . ASN A 1 181 ? -8.469 15.648 21.219 1 91.88 181 ASN A CA 1
ATOM 1441 C C . ASN A 1 181 ? -7.352 15.984 20.234 1 91.88 181 ASN A C 1
ATOM 1443 O O . ASN A 1 181 ? -6.918 17.141 20.141 1 91.88 181 ASN A O 1
ATOM 1447 N N . GLN A 1 182 ? -6.945 15.008 19.516 1 93.69 182 GLN A N 1
ATOM 1448 C CA . GLN A 1 182 ? -5.895 15.266 18.531 1 93.69 182 GLN A CA 1
ATOM 1449 C C . GLN A 1 182 ? -6.41 16.141 17.391 1 93.69 182 GLN A C 1
ATOM 1451 O O . GLN A 1 182 ? -5.691 17.016 16.891 1 93.69 182 GLN A O 1
ATOM 1456 N N . LEU A 1 183 ? -7.625 15.883 16.984 1 95.81 183 LEU A N 1
ATOM 1457 C CA . LEU A 1 183 ? -8.227 16.719 15.961 1 95.81 183 LEU A CA 1
ATOM 1458 C C . LEU A 1 183 ? -8.312 18.172 16.422 1 95.81 183 LEU A C 1
ATOM 1460 O O . LEU A 1 183 ? -7.941 19.094 15.688 1 95.81 183 LEU A O 1
ATOM 1464 N N . ALA A 1 184 ? -8.695 18.328 17.641 1 94 184 ALA A N 1
ATOM 1465 C CA . ALA A 1 184 ? -8.836 19.672 18.203 1 94 184 ALA A CA 1
ATOM 1466 C C . ALA A 1 184 ? -7.48 20.344 18.375 1 94 184 ALA A C 1
ATOM 1468 O O . ALA A 1 184 ? -7.352 21.562 18.188 1 94 184 ALA A O 1
ATOM 1469 N N . ASP A 1 185 ? -6.496 19.578 18.688 1 93.5 185 ASP A N 1
ATOM 1470 C CA . ASP A 1 185 ? -5.18 20.125 18.984 1 93.5 185 ASP A CA 1
ATOM 1471 C C . ASP A 1 185 ? -4.449 20.531 17.703 1 93.5 185 ASP A C 1
ATOM 1473 O O . ASP A 1 185 ? -3.684 21.5 17.703 1 93.5 185 ASP A O 1
ATOM 1477 N N . TYR A 1 186 ? -4.738 19.844 16.578 1 95.75 186 TYR A N 1
ATOM 1478 C CA . TYR A 1 186 ? -3.842 20 15.438 1 95.75 186 TYR A CA 1
ATOM 1479 C C . TYR A 1 186 ? -4.582 20.578 14.242 1 95.75 186 TYR A C 1
ATOM 1481 O O . TYR A 1 186 ? -3.957 21.078 13.297 1 95.75 186 TYR A O 1
ATOM 1489 N N . CYS A 1 187 ? -5.84 20.531 14.297 1 97.38 187 CYS A N 1
ATOM 1490 C CA . CYS A 1 187 ? -6.582 20.969 13.117 1 97.38 187 CYS A CA 1
ATOM 1491 C C . CYS A 1 187 ? -7.379 22.234 13.422 1 97.38 187 CYS A C 1
ATOM 1493 O O . CYS A 1 187 ? -7.648 22.531 14.586 1 97.38 187 CYS A O 1
ATOM 1495 N N . LEU A 1 188 ? -7.727 22.922 12.359 1 97.25 188 LEU A N 1
ATOM 1496 C CA . LEU A 1 188 ? -8.484 24.156 12.484 1 97.25 188 LEU A CA 1
ATOM 1497 C C . LEU A 1 188 ? -9.789 24.078 11.711 1 97.25 188 LEU A C 1
ATOM 1499 O O . LEU A 1 188 ? -10.766 24.766 12.055 1 97.25 188 LEU A O 1
ATOM 1503 N N . LYS A 1 189 ? -9.836 23.328 10.648 1 98.12 189 LYS A N 1
ATOM 1504 C CA . LYS A 1 189 ? -11 23.203 9.781 1 98.12 189 LYS A CA 1
ATOM 1505 C C . LYS A 1 189 ? -11.344 21.734 9.539 1 98.12 189 LYS A C 1
ATOM 1507 O O . LYS A 1 189 ? -10.531 20.844 9.828 1 98.12 189 LYS A O 1
ATOM 1512 N N . GLY A 1 190 ? -12.586 21.562 9.016 1 98.06 190 GLY A N 1
ATOM 1513 C CA . GLY A 1 190 ? -12.984 20.234 8.602 1 98.06 190 GLY A CA 1
ATOM 1514 C C . GLY A 1 190 ? -12.883 20.016 7.105 1 98.06 190 GLY A C 1
ATOM 1515 O O . GLY A 1 190 ? -13.219 20.906 6.32 1 98.06 190 GLY A O 1
ATOM 1516 N N . LEU A 1 191 ? -12.297 18.938 6.723 1 98.38 191 LEU A N 1
ATOM 1517 C CA . LEU A 1 191 ? -12.453 18.375 5.387 1 98.38 191 LEU A CA 1
ATOM 1518 C C . LEU A 1 191 ? -13.492 17.266 5.387 1 98.38 191 LEU A C 1
ATOM 1520 O O . LEU A 1 191 ? -13.195 16.109 5.73 1 98.38 191 LEU A O 1
ATOM 1524 N N . ILE A 1 192 ? -14.68 17.562 4.922 1 98.06 192 ILE A N 1
ATOM 1525 C CA . ILE A 1 192 ? -15.844 16.703 5.145 1 98.06 192 ILE A CA 1
ATOM 1526 C C . ILE A 1 192 ? -16.125 15.883 3.889 1 98.06 192 ILE A C 1
ATOM 1528 O O . ILE A 1 192 ? -16.234 16.438 2.791 1 98.06 192 ILE A O 1
ATOM 1532 N N . TYR A 1 193 ? -16.141 14.633 4.078 1 96.44 193 TYR A N 1
ATOM 1533 C CA . TYR A 1 193 ? -16.609 13.742 3.023 1 96.44 193 TYR A CA 1
ATOM 1534 C C . TYR A 1 193 ? -18.062 13.336 3.262 1 96.44 193 TYR A C 1
ATOM 1536 O O . TYR A 1 193 ? -18.391 12.766 4.301 1 96.44 193 TYR A O 1
ATOM 1544 N N . GLU A 1 194 ? -18.906 13.594 2.328 1 93.94 194 GLU A N 1
ATOM 1545 C CA . GLU A 1 194 ? -20.328 13.258 2.373 1 93.94 194 GLU A CA 1
ATOM 1546 C C . GLU A 1 194 ? -20.938 13.25 0.973 1 93.94 194 GLU A C 1
ATOM 1548 O O . GLU A 1 194 ? -20.625 14.117 0.153 1 93.94 194 GLU A O 1
ATOM 1553 N N . ARG A 1 195 ? -21.812 12.234 0.736 1 91.69 195 ARG A N 1
ATOM 1554 C CA . ARG A 1 195 ? -22.578 12.148 -0.506 1 91.69 195 ARG A CA 1
ATOM 1555 C C . ARG A 1 195 ? -21.656 12.219 -1.72 1 91.69 195 ARG A C 1
ATOM 1557 O O . ARG A 1 195 ? -21.875 13.031 -2.621 1 91.69 195 ARG A O 1
ATOM 1564 N N . SER A 1 196 ? -20.516 11.547 -1.699 1 93.19 196 SER A N 1
ATOM 1565 C CA . SER A 1 196 ? -19.578 11.359 -2.805 1 93.19 196 SER A CA 1
ATOM 1566 C C . SER A 1 196 ? -18.891 12.672 -3.168 1 93.19 196 SER A C 1
ATOM 1568 O O . SER A 1 196 ? -18.578 12.906 -4.336 1 93.19 196 SER A O 1
ATOM 1570 N N . ALA A 1 197 ? -18.781 13.492 -2.115 1 95.62 197 ALA A N 1
ATOM 1571 C CA . ALA A 1 197 ? -18.125 14.781 -2.33 1 95.62 197 ALA A CA 1
ATOM 1572 C C . ALA A 1 197 ? -17.297 15.172 -1.117 1 95.62 197 ALA A C 1
ATOM 1574 O O . ALA A 1 197 ? -17.516 14.664 -0.014 1 95.62 197 ALA A O 1
ATOM 1575 N N . LEU A 1 198 ? -16.297 16.031 -1.394 1 97.44 198 LEU A N 1
ATOM 1576 C CA . LEU A 1 198 ? -15.484 16.656 -0.352 1 97.44 198 LEU A CA 1
ATOM 1577 C C . LEU A 1 198 ? -15.766 18.156 -0.26 1 97.44 198 LEU A C 1
ATOM 1579 O O . LEU A 1 198 ? -15.953 18.812 -1.282 1 97.44 198 LEU A O 1
ATOM 1583 N N . ARG A 1 199 ? -15.766 18.672 0.988 1 97.88 199 ARG A N 1
ATOM 1584 C CA . ARG A 1 199 ? -15.898 20.109 1.194 1 97.88 199 ARG A CA 1
ATOM 1585 C C . ARG A 1 199 ? -15.148 20.547 2.447 1 97.88 199 ARG A C 1
ATOM 1587 O O . ARG A 1 199 ? -14.93 19.75 3.357 1 97.88 199 ARG A O 1
ATOM 1594 N N . ILE A 1 200 ? -14.875 21.797 2.453 1 98.19 200 ILE A N 1
ATOM 1595 C CA . ILE A 1 200 ? -14.188 22.375 3.604 1 98.19 200 ILE A CA 1
ATOM 1596 C C . ILE A 1 200 ? -15.188 23.141 4.473 1 98.19 200 ILE A C 1
ATOM 1598 O O . ILE A 1 200 ? -16.047 23.859 3.953 1 98.19 200 ILE A O 1
ATOM 1602 N N . GLU A 1 201 ? -15.086 22.859 5.727 1 98.12 201 GLU A N 1
ATOM 1603 C CA . GLU A 1 201 ? -15.906 23.578 6.699 1 98.12 201 GLU A CA 1
ATOM 1604 C C . GLU A 1 201 ? -15.031 24.281 7.738 1 98.12 201 GLU A C 1
ATOM 1606 O O . GLU A 1 201 ? -14.125 23.672 8.312 1 98.12 201 GLU A O 1
ATOM 1611 N N . ASP A 1 202 ? -15.383 25.547 8.102 1 97.31 202 ASP A N 1
ATOM 1612 C CA . ASP A 1 202 ? -14.531 26.391 8.93 1 97.31 202 ASP A CA 1
ATOM 1613 C C . ASP A 1 202 ? -14.711 26.062 10.406 1 97.31 202 ASP A C 1
ATOM 1615 O O . ASP A 1 202 ? -13.789 26.234 11.203 1 97.31 202 ASP A O 1
ATOM 1619 N N . ASP A 1 203 ? -15.875 25.672 10.789 1 97 203 ASP A N 1
ATOM 1620 C CA . ASP A 1 203 ? -16.141 25.406 12.195 1 97 203 ASP A CA 1
ATOM 1621 C C . ASP A 1 203 ? -15.836 23.953 12.547 1 97 203 ASP A C 1
ATOM 1623 O O . ASP A 1 203 ? -16.719 23.094 12.492 1 97 203 ASP A O 1
ATOM 1627 N N . LEU A 1 204 ? -14.672 23.719 12.953 1 97.06 204 LEU A N 1
ATOM 1628 C CA . LEU A 1 204 ? -14.227 22.359 13.234 1 97.06 204 LEU A CA 1
ATOM 1629 C C . LEU A 1 204 ? -15.039 21.734 14.367 1 97.06 204 LEU A C 1
ATOM 1631 O O . LEU A 1 204 ? -15.406 20.562 14.305 1 97.06 204 LEU A O 1
ATOM 1635 N N . ASP A 1 205 ? -15.297 22.516 15.398 1 95.75 205 ASP A N 1
ATOM 1636 C CA . ASP A 1 205 ? -16.047 21.984 16.531 1 95.75 205 ASP A CA 1
ATOM 1637 C C . ASP A 1 205 ? -17.406 21.453 16.109 1 95.75 205 ASP A C 1
ATOM 1639 O O . ASP A 1 205 ? -17.812 20.375 16.531 1 95.75 205 ASP A O 1
ATOM 1643 N N . GLN A 1 206 ? -18.031 22.172 15.344 1 95.94 206 GLN A N 1
ATOM 1644 C CA . GLN A 1 206 ? -19.328 21.734 14.828 1 95.94 206 GLN A CA 1
ATOM 1645 C C . GLN A 1 206 ? -19.188 20.469 13.984 1 95.94 206 GLN A C 1
ATOM 1647 O O . GLN A 1 206 ? -20.031 19.578 14.039 1 95.94 206 GLN A O 1
ATOM 1652 N N . CYS A 1 207 ? -18.125 20.422 13.18 1 96.12 207 CYS A N 1
ATOM 1653 C CA . CYS A 1 207 ? -17.875 19.25 12.344 1 96.12 207 CYS A CA 1
ATOM 1654 C C . CYS A 1 207 ? -17.688 18 13.203 1 96.12 207 CYS A C 1
ATOM 1656 O O . CYS A 1 207 ? -18.25 16.953 12.898 1 96.12 207 CYS A O 1
ATOM 1658 N N . ILE A 1 208 ? -16.922 18.172 14.211 1 95.12 208 ILE A N 1
ATOM 1659 C CA . ILE A 1 208 ? -16.609 17.047 15.086 1 95.12 208 ILE A CA 1
ATOM 1660 C C . ILE A 1 208 ? -17.891 16.578 15.781 1 95.12 208 ILE A C 1
ATOM 1662 O O . ILE A 1 208 ? -18.078 15.367 15.977 1 95.12 208 ILE A O 1
ATOM 1666 N N . GLN A 1 209 ? -18.734 17.484 16.172 1 93.81 209 GLN A N 1
ATOM 1667 C CA . GLN A 1 209 ? -20 17.125 16.797 1 93.81 209 GLN A CA 1
ATOM 1668 C C . GLN A 1 209 ? -20.906 16.375 15.828 1 93.81 209 GLN A C 1
ATOM 1670 O O . GLN A 1 209 ? -21.562 15.406 16.219 1 93.81 209 GLN A O 1
ATOM 1675 N N . LYS A 1 210 ? -20.922 16.781 14.664 1 94.44 210 LYS A N 1
ATOM 1676 C CA . LYS A 1 210 ? -21.781 16.188 13.641 1 94.44 210 LYS A CA 1
ATOM 1677 C C . LYS A 1 210 ? -21.25 14.82 13.203 1 94.44 210 LYS A C 1
ATOM 1679 O O . LYS A 1 210 ? -22.016 13.906 12.922 1 94.44 210 LYS A O 1
ATOM 1684 N N . PHE A 1 211 ? -19.938 14.789 13.156 1 93.5 211 PHE A N 1
ATOM 1685 C CA . PHE A 1 211 ? -19.266 13.57 12.727 1 93.5 211 PHE A CA 1
ATOM 1686 C C . PHE A 1 211 ? -18.234 13.133 13.75 1 93.5 211 PHE A C 1
ATOM 1688 O O . PHE A 1 211 ? -17.031 13.195 13.484 1 93.5 211 PHE A O 1
ATOM 1695 N N . PRO A 1 212 ? -18.703 12.617 14.828 1 86.62 212 PRO A N 1
ATOM 1696 C CA . PRO A 1 212 ? -17.719 12.203 15.844 1 86.62 212 PRO A CA 1
ATOM 1697 C C . PRO A 1 212 ? -16.75 11.141 15.328 1 86.62 212 PRO A C 1
ATOM 1699 O O . PRO A 1 212 ? -17.172 10.18 14.672 1 86.62 212 PRO A O 1
ATOM 1702 N N . PRO A 1 213 ? -15.523 11.477 15.57 1 82.19 213 PRO A N 1
ATOM 1703 C CA . PRO A 1 213 ? -14.531 10.5 15.102 1 82.19 213 PRO A CA 1
ATOM 1704 C C . PRO A 1 213 ? -14.695 9.133 15.766 1 82.19 213 PRO A C 1
ATOM 1706 O O . PRO A 1 213 ? -15.031 9.055 16.953 1 82.19 213 PRO A O 1
ATOM 1709 N N . ARG A 1 214 ? -14.602 8.141 14.938 1 74.19 214 ARG A N 1
ATOM 1710 C CA . ARG A 1 214 ? -14.68 6.754 15.391 1 74.19 214 ARG A CA 1
ATOM 1711 C C . ARG A 1 214 ? -13.539 5.922 14.82 1 74.19 214 ARG A C 1
ATOM 1713 O O . ARG A 1 214 ? -12.977 6.258 13.773 1 74.19 214 ARG A O 1
ATOM 1720 N N . ARG A 1 215 ? -13.016 5.184 15.711 1 63.97 215 ARG A N 1
ATOM 1721 C CA . ARG A 1 215 ? -11.977 4.273 15.227 1 63.97 215 ARG A CA 1
ATOM 1722 C C . ARG A 1 215 ? -12.5 3.43 14.07 1 63.97 215 ARG A C 1
ATOM 1724 O O . ARG A 1 215 ? -13.562 2.82 14.164 1 63.97 215 ARG A O 1
ATOM 1731 N N . SER A 1 216 ? -11.922 3.914 12.953 1 54.62 216 SER A N 1
ATOM 1732 C CA . SER A 1 216 ? -12.312 3.061 11.836 1 54.62 216 SER A CA 1
ATOM 1733 C C . SER A 1 216 ? -11.82 1.632 12.031 1 54.62 216 SER A C 1
ATOM 1735 O O . SER A 1 216 ? -10.789 1.405 12.672 1 54.62 216 SER A O 1
ATOM 1737 N N . ARG A 1 217 ? -12.57 0.75 11.812 1 50.03 217 ARG A N 1
ATOM 1738 C CA . ARG A 1 217 ? -12.258 -0.667 11.961 1 50.03 217 ARG A CA 1
ATOM 1739 C C . ARG A 1 217 ? -10.938 -1.016 11.289 1 50.03 217 ARG A C 1
ATOM 1741 O O . ARG A 1 217 ? -10.234 -1.938 11.719 1 50.03 217 ARG A O 1
ATOM 1748 N N . SER A 1 218 ? -10.562 -0.221 10.211 1 49.16 218 SER A N 1
ATOM 1749 C CA . SER A 1 218 ? -9.281 -0.423 9.547 1 49.16 218 SER A CA 1
ATOM 1750 C C . SER A 1 218 ? -8.117 -0.028 10.445 1 49.16 218 SER A C 1
ATOM 1752 O O . SER A 1 218 ? -6.996 -0.507 10.266 1 49.16 218 SER A O 1
ATOM 1754 N N . GLU A 1 219 ? -8.375 0.93 11.359 1 47.69 219 GLU A N 1
ATOM 1755 C CA . GLU A 1 219 ? -7.359 1.469 12.25 1 47.69 219 GLU A CA 1
ATOM 1756 C C . GLU A 1 219 ? -7.219 0.613 13.508 1 47.69 219 GLU A C 1
ATOM 1758 O O . GLU A 1 219 ? -6.262 0.771 14.266 1 47.69 219 GLU A O 1
ATOM 1763 N N . SER A 1 220 ? -8.219 -0.21 13.805 1 41.03 220 SER A N 1
ATOM 1764 C CA . SER A 1 220 ? -8.219 -0.923 15.078 1 41.03 220 SER A CA 1
ATOM 1765 C C . SER A 1 220 ? -7.09 -1.943 15.141 1 41.03 220 SER A C 1
ATOM 1767 O O . SER A 1 220 ? -6.73 -2.408 16.234 1 41.03 220 SER A O 1
ATOM 1769 N N . GLY A 1 221 ? -6.719 -2.4 14.117 1 39.09 221 GLY A N 1
ATOM 1770 C CA . GLY A 1 221 ? -5.66 -3.393 14.234 1 39.09 221 GLY A CA 1
ATOM 1771 C C . GLY A 1 221 ? -4.363 -2.824 14.781 1 39.09 221 GLY A C 1
ATOM 1772 O O . GLY A 1 221 ? -3.428 -3.57 15.078 1 39.09 221 GLY A O 1
ATOM 1773 N N . THR A 1 222 ? -4.137 -1.604 14.359 1 38.19 222 THR A N 1
ATOM 1774 C CA . THR A 1 222 ? -2.895 -1.018 14.852 1 38.19 222 THR A CA 1
ATOM 1775 C C . THR A 1 222 ? -3.02 -0.657 16.328 1 38.19 222 THR A C 1
ATOM 1777 O O . THR A 1 222 ? -2.033 -0.698 17.062 1 38.19 222 THR A O 1
ATOM 1780 N N . GLY A 1 223 ? -4.184 -0.091 16.719 1 35.22 223 GLY A N 1
ATOM 1781 C CA . GLY A 1 223 ? -4.316 0.642 17.969 1 35.22 223 GLY A CA 1
ATOM 1782 C C . GLY A 1 223 ? -4.711 -0.24 19.141 1 35.22 223 GLY A C 1
ATOM 1783 O O . GLY A 1 223 ? -5.172 0.255 20.172 1 35.22 223 GLY A O 1
ATOM 1784 N N . ASP A 1 224 ? -5 -1.369 19.172 1 35.25 224 ASP A N 1
ATOM 1785 C CA . ASP A 1 224 ? -4.836 -1.653 20.594 1 35.25 224 ASP A CA 1
ATOM 1786 C C . ASP A 1 224 ? -3.537 -1.058 21.125 1 35.25 224 ASP A C 1
ATOM 1788 O O . ASP A 1 224 ? -2.553 -0.946 20.406 1 35.25 224 ASP A O 1
ATOM 1792 N N . ASP A 1 225 ? -3.539 -0.512 22.422 1 33 225 ASP A N 1
ATOM 1793 C CA . ASP A 1 225 ? -2.525 0.323 23.062 1 33 225 ASP A CA 1
ATOM 1794 C C . ASP A 1 225 ? -1.119 -0.187 22.75 1 33 225 ASP A C 1
ATOM 1796 O O . ASP A 1 225 ? -0.568 -0.998 23.5 1 33 225 ASP A O 1
ATOM 1800 N N . VAL A 1 226 ? -0.888 -0.395 21.672 1 35.38 226 VAL A N 1
ATOM 1801 C CA . VAL A 1 226 ? 0.463 -0.835 21.328 1 35.38 226 VAL A CA 1
ATOM 1802 C C . VAL A 1 226 ? 1.483 -0.025 22.125 1 35.38 226 VAL A C 1
ATOM 1804 O O . VAL A 1 226 ? 2.521 -0.552 22.531 1 35.38 226 VAL A O 1
ATOM 1807 N N . PHE A 1 227 ? 1.271 1.293 22.156 1 33.44 227 PHE A N 1
ATOM 1808 C CA . PHE A 1 227 ? 2.164 2.064 23.016 1 33.44 227 PHE A CA 1
ATOM 1809 C C . PHE A 1 227 ? 1.867 1.797 24.484 1 33.44 227 PHE A C 1
ATOM 1811 O O . PHE A 1 227 ? 2.594 2.262 25.359 1 33.44 227 PHE A O 1
ATOM 1818 N N . GLY A 1 228 ? 0.768 1.137 24.922 1 29.92 228 GLY A N 1
ATOM 1819 C CA . GLY A 1 228 ? 0.488 0.903 26.328 1 29.92 228 GLY A CA 1
ATOM 1820 C C . GLY A 1 228 ? 1.303 -0.232 26.922 1 29.92 228 GLY A C 1
ATOM 1821 O O . GLY A 1 228 ? 1.315 -0.428 28.141 1 29.92 228 GLY A O 1
ATOM 1822 N N . GLY A 1 229 ? 1.529 -1.229 26.172 1 28.34 229 GLY A N 1
ATOM 1823 C CA . GLY A 1 229 ? 2.076 -2.355 26.922 1 28.34 229 GLY A CA 1
ATOM 1824 C C . GLY A 1 229 ? 3.566 -2.236 27.172 1 28.34 229 GLY A C 1
ATOM 1825 O O . GLY A 1 229 ? 4.324 -3.172 26.906 1 28.34 229 GLY A O 1
ATOM 1826 N N . PHE A 1 230 ? 4.117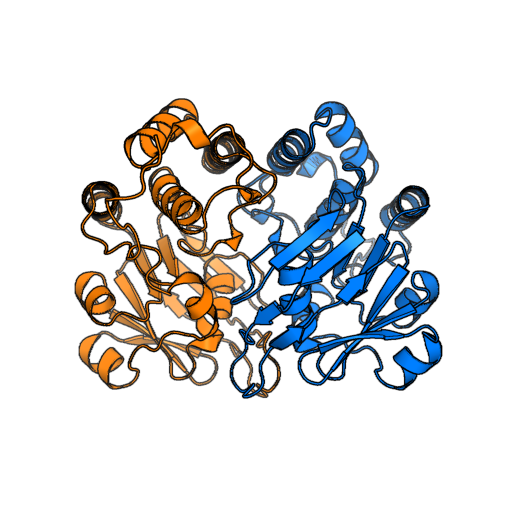 -1.083 27.062 1 27.22 230 PHE A N 1
ATOM 1827 C CA . PHE A 1 230 ? 5.461 -1.107 27.625 1 27.22 230 PHE A CA 1
ATOM 1828 C C . PHE A 1 230 ? 5.426 -1.421 29.109 1 27.22 230 PHE A C 1
ATOM 1830 O O . PHE A 1 230 ? 5.062 -0.566 29.922 1 27.22 230 PHE A O 1
ATOM 1837 N N . ASP A 1 231 ? 5.082 -2.641 29.5 1 24.97 231 ASP A N 1
ATOM 1838 C CA . ASP A 1 231 ? 5.555 -2.873 30.859 1 24.97 231 ASP A CA 1
ATOM 1839 C C . ASP A 1 231 ? 7.062 -2.654 30.953 1 24.97 231 ASP A C 1
ATOM 1841 O O . ASP A 1 231 ? 7.812 -3.027 30.047 1 24.97 231 ASP A O 1
ATOM 1845 N N . GLU A 1 232 ? 7.602 -1.793 31.844 1 22.91 232 GLU A N 1
ATOM 1846 C CA . GLU A 1 232 ? 8.922 -1.533 32.406 1 22.91 232 GLU A CA 1
ATOM 1847 C C . GLU A 1 232 ? 9.719 -2.822 32.562 1 22.91 232 GLU A C 1
ATOM 1849 O O . GLU A 1 232 ? 10.953 -2.799 32.562 1 22.91 232 GLU A O 1
ATOM 1854 N N . GLY A 1 233 ? 9.141 -3.891 33.125 1 23.22 233 GLY A N 1
ATOM 1855 C CA . GLY A 1 233 ? 10 -4.875 33.75 1 23.22 233 GLY A CA 1
ATOM 1856 C C . GLY A 1 233 ? 10.852 -5.652 32.781 1 23.22 233 GLY A C 1
ATOM 1857 O O . GLY A 1 233 ? 11.898 -6.191 33.125 1 23.22 233 GLY A O 1
ATOM 1858 N N . GLN A 1 234 ? 10.258 -6.316 31.734 1 18.2 234 GLN A N 1
ATOM 1859 C CA . GLN A 1 234 ? 11.055 -7.453 31.297 1 18.2 234 GLN A CA 1
ATOM 1860 C C . GLN A 1 234 ? 12.109 -7.027 30.281 1 18.2 234 GLN A C 1
ATOM 1862 O O . GLN A 1 234 ? 12.008 -7.344 29.094 1 18.2 234 GLN A O 1
ATOM 1867 N N . LEU A 1 235 ? 12.641 -5.719 30.312 1 19.84 235 LEU A N 1
ATOM 1868 C CA . LEU A 1 235 ? 13.945 -5.5 29.703 1 19.84 235 LEU A CA 1
ATOM 1869 C C . LEU A 1 235 ? 14.938 -6.578 30.125 1 19.84 235 LEU A C 1
ATOM 1871 O O . LEU A 1 235 ? 15.227 -6.719 31.312 1 19.84 235 LEU A O 1
ATOM 1875 N N . GLY A 1 236 ? 14.797 -7.781 29.688 1 17.38 236 GLY A N 1
ATOM 1876 C CA . GLY A 1 236 ? 15.984 -8.562 29.984 1 17.38 236 GLY A CA 1
ATOM 1877 C C . GLY A 1 236 ? 17.266 -7.863 29.594 1 17.38 236 GLY A C 1
ATOM 1878 O O . GLY A 1 236 ? 17.516 -7.625 28.422 1 17.38 236 GLY A O 1
ATOM 1879 N N . PHE A 1 237 ? 17.672 -6.918 30.359 1 15.46 237 PHE A N 1
ATOM 1880 C CA . PHE A 1 237 ? 19.094 -7.059 30.594 1 15.46 237 PHE A CA 1
ATOM 1881 C C . PHE A 1 237 ? 19.406 -8.352 31.344 1 15.46 237 PHE A C 1
ATOM 1883 O O . PHE A 1 237 ? 18.594 -8.805 32.156 1 15.46 237 PHE A O 1
ATOM 1890 N N . MET B 1 1 ? 5.16 -22.016 1.069 1 87.31 1 MET B N 1
ATOM 1891 C CA . MET B 1 1 ? 3.908 -22.359 1.741 1 87.31 1 MET B CA 1
ATOM 1892 C C . MET B 1 1 ? 3.484 -21.25 2.695 1 87.31 1 MET B C 1
ATOM 1894 O O . MET B 1 1 ? 4.328 -20.578 3.291 1 87.31 1 MET B O 1
ATOM 1898 N N . ILE B 1 2 ? 2.232 -20.953 2.693 1 94.5 2 ILE B N 1
ATOM 1899 C CA . ILE B 1 2 ? 1.655 -19.984 3.613 1 94.5 2 ILE B CA 1
ATOM 1900 C C . ILE B 1 2 ? 0.832 -20.703 4.68 1 94.5 2 ILE B C 1
ATOM 1902 O O . ILE B 1 2 ? 0.06 -21.609 4.367 1 94.5 2 ILE B O 1
ATOM 1906 N N . HIS B 1 3 ? 1.062 -20.266 5.918 1 95 3 HIS B N 1
ATOM 1907 C CA . HIS B 1 3 ? 0.331 -20.859 7.039 1 95 3 HIS B CA 1
ATOM 1908 C C . HIS B 1 3 ? -0.49 -19.797 7.77 1 95 3 HIS B C 1
ATOM 1910 O O . HIS B 1 3 ? 0.06 -18.812 8.266 1 95 3 HIS B O 1
ATOM 1916 N N . LEU B 1 4 ? -1.731 -19.984 7.82 1 96 4 LEU B N 1
ATOM 1917 C CA . LEU B 1 4 ? -2.605 -19.203 8.68 1 96 4 LEU B CA 1
ATOM 1918 C C . LEU B 1 4 ? -2.906 -19.938 9.977 1 96 4 LEU B C 1
ATOM 1920 O O . LEU B 1 4 ? -3.281 -21.109 9.953 1 96 4 LEU B O 1
ATOM 1924 N N . ASN B 1 5 ? -2.678 -19.281 11.039 1 95.5 5 ASN B N 1
ATOM 1925 C CA . ASN B 1 5 ? -2.957 -19.859 12.352 1 95.5 5 ASN B CA 1
ATOM 1926 C C . ASN B 1 5 ? -3.941 -19 13.141 1 95.5 5 ASN B C 1
ATOM 1928 O O . ASN B 1 5 ? -3.564 -17.953 13.688 1 95.5 5 ASN B O 1
ATOM 1932 N N . ARG B 1 6 ? -5.188 -19.422 13.234 1 96 6 ARG B N 1
ATOM 1933 C CA . ARG B 1 6 ? -6.266 -18.797 14 1 96 6 ARG B CA 1
ATOM 1934 C C . ARG B 1 6 ? -6.328 -17.297 13.742 1 96 6 ARG B C 1
ATOM 1936 O O . ARG B 1 6 ? -6.332 -16.5 14.68 1 96 6 ARG B O 1
ATOM 1943 N N . VAL B 1 7 ? -6.391 -16.953 12.469 1 95.31 7 VAL B N 1
ATOM 1944 C CA . VAL B 1 7 ? -6.355 -15.562 12.062 1 95.31 7 VAL B CA 1
ATOM 1945 C C . VAL B 1 7 ? -7.754 -14.961 12.156 1 95.31 7 VAL B C 1
ATOM 1947 O O . VAL B 1 7 ? -8.719 -15.523 11.641 1 95.31 7 VAL B O 1
ATOM 1950 N N . THR B 1 8 ? -7.891 -13.906 12.914 1 92.69 8 THR B N 1
ATOM 1951 C CA . THR B 1 8 ? -9.102 -13.086 12.953 1 92.69 8 THR B CA 1
ATOM 1952 C C . THR B 1 8 ? -8.812 -11.672 12.469 1 92.69 8 THR B C 1
ATOM 1954 O O . THR B 1 8 ? -7.797 -11.078 12.844 1 92.69 8 THR B O 1
ATOM 1957 N N . ASP B 1 9 ? -9.57 -11.266 11.586 1 88.56 9 ASP B N 1
ATOM 1958 C CA . ASP B 1 9 ? -9.43 -9.922 11.031 1 88.56 9 ASP B CA 1
ATOM 1959 C C . ASP B 1 9 ? -10.781 -9.352 10.617 1 88.56 9 ASP B C 1
ATOM 1961 O O . ASP B 1 9 ? -11.75 -10.094 10.445 1 88.56 9 ASP B O 1
ATOM 1965 N N . GLU B 1 10 ? -10.836 -8.102 10.57 1 81.5 10 GLU B N 1
ATOM 1966 C CA . GLU B 1 10 ? -12.062 -7.406 10.211 1 81.5 10 GLU B CA 1
ATOM 1967 C C . GLU B 1 10 ? -11.922 -6.691 8.867 1 81.5 10 GLU B C 1
ATOM 1969 O O . GLU B 1 10 ? -10.828 -6.27 8.5 1 81.5 10 GLU B O 1
ATOM 1974 N N . PRO B 1 11 ? -13.086 -6.688 8.156 1 69.31 11 PRO B N 1
ATOM 1975 C CA . PRO B 1 11 ? -13.023 -5.934 6.902 1 69.31 11 PRO B CA 1
ATOM 1976 C C . PRO B 1 11 ? -12.75 -4.449 7.117 1 69.31 11 PRO B C 1
ATOM 1978 O O . PRO B 1 11 ? -13.188 -3.875 8.125 1 69.31 11 PRO B O 1
ATOM 1981 N N . LEU B 1 12 ? -11.867 -4.02 6.172 1 61.12 12 LEU B N 1
ATOM 1982 C CA . LEU B 1 12 ? -11.625 -2.584 6.211 1 61.12 12 LEU B CA 1
ATOM 1983 C C . LEU B 1 12 ? -12.828 -1.816 5.672 1 61.12 12 LEU B C 1
ATOM 1985 O O . LEU B 1 12 ? -13.023 -0.645 6.004 1 61.12 12 LEU B O 1
ATOM 1989 N N . ALA B 1 13 ? -13.547 -2.605 4.828 1 53.47 13 ALA B N 1
ATOM 1990 C CA . ALA B 1 13 ? -14.703 -1.969 4.191 1 53.47 13 ALA B CA 1
ATOM 1991 C C . ALA B 1 13 ? -15.898 -1.948 5.133 1 53.47 13 ALA B C 1
ATOM 1993 O O . ALA B 1 13 ? -16.094 -2.869 5.93 1 53.47 13 ALA B O 1
ATOM 1994 N N . PHE B 1 14 ? -16.641 -0.835 5.156 1 49.94 14 PHE B N 1
ATOM 1995 C CA . PHE B 1 14 ? -17.828 -0.612 5.98 1 49.94 14 PHE B CA 1
ATOM 1996 C C . PHE B 1 14 ? -18.984 -1.456 5.488 1 49.94 14 PHE B C 1
ATOM 1998 O O . PHE B 1 14 ? -19.062 -1.799 4.305 1 49.94 14 PHE B O 1
ATOM 2005 N N . GLY B 1 15 ? -19.781 -1.899 6.383 1 50.84 15 GLY B N 1
ATOM 2006 C CA . GLY B 1 15 ? -21.047 -2.568 6.133 1 50.84 15 GLY B CA 1
ATOM 2007 C C . GLY B 1 15 ? -20.984 -4.07 6.352 1 50.84 15 GLY B C 1
ATOM 2008 O O . GLY B 1 15 ? -22.016 -4.754 6.309 1 50.84 15 GLY B O 1
ATOM 2009 N N . HIS B 1 16 ? -19.688 -4.301 6.367 1 54.94 16 HIS B N 1
ATOM 2010 C CA . HIS B 1 16 ? -19.609 -5.734 6.605 1 54.94 16 HIS B CA 1
ATOM 2011 C C . HIS B 1 16 ? -19.656 -6.047 8.102 1 54.94 16 HIS B C 1
ATOM 2013 O O . HIS B 1 16 ? -18.875 -5.484 8.875 1 54.94 16 HIS B O 1
ATOM 2019 N N . ARG B 1 17 ? -20.734 -6.438 8.492 1 62.06 17 ARG B N 1
ATOM 2020 C CA . ARG B 1 17 ? -20.906 -6.816 9.891 1 62.06 17 ARG B CA 1
ATOM 2021 C C . ARG B 1 17 ? -20.078 -8.055 10.227 1 62.06 17 ARG B C 1
ATOM 2023 O O . ARG B 1 17 ? -19.766 -8.305 11.391 1 62.06 17 ARG B O 1
ATOM 2030 N N . GLN B 1 18 ? -19.734 -8.711 9.156 1 77.12 18 GLN B N 1
ATOM 2031 C CA . GLN B 1 18 ? -19.031 -9.961 9.406 1 77.12 18 GLN B CA 1
ATOM 2032 C C . GLN B 1 18 ? -17.516 -9.766 9.328 1 77.12 18 GLN B C 1
ATOM 2034 O O . GLN B 1 18 ? -17.031 -8.938 8.562 1 77.12 18 GLN B O 1
ATOM 2039 N N . ALA B 1 19 ? -16.859 -10.531 10.188 1 86.31 19 ALA B N 1
ATOM 2040 C CA . ALA B 1 19 ? -15.398 -10.531 10.18 1 86.31 19 ALA B CA 1
ATOM 2041 C C . ALA B 1 19 ? -14.852 -10.922 8.812 1 86.31 19 ALA B C 1
ATOM 2043 O O . ALA B 1 19 ? -15.484 -11.703 8.086 1 86.31 19 ALA B O 1
ATOM 2044 N N . LEU B 1 20 ? -13.766 -10.312 8.445 1 89.88 20 LEU B N 1
ATOM 2045 C CA . LEU B 1 20 ? -13.086 -10.758 7.238 1 89.88 20 LEU B CA 1
ATOM 2046 C C . LEU B 1 20 ? -12.656 -12.219 7.367 1 89.88 20 LEU B C 1
ATOM 2048 O O . LEU B 1 20 ? -12.984 -13.039 6.508 1 89.88 20 LEU B O 1
ATOM 2052 N N . LEU B 1 21 ? -11.906 -12.484 8.43 1 94.19 21 LEU B N 1
ATOM 2053 C CA . LEU B 1 21 ? -11.555 -13.836 8.859 1 94.19 21 LEU B CA 1
ATOM 2054 C C . LEU B 1 21 ? -11.859 -14.031 10.344 1 94.19 21 LEU B C 1
ATOM 2056 O O . LEU B 1 21 ? -11.641 -13.125 11.148 1 94.19 21 LEU B O 1
ATOM 2060 N N . ALA B 1 22 ? -12.422 -15.195 10.664 1 95.56 22 ALA B N 1
ATOM 2061 C CA . ALA B 1 22 ? -12.75 -15.531 12.047 1 95.56 22 ALA B CA 1
ATOM 2062 C C . ALA B 1 22 ? -12.07 -16.828 12.477 1 95.56 22 ALA B C 1
ATOM 2064 O O . ALA B 1 22 ? -12.547 -17.922 12.172 1 95.56 22 ALA B O 1
ATOM 2065 N N . GLN B 1 23 ? -10.938 -16.656 13.234 1 95.5 23 GLN B N 1
ATOM 2066 C CA . GLN B 1 23 ? -10.141 -17.781 13.719 1 95.5 23 GLN B CA 1
ATOM 2067 C C . GLN B 1 23 ? -9.797 -18.734 12.578 1 95.5 23 GLN B C 1
ATOM 2069 O O . GLN B 1 23 ? -9.93 -19.953 12.719 1 95.5 23 GLN B O 1
ATOM 2074 N N . ALA B 1 24 ? -9.492 -18.219 11.469 1 96.44 24 ALA B N 1
ATOM 2075 C CA . ALA B 1 24 ? -9.219 -19.016 10.273 1 96.44 24 ALA B CA 1
ATOM 2076 C C . ALA B 1 24 ? -7.84 -19.656 10.344 1 96.44 24 ALA B C 1
ATOM 2078 O O . ALA B 1 24 ? -6.844 -18.969 10.609 1 96.44 24 ALA B O 1
ATOM 2079 N N . SER B 1 25 ? -7.809 -20.938 10.211 1 96.81 25 SER B N 1
ATOM 2080 C CA . SER B 1 25 ? -6.562 -21.688 10.086 1 96.81 25 SER B CA 1
ATOM 2081 C C . SER B 1 25 ? -6.512 -22.469 8.773 1 96.81 25 SER B C 1
ATOM 2083 O O . SER B 1 25 ? -7.492 -23.094 8.383 1 96.81 25 SER B O 1
ATOM 2085 N N . LEU B 1 26 ? -5.379 -22.344 8.062 1 97.75 26 LEU B N 1
ATOM 2086 C CA . LEU B 1 26 ? -5.223 -23.016 6.777 1 97.75 26 LEU B CA 1
ATOM 2087 C C . LEU B 1 26 ? -3.752 -23.078 6.375 1 97.75 26 LEU B C 1
ATOM 2089 O O . LEU B 1 26 ? -3.016 -22.109 6.539 1 97.75 26 LEU B O 1
ATOM 2093 N N . ASP B 1 27 ? -3.344 -24.219 5.938 1 96.94 27 ASP B N 1
ATOM 2094 C CA . ASP B 1 27 ? -2.064 -24.359 5.25 1 96.94 27 ASP B CA 1
ATOM 2095 C C . ASP B 1 27 ? -2.256 -24.359 3.734 1 96.94 27 ASP B C 1
ATOM 2097 O O . ASP B 1 27 ? -3.061 -25.125 3.201 1 96.94 27 ASP B O 1
ATOM 2101 N N . ILE B 1 28 ? -1.57 -23.516 3.105 1 97.25 28 ILE B N 1
ATOM 2102 C CA . ILE B 1 28 ? -1.594 -23.469 1.647 1 97.25 28 ILE B CA 1
ATOM 2103 C C . ILE B 1 28 ? -0.313 -24.078 1.09 1 97.25 28 ILE B C 1
ATOM 2105 O O . ILE B 1 28 ? 0.733 -23.438 1.056 1 97.25 28 ILE B O 1
ATOM 2109 N N . PRO B 1 29 ? -0.411 -25.281 0.622 1 96.31 29 PRO B N 1
ATOM 2110 C CA . PRO B 1 29 ? 0.784 -25.922 0.071 1 96.31 29 PRO B CA 1
ATOM 2111 C C . PRO B 1 29 ? 1.191 -25.359 -1.284 1 96.31 29 PRO B C 1
ATOM 2113 O O . PRO B 1 29 ? 0.481 -24.516 -1.84 1 96.31 29 PRO B O 1
ATOM 2116 N N . VAL B 1 30 ? 2.314 -25.875 -1.76 1 96.62 30 VAL B N 1
ATOM 2117 C CA . VAL B 1 30 ? 2.779 -25.469 -3.084 1 96.62 30 VAL B CA 1
ATOM 2118 C C . VAL B 1 30 ? 1.722 -25.812 -4.129 1 96.62 30 VAL B C 1
ATOM 2120 O O . VAL B 1 30 ? 1.172 -26.922 -4.125 1 96.62 30 VAL B O 1
ATOM 2123 N N . GLY B 1 31 ? 1.372 -24.891 -4.941 1 96.94 31 GLY B N 1
ATOM 2124 C CA . GLY B 1 31 ? 0.351 -25.078 -5.961 1 96.94 31 GLY B CA 1
ATOM 2125 C C . GLY B 1 31 ? -0.077 -23.766 -6.609 1 96.94 31 GLY B C 1
ATOM 2126 O O . GLY B 1 31 ? 0.459 -22.703 -6.293 1 96.94 31 GLY B O 1
ATOM 2127 N N . ARG B 1 32 ? -0.962 -23.922 -7.562 1 97.69 32 ARG B N 1
ATOM 2128 C CA . ARG B 1 32 ? -1.503 -22.781 -8.297 1 97.69 32 ARG B CA 1
ATOM 2129 C C . ARG B 1 32 ? -2.979 -22.562 -7.977 1 97.69 32 ARG B C 1
ATOM 2131 O O . ARG B 1 32 ? -3.826 -23.375 -8.367 1 97.69 32 ARG B O 1
ATOM 2138 N N . TYR B 1 33 ? -3.291 -21.406 -7.293 1 98.19 33 TYR B N 1
ATOM 2139 C CA . TYR B 1 33 ? -4.613 -21.203 -6.707 1 98.19 33 TYR B CA 1
ATOM 2140 C C . TYR B 1 33 ? -5.301 -19.984 -7.316 1 98.19 33 TYR B C 1
ATOM 2142 O O . TYR B 1 33 ? -4.68 -18.922 -7.477 1 98.19 33 TYR B O 1
ATOM 2150 N N . ALA B 1 34 ? -6.57 -20.172 -7.629 1 97.94 34 ALA B N 1
ATOM 2151 C CA . ALA B 1 34 ? -7.441 -19.031 -7.945 1 97.94 34 ALA B CA 1
ATOM 2152 C C . ALA B 1 34 ? -8.188 -18.547 -6.707 1 97.94 34 ALA B C 1
ATOM 2154 O O . ALA B 1 34 ? -8.93 -19.312 -6.082 1 97.94 34 ALA B O 1
ATOM 2155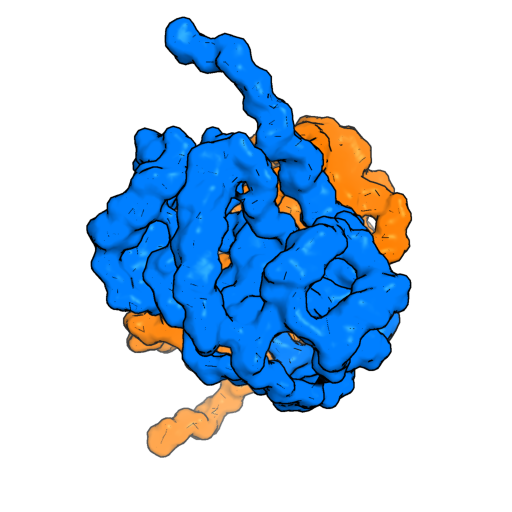 N N . LEU B 1 35 ? -7.961 -17.375 -6.32 1 97.44 35 LEU B N 1
ATOM 2156 C CA . LEU B 1 35 ? -8.742 -16.797 -5.227 1 97.44 35 LEU B CA 1
ATOM 2157 C C . LEU B 1 35 ? -10.148 -16.438 -5.695 1 97.44 35 LEU B C 1
ATOM 2159 O O . LEU B 1 35 ? -10.312 -15.555 -6.543 1 97.44 35 LEU B O 1
ATOM 2163 N N . LEU B 1 36 ? -11.094 -17.078 -5.16 1 96.56 36 LEU B N 1
ATOM 2164 C CA . LEU B 1 36 ? -12.492 -16.891 -5.543 1 96.56 36 LEU B CA 1
ATOM 2165 C C . LEU B 1 36 ? -13.375 -16.719 -4.312 1 96.56 36 LEU B C 1
ATOM 2167 O O . LEU B 1 36 ? -13.062 -17.234 -3.236 1 96.56 36 LEU B O 1
ATOM 2171 N N . SER B 1 37 ? -14.406 -15.969 -4.512 1 93.94 37 SER B N 1
ATOM 2172 C CA . SER B 1 37 ? -15.328 -15.734 -3.406 1 93.94 37 SER B CA 1
ATOM 2173 C C . SER B 1 37 ? -16.625 -15.109 -3.896 1 93.94 37 SER B C 1
ATOM 2175 O O . SER B 1 37 ? -16.688 -14.586 -5.008 1 93.94 37 SER B O 1
ATOM 2177 N N . PRO B 1 38 ? -17.688 -15.195 -3.057 1 89.12 38 PRO B N 1
ATOM 2178 C CA . PRO B 1 38 ? -18.891 -14.414 -3.352 1 89.12 38 PRO B CA 1
ATOM 2179 C C . PRO B 1 38 ? -18.688 -12.914 -3.164 1 89.12 38 PRO B C 1
ATOM 2181 O O . PRO B 1 38 ? -19.516 -12.109 -3.6 1 89.12 38 PRO B O 1
ATOM 2184 N N . ALA B 1 39 ? -17.578 -12.555 -2.568 1 82.44 39 ALA B N 1
ATOM 2185 C CA . ALA B 1 39 ? -17.297 -11.156 -2.256 1 82.44 39 ALA B CA 1
ATOM 2186 C C . ALA B 1 39 ? -15.906 -10.75 -2.764 1 82.44 39 ALA B C 1
ATOM 2188 O O . ALA B 1 39 ? -15.008 -10.469 -1.971 1 82.44 39 ALA B O 1
ATOM 2189 N N . PRO B 1 40 ? -15.758 -10.633 -4.098 1 83.44 40 PRO B N 1
ATOM 2190 C CA . PRO B 1 40 ? -14.445 -10.312 -4.66 1 83.44 40 PRO B CA 1
ATOM 2191 C C . PRO B 1 40 ? -13.891 -8.984 -4.156 1 83.44 40 PRO B C 1
ATOM 2193 O O . PRO B 1 40 ? -12.688 -8.742 -4.223 1 83.44 40 PRO B O 1
ATOM 2196 N N . GLU B 1 41 ? -14.742 -8.117 -3.605 1 76.81 41 GLU B N 1
ATOM 2197 C CA . GLU B 1 41 ? -14.305 -6.832 -3.068 1 76.81 41 GLU B CA 1
ATOM 2198 C C . GLU B 1 41 ? -13.414 -7.02 -1.849 1 76.81 41 GLU B C 1
ATOM 2200 O O . GLU B 1 41 ? -12.711 -6.094 -1.435 1 76.81 41 GLU B O 1
ATOM 2205 N N . LEU B 1 42 ? -13.43 -8.211 -1.289 1 81.88 42 LEU B N 1
ATOM 2206 C CA . LEU B 1 42 ? -12.641 -8.477 -0.091 1 81.88 42 LEU B CA 1
ATOM 2207 C C . LEU B 1 42 ? -11.297 -9.102 -0.454 1 81.88 42 LEU B C 1
ATOM 2209 O O . LEU B 1 42 ? -10.43 -9.258 0.406 1 81.88 42 LEU B O 1
ATOM 2213 N N . HIS B 1 43 ? -11.062 -9.406 -1.784 1 88.62 43 HIS B N 1
ATOM 2214 C CA . HIS B 1 43 ? -9.836 -10.07 -2.209 1 88.62 43 HIS B CA 1
ATOM 2215 C C . HIS B 1 43 ? -8.609 -9.242 -1.855 1 88.62 43 HIS B C 1
ATOM 2217 O O . HIS B 1 43 ? -7.598 -9.789 -1.406 1 88.62 43 HIS B O 1
ATOM 2223 N N . ARG B 1 44 ? -8.734 -7.977 -1.996 1 84.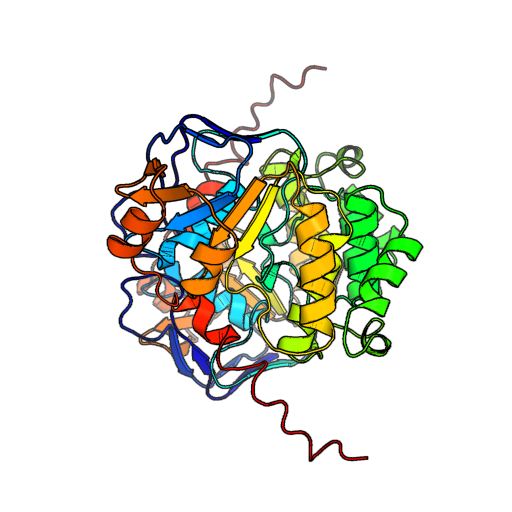44 44 ARG B N 1
ATOM 2224 C CA . ARG B 1 44 ? -7.602 -7.094 -1.727 1 84.44 44 ARG B CA 1
ATOM 2225 C C . ARG B 1 44 ? -7.152 -7.211 -0.274 1 84.44 44 ARG B C 1
ATOM 2227 O O . ARG B 1 44 ? -5.953 -7.285 0.005 1 84.44 44 ARG B O 1
ATOM 2234 N N . GLN B 1 45 ? -8.094 -7.242 0.621 1 84.5 45 GLN B N 1
ATOM 2235 C CA . GLN B 1 45 ? -7.762 -7.34 2.039 1 84.5 45 GLN B CA 1
ATOM 2236 C C . GLN B 1 45 ? -7.191 -8.711 2.381 1 84.5 45 GLN B C 1
ATOM 2238 O O . GLN B 1 45 ? -6.266 -8.82 3.186 1 84.5 45 GLN B O 1
ATOM 2243 N N . ILE B 1 46 ? -7.73 -9.672 1.776 1 90.88 46 ILE B N 1
ATOM 2244 C CA . ILE B 1 46 ? -7.242 -11.031 1.989 1 90.88 46 ILE B CA 1
ATOM 2245 C C . ILE B 1 46 ? -5.809 -11.148 1.479 1 90.88 46 ILE B C 1
ATOM 2247 O O . ILE B 1 46 ? -4.941 -11.695 2.166 1 90.88 46 ILE B O 1
ATOM 2251 N N . ILE B 1 47 ? -5.586 -10.609 0.337 1 91.69 47 ILE B N 1
ATOM 2252 C CA . ILE B 1 47 ? -4.262 -10.633 -0.275 1 91.69 47 ILE B CA 1
ATOM 2253 C C . ILE B 1 47 ? -3.273 -9.875 0.605 1 91.69 47 ILE B C 1
ATOM 2255 O O . ILE B 1 47 ? -2.139 -10.312 0.8 1 91.69 47 ILE B O 1
ATOM 2259 N N . ASP B 1 48 ? -3.67 -8.773 1.155 1 85.94 48 ASP B N 1
ATOM 2260 C CA . ASP B 1 48 ? -2.797 -8.016 2.047 1 85.94 48 ASP B CA 1
ATOM 2261 C C . ASP B 1 48 ? -2.342 -8.867 3.227 1 85.94 48 ASP B C 1
ATOM 2263 O O . ASP B 1 48 ? -1.182 -8.797 3.639 1 85.94 48 ASP B O 1
ATOM 2267 N N . LEU B 1 49 ? -3.207 -9.664 3.721 1 87.12 49 LEU B N 1
ATOM 2268 C CA . LEU B 1 49 ? -2.875 -10.547 4.832 1 87.12 49 LEU B CA 1
ATOM 2269 C C . LEU B 1 49 ? -1.947 -11.672 4.379 1 87.12 49 LEU B C 1
ATOM 2271 O O . LEU B 1 49 ? -0.937 -11.945 5.027 1 87.12 49 LEU B O 1
ATOM 2275 N N . LEU B 1 50 ? -2.264 -12.164 3.25 1 90.56 50 LEU B N 1
ATOM 2276 C CA . LEU B 1 50 ? -1.499 -13.305 2.752 1 90.56 50 LEU B CA 1
ATOM 2277 C C . LEU B 1 50 ? -0.079 -12.883 2.389 1 90.56 50 LEU B C 1
ATOM 2279 O O . LEU B 1 50 ? 0.868 -13.656 2.586 1 90.56 50 LEU B O 1
ATOM 2283 N N . CYS B 1 51 ? 0.061 -11.648 1.9 1 86.88 51 CYS B N 1
ATOM 2284 C CA . CYS B 1 51 ? 1.366 -11.141 1.492 1 86.88 51 CYS B CA 1
ATOM 2285 C C . CYS B 1 51 ? 2.137 -10.586 2.688 1 86.88 51 CYS B C 1
ATOM 2287 O O . CYS B 1 51 ? 3.314 -10.25 2.568 1 86.88 51 CYS B O 1
ATOM 2289 N N . GLY B 1 52 ? 1.403 -10.477 3.771 1 79.25 52 GLY B N 1
ATOM 2290 C CA . GLY B 1 52 ? 2.043 -9.906 4.945 1 79.25 52 GLY B CA 1
ATOM 2291 C C . GLY B 1 52 ? 2.18 -8.391 4.875 1 79.25 52 GLY B C 1
ATOM 2292 O O . GLY B 1 52 ? 3.066 -7.816 5.508 1 79.25 52 GLY B O 1
ATOM 2293 N N . LEU B 1 53 ? 1.467 -7.723 4.062 1 75.88 53 LEU B N 1
ATOM 2294 C CA . LEU B 1 53 ? 1.512 -6.27 3.938 1 75.88 53 LEU B CA 1
ATOM 2295 C C . LEU B 1 53 ? 0.909 -5.598 5.168 1 75.88 53 LEU B C 1
ATOM 2297 O O . LEU B 1 53 ? 1.177 -4.426 5.434 1 75.88 53 LEU B O 1
ATOM 2301 N N . ARG B 1 54 ? 0.095 -6.328 5.836 1 73.5 54 ARG B N 1
ATOM 2302 C CA . ARG B 1 54 ? -0.444 -5.902 7.121 1 73.5 54 ARG B CA 1
ATOM 2303 C C . ARG B 1 54 ? -0.64 -7.094 8.055 1 73.5 54 ARG B C 1
ATOM 2305 O O . ARG B 1 54 ? -0.961 -8.195 7.602 1 73.5 54 ARG B O 1
ATOM 2312 N N . PRO B 1 55 ? -0.472 -6.852 9.289 1 76.56 55 PRO B N 1
ATOM 2313 C CA . PRO B 1 55 ? -0.729 -7.934 10.234 1 76.56 55 PRO B CA 1
ATOM 2314 C C . PRO B 1 55 ? -2.219 -8.148 10.5 1 76.56 55 PRO B C 1
ATOM 2316 O O . PRO B 1 55 ? -3.01 -7.207 10.398 1 76.56 55 PRO B O 1
ATOM 2319 N N . PRO B 1 56 ? -2.559 -9.414 10.82 1 83.94 56 PRO B N 1
ATOM 2320 C CA . PRO B 1 56 ? -3.934 -9.633 11.273 1 83.94 56 PRO B CA 1
ATOM 2321 C C . PRO B 1 56 ? -4.188 -9.086 12.672 1 83.94 56 PRO B C 1
ATOM 2323 O O . PRO B 1 56 ? -3.24 -8.797 13.406 1 83.94 56 PRO B O 1
ATOM 2326 N N . ARG B 1 57 ? -5.473 -8.922 13 1 81.25 57 ARG B N 1
ATOM 2327 C CA . ARG B 1 57 ? -5.832 -8.477 14.336 1 81.25 57 ARG B CA 1
ATOM 2328 C C . ARG B 1 57 ? -5.438 -9.516 15.383 1 81.25 57 ARG B C 1
ATOM 2330 O O . ARG B 1 57 ? -4.949 -9.172 16.469 1 81.25 57 ARG B O 1
ATOM 2337 N N . GLN B 1 58 ? -5.762 -10.672 15.086 1 87 58 GLN B N 1
ATOM 2338 C CA . GLN B 1 58 ? -5.391 -11.797 15.938 1 87 58 GLN B CA 1
ATOM 2339 C C . GLN B 1 58 ? -4.832 -12.953 15.109 1 87 58 GLN B C 1
ATOM 2341 O O . GLN B 1 58 ? -5.145 -13.078 13.922 1 87 58 GLN B O 1
ATOM 2346 N N . GLY B 1 59 ? -3.963 -13.68 15.75 1 91.31 59 GLY B N 1
ATOM 2347 C CA . GLY B 1 59 ? -3.34 -14.789 15.047 1 91.31 59 GLY B CA 1
ATOM 2348 C C . GLY B 1 59 ? -2.119 -14.383 14.25 1 91.31 59 GLY B C 1
ATOM 2349 O O . GLY B 1 59 ? -1.542 -13.32 14.484 1 91.31 59 GLY B O 1
ATOM 2350 N N . PHE B 1 60 ? -1.669 -15.391 13.359 1 89.44 60 PHE B N 1
ATOM 2351 C CA . PHE B 1 60 ? -0.479 -15.047 12.586 1 89.44 60 PHE B CA 1
ATOM 2352 C C . PHE B 1 60 ? -0.494 -15.727 11.227 1 89.44 60 PHE B C 1
ATOM 2354 O O . PHE B 1 60 ? -1.106 -16.781 11.062 1 89.44 60 PHE B O 1
ATOM 2361 N N . VAL B 1 61 ? 0.029 -15.047 10.289 1 90.69 61 VAL B N 1
ATOM 2362 C CA . VAL B 1 61 ? 0.315 -15.562 8.961 1 90.69 61 VAL B CA 1
ATOM 2363 C C . VAL B 1 61 ? 1.816 -15.797 8.805 1 90.69 61 VAL B C 1
ATOM 2365 O O . VAL B 1 61 ? 2.613 -14.875 8.969 1 90.69 61 VAL B O 1
ATOM 2368 N N . GLN B 1 62 ? 2.15 -17.062 8.539 1 89.62 62 GLN B N 1
ATOM 2369 C CA . GLN B 1 62 ? 3.557 -17.406 8.398 1 89.62 62 GLN B CA 1
ATOM 2370 C C . GLN B 1 62 ? 3.871 -17.844 6.969 1 89.62 62 GLN B C 1
ATOM 2372 O O . GLN B 1 62 ? 3.049 -18.5 6.316 1 89.62 62 GLN B O 1
ATOM 2377 N N . HIS B 1 63 ? 4.988 -17.516 6.531 1 90.19 63 HIS B N 1
ATOM 2378 C CA . HIS B 1 63 ? 5.438 -17.844 5.184 1 90.19 63 HIS B CA 1
ATOM 2379 C C . HIS B 1 63 ? 6.676 -18.734 5.215 1 90.19 63 HIS B C 1
ATOM 2381 O O . HIS B 1 63 ? 7.617 -18.469 5.965 1 90.19 63 HIS B O 1
ATOM 2387 N N . ASP B 1 64 ? 6.59 -19.781 4.504 1 89.06 64 ASP B N 1
ATOM 2388 C CA . ASP B 1 64 ? 7.797 -20.562 4.238 1 89.06 64 ASP B CA 1
ATOM 2389 C C . ASP B 1 64 ? 8.516 -20.047 2.992 1 89.06 64 ASP B C 1
ATOM 2391 O O . ASP B 1 64 ? 8.203 -20.453 1.874 1 89.06 64 ASP B O 1
ATOM 2395 N N . GLY B 1 65 ? 9.414 -19.078 3.154 1 89.62 65 GLY B N 1
ATOM 2396 C CA . GLY B 1 65 ? 10.125 -18.484 2.035 1 89.62 65 GLY B CA 1
ATOM 2397 C C . GLY B 1 65 ? 9.648 -17.062 1.722 1 89.62 65 GLY B C 1
ATOM 2398 O O . GLY B 1 65 ? 9.102 -16.391 2.588 1 89.62 65 GLY B O 1
ATOM 2399 N N . ASN B 1 66 ? 9.922 -16.656 0.477 1 91.56 66 ASN B N 1
ATOM 2400 C CA . ASN B 1 66 ? 9.602 -15.289 0.058 1 91.56 66 ASN B CA 1
ATOM 2401 C C . ASN B 1 66 ? 8.266 -15.234 -0.673 1 91.56 66 ASN B C 1
ATOM 2403 O O . ASN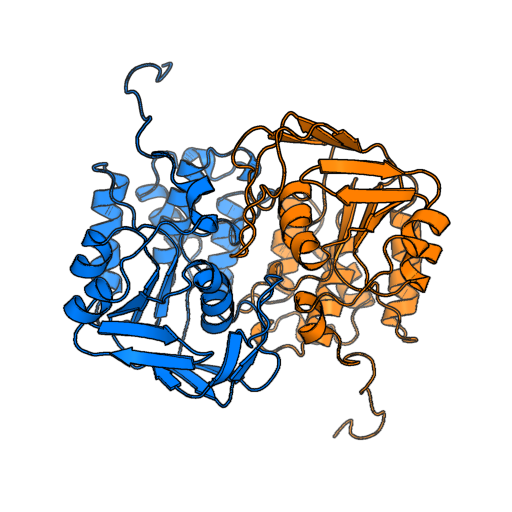 B 1 66 ? 8.023 -16.016 -1.598 1 91.56 66 ASN B O 1
ATOM 2407 N N . VAL B 1 67 ? 7.453 -14.328 -0.171 1 92.81 67 VAL B N 1
ATOM 2408 C CA . VAL B 1 67 ? 6.191 -14.047 -0.844 1 92.81 67 VAL B CA 1
ATOM 2409 C C . VAL B 1 67 ? 6.289 -12.711 -1.579 1 92.81 67 VAL B C 1
ATOM 2411 O O . VAL B 1 67 ? 6.844 -11.742 -1.053 1 92.81 67 VAL B O 1
ATOM 2414 N N . SER B 1 68 ? 5.773 -12.719 -2.742 1 92.31 68 SER B N 1
ATOM 2415 C CA . SER B 1 68 ? 5.824 -11.477 -3.508 1 92.31 68 SER B CA 1
ATOM 2416 C C . SER B 1 68 ? 4.875 -10.43 -2.93 1 92.31 68 SER B C 1
ATOM 2418 O O . SER B 1 68 ? 4.008 -10.758 -2.117 1 92.31 68 SER B O 1
ATOM 2420 N N . TRP B 1 69 ? 5.141 -9.172 -3.273 1 88.94 69 TRP B N 1
ATOM 2421 C CA . TRP B 1 69 ? 4.086 -8.18 -3.119 1 88.94 69 TRP B CA 1
ATOM 2422 C C . TRP B 1 69 ? 2.895 -8.5 -4.012 1 88.94 69 TRP B C 1
ATOM 2424 O O . TRP B 1 69 ? 2.924 -9.477 -4.77 1 88.94 69 TRP B O 1
ATOM 2434 N N . ALA B 1 70 ? 1.798 -7.836 -3.785 1 90 70 ALA B N 1
ATOM 2435 C CA . ALA B 1 70 ? 0.662 -8.016 -4.688 1 90 70 ALA B CA 1
ATOM 2436 C C . ALA B 1 70 ? 0.973 -7.465 -6.074 1 90 70 ALA B C 1
ATOM 2438 O O . ALA B 1 70 ? 0.769 -6.277 -6.34 1 90 70 ALA B O 1
ATOM 2439 N N . ILE B 1 71 ? 1.378 -8.445 -6.918 1 91.69 71 ILE B N 1
ATOM 2440 C CA . ILE B 1 71 ? 1.758 -8.062 -8.273 1 91.69 71 ILE B CA 1
ATOM 2441 C C . ILE B 1 71 ? 0.527 -7.57 -9.031 1 91.69 71 ILE B C 1
ATOM 2443 O O . ILE B 1 71 ? -0.535 -8.195 -8.977 1 91.69 71 ILE B O 1
ATOM 2447 N N . GLY B 1 72 ? 0.615 -6.48 -9.734 1 86.88 72 GLY B N 1
ATOM 2448 C CA . GLY B 1 72 ? -0.502 -5.895 -10.453 1 86.88 72 GLY B CA 1
ATOM 2449 C C . GLY B 1 72 ? -1.079 -4.672 -9.766 1 86.88 72 GLY B C 1
ATOM 2450 O O . GLY B 1 72 ? -1.785 -3.877 -10.391 1 86.88 72 GLY B O 1
ATOM 2451 N N . ARG B 1 73 ? -0.833 -4.703 -8.438 1 80.38 73 ARG B N 1
ATOM 2452 C CA . ARG B 1 73 ? -1.282 -3.531 -7.691 1 80.38 73 ARG B CA 1
ATOM 2453 C C . ARG B 1 73 ? -0.264 -2.398 -7.781 1 80.38 73 ARG B C 1
ATOM 2455 O O . ARG B 1 73 ? 0.944 -2.639 -7.742 1 80.38 73 ARG B O 1
ATOM 2462 N N . GLN B 1 74 ? -0.75 -1.254 -7.859 1 70.69 74 GLN B N 1
ATOM 2463 C CA . GLN B 1 74 ? 0.141 -0.105 -7.984 1 70.69 74 GLN B CA 1
ATOM 2464 C C . GLN B 1 74 ? 0.685 0.317 -6.621 1 70.69 74 GLN B C 1
ATOM 2466 O O . GLN B 1 74 ? 1.613 1.123 -6.539 1 70.69 74 GLN B O 1
ATOM 2471 N N . GLY B 1 75 ? 0.225 -0.209 -5.652 1 66.88 75 GLY B N 1
ATOM 2472 C CA . GLY B 1 75 ? 0.592 0.205 -4.309 1 66.88 75 GLY B CA 1
ATOM 2473 C C . GLY B 1 75 ? 2.045 -0.073 -3.973 1 66.88 75 GLY B C 1
ATOM 2474 O O . GLY B 1 75 ? 2.604 0.534 -3.057 1 66.88 75 GLY B O 1
ATOM 2475 N N . PHE B 1 76 ? 2.555 -0.925 -4.73 1 68.44 76 PHE B N 1
ATOM 2476 C CA . PHE B 1 76 ? 3.965 -1.224 -4.508 1 68.44 76 PHE B CA 1
ATOM 2477 C C . PHE B 1 76 ? 4.848 -0.101 -5.043 1 68.44 76 PHE B C 1
ATOM 2479 O O . PHE B 1 76 ? 5.957 0.112 -4.551 1 68.44 76 PHE B O 1
ATOM 2486 N N . ILE B 1 77 ? 4.398 0.566 -6.004 1 70.88 77 ILE B N 1
ATOM 2487 C CA . ILE B 1 77 ? 5.137 1.635 -6.668 1 70.88 77 ILE B CA 1
ATOM 2488 C C . ILE B 1 77 ? 5.004 2.93 -5.871 1 70.88 77 ILE B C 1
ATOM 2490 O O . ILE B 1 77 ? 3.906 3.287 -5.434 1 70.88 77 ILE B O 1
ATOM 2494 N N . ARG B 1 78 ? 6.188 3.529 -5.637 1 76.75 78 ARG B N 1
ATOM 2495 C CA . ARG B 1 78 ? 6.23 4.855 -5.027 1 76.75 78 ARG B CA 1
ATOM 2496 C C . ARG B 1 78 ? 6.359 5.941 -6.09 1 76.75 78 ARG B C 1
ATOM 2498 O O . ARG B 1 78 ? 7.414 6.086 -6.715 1 76.75 78 ARG B O 1
ATOM 2505 N N . GLY B 1 79 ? 5.371 6.758 -6.219 1 78.56 79 GLY B N 1
ATOM 2506 C CA . GLY B 1 79 ? 5.293 7.691 -7.332 1 78.56 79 GLY B CA 1
ATOM 2507 C C . GLY B 1 79 ? 6.516 8.578 -7.457 1 78.56 79 GLY B C 1
ATOM 2508 O O . GLY B 1 79 ? 7 8.82 -8.562 1 78.56 79 GLY B O 1
ATOM 2509 N N . LYS B 1 80 ? 7.07 8.953 -6.336 1 85 80 LYS B N 1
ATOM 2510 C CA . LYS B 1 80 ? 8.203 9.867 -6.355 1 85 80 LYS B CA 1
ATOM 2511 C C . LYS B 1 80 ? 9.508 9.133 -6.645 1 85 80 LYS B C 1
ATOM 2513 O O . LYS B 1 80 ? 10.523 9.75 -6.953 1 85 80 LYS B O 1
ATOM 2518 N N . ALA B 1 81 ? 9.445 7.848 -6.586 1 90.06 81 ALA B N 1
ATOM 2519 C CA . ALA B 1 81 ? 10.625 7.043 -6.887 1 90.06 81 ALA B CA 1
ATOM 2520 C C . ALA B 1 81 ? 10.758 6.801 -8.391 1 90.06 81 ALA B C 1
ATOM 2522 O O . ALA B 1 81 ? 9.75 6.711 -9.094 1 90.06 81 ALA B O 1
ATOM 2523 N N . SER B 1 82 ? 11.969 6.742 -8.836 1 93.88 82 SER B N 1
ATOM 2524 C CA . SER B 1 82 ? 12.219 6.297 -10.203 1 93.88 82 SER B CA 1
ATOM 2525 C C . SER B 1 82 ? 12.234 4.773 -10.289 1 93.88 82 SER B C 1
ATOM 2527 O O . SER B 1 82 ? 12.273 4.086 -9.273 1 93.88 82 SER B O 1
ATOM 2529 N N . GLY B 1 83 ? 12.18 4.324 -11.5 1 95.62 83 GLY B N 1
ATOM 2530 C CA . GLY B 1 83 ? 12.383 2.896 -11.688 1 95.62 83 GLY B CA 1
ATOM 2531 C C . GLY B 1 83 ? 13.711 2.404 -11.133 1 95.62 83 GLY B C 1
ATOM 2532 O O . GLY B 1 83 ? 13.781 1.314 -10.555 1 95.62 83 GLY B O 1
ATOM 2533 N N . LEU B 1 84 ? 14.695 3.246 -11.266 1 96.56 84 LEU B N 1
ATOM 2534 C CA . LEU B 1 84 ? 16.016 2.885 -10.773 1 96.56 84 LEU B CA 1
ATOM 2535 C C . LEU B 1 84 ? 16.031 2.775 -9.25 1 96.56 84 LEU B C 1
ATOM 2537 O O . LEU B 1 84 ? 16.641 1.866 -8.695 1 96.56 84 LEU B O 1
ATOM 2541 N N . ASN B 1 85 ? 15.336 3.668 -8.586 1 94.44 85 ASN B N 1
ATOM 2542 C CA . ASN B 1 85 ? 15.219 3.605 -7.133 1 94.44 85 ASN B CA 1
ATOM 2543 C C . ASN B 1 85 ? 14.547 2.307 -6.684 1 94.44 85 ASN B C 1
ATOM 2545 O O . ASN B 1 85 ? 15.016 1.659 -5.742 1 94.44 85 ASN B O 1
ATOM 2549 N N . MET B 1 86 ? 13.562 1.939 -7.414 1 94.12 86 MET B N 1
ATOM 2550 C CA . MET B 1 86 ? 12.812 0.744 -7.047 1 94.12 86 MET B CA 1
ATOM 2551 C C . MET B 1 86 ? 13.625 -0.518 -7.32 1 94.12 86 MET B C 1
ATOM 2553 O O . MET B 1 86 ? 13.578 -1.47 -6.539 1 94.12 86 MET B O 1
ATOM 2557 N N . ILE B 1 87 ? 14.328 -0.502 -8.391 1 96.56 87 ILE B N 1
ATOM 2558 C CA . ILE B 1 87 ? 15.195 -1.628 -8.711 1 96.56 87 ILE B CA 1
ATOM 2559 C C . ILE B 1 87 ? 16.25 -1.795 -7.613 1 96.56 87 ILE B C 1
ATOM 2561 O O . ILE B 1 87 ? 16.5 -2.91 -7.152 1 96.56 87 ILE B O 1
ATOM 2565 N N . GLU B 1 88 ? 16.75 -0.717 -7.207 1 94.88 88 GLU B N 1
ATOM 2566 C CA . GLU B 1 88 ? 17.75 -0.758 -6.141 1 94.88 88 GLU B CA 1
ATOM 2567 C C . GLU B 1 88 ? 17.156 -1.273 -4.84 1 94.88 88 GLU B C 1
ATOM 2569 O O . GLU B 1 88 ? 17.734 -2.133 -4.176 1 94.88 88 GLU B O 1
ATOM 2574 N N . LEU B 1 89 ? 16.031 -0.788 -4.52 1 93.81 89 LEU B N 1
ATOM 2575 C CA . LEU B 1 89 ? 15.367 -1.207 -3.287 1 93.81 89 LEU B CA 1
ATOM 2576 C C . LEU B 1 89 ? 15.078 -2.705 -3.309 1 93.81 89 LEU B C 1
ATOM 2578 O O . LEU B 1 89 ? 15.438 -3.424 -2.373 1 93.81 89 LEU B O 1
ATOM 2582 N N . VAL B 1 90 ? 14.484 -3.154 -4.371 1 94.19 90 VAL B N 1
ATOM 2583 C CA . VAL B 1 90 ? 14.102 -4.559 -4.469 1 94.19 90 VAL B CA 1
ATOM 2584 C C . VAL B 1 90 ? 15.344 -5.438 -4.473 1 94.19 90 VAL B C 1
ATOM 2586 O O . VAL B 1 90 ? 15.359 -6.508 -3.855 1 94.19 90 VAL B O 1
ATOM 2589 N N . SER B 1 91 ? 16.344 -4.969 -5.148 1 95.75 91 SER B N 1
ATOM 2590 C CA . SER B 1 91 ? 17.594 -5.727 -5.176 1 95.75 91 SER B CA 1
ATOM 2591 C C . SER B 1 91 ? 18.172 -5.875 -3.773 1 95.75 91 SER B C 1
ATOM 2593 O O . SER B 1 91 ? 18.656 -6.949 -3.404 1 95.75 91 SER B O 1
ATOM 2595 N N . GLN B 1 92 ? 18.062 -4.871 -3.029 1 91.62 92 GLN B N 1
ATOM 2596 C CA . GLN B 1 92 ? 18.578 -4.922 -1.664 1 91.62 92 GLN B CA 1
ATOM 2597 C C . GLN B 1 92 ? 17.703 -5.805 -0.779 1 91.62 92 GLN B C 1
ATOM 2599 O O . GLN B 1 92 ? 18.203 -6.598 0.014 1 91.62 92 GLN B O 1
ATOM 2604 N N . MET B 1 93 ? 16.453 -5.676 -0.973 1 90.62 93 MET B N 1
ATOM 2605 C CA . MET B 1 93 ? 15.484 -6.426 -0.174 1 90.62 93 MET B CA 1
ATOM 2606 C C . MET B 1 93 ? 15.711 -7.926 -0.317 1 90.62 93 MET B C 1
ATOM 2608 O O . MET B 1 93 ? 15.562 -8.68 0.648 1 90.62 93 MET B O 1
ATOM 2612 N N . TYR B 1 94 ? 16.078 -8.32 -1.488 1 93 94 TYR B N 1
ATOM 2613 C CA . TYR B 1 94 ? 16.141 -9.758 -1.761 1 93 94 TYR B CA 1
ATOM 2614 C C . TYR B 1 94 ? 17.562 -10.188 -2.1 1 93 94 TYR B C 1
ATOM 2616 O O . TYR B 1 94 ? 17.781 -11.273 -2.641 1 93 94 TYR B O 1
ATOM 2624 N N . GLU B 1 95 ? 18.516 -9.312 -1.854 1 92.38 95 GLU B N 1
ATOM 2625 C CA . GLU B 1 95 ? 19.938 -9.594 -1.997 1 92.38 95 GLU B CA 1
ATOM 2626 C C . GLU B 1 95 ? 20.281 -10.008 -3.426 1 92.38 95 GLU B C 1
ATOM 2628 O O . GLU B 1 95 ? 20.938 -11.023 -3.641 1 92.38 95 GLU B O 1
ATOM 2633 N N . LEU B 1 96 ? 19.812 -9.203 -4.312 1 96.88 96 LEU B N 1
ATOM 2634 C CA . LEU B 1 96 ? 20.062 -9.414 -5.734 1 96.88 96 LEU B CA 1
ATOM 2635 C C . LEU B 1 96 ? 21.125 -8.445 -6.246 1 96.88 96 LEU B C 1
ATOM 2637 O O . LEU B 1 96 ? 21.438 -7.457 -5.582 1 96.88 96 LEU B O 1
ATOM 2641 N N . ASP B 1 97 ? 21.703 -8.852 -7.406 1 97.69 97 ASP B N 1
ATOM 2642 C CA . ASP B 1 97 ? 22.547 -7.918 -8.148 1 97.69 97 ASP B CA 1
ATOM 2643 C C . ASP B 1 97 ? 21.703 -6.867 -8.859 1 97.69 97 ASP B C 1
ATOM 2645 O O . ASP B 1 97 ? 20.922 -7.191 -9.766 1 97.69 97 ASP B O 1
ATOM 2649 N N . ALA B 1 98 ? 21.906 -5.625 -8.453 1 97.06 98 ALA B N 1
ATOM 2650 C CA . ALA B 1 98 ? 21.078 -4.547 -8.977 1 97.06 98 ALA B CA 1
ATOM 2651 C C . ALA B 1 98 ? 21.25 -4.402 -10.484 1 97.06 98 ALA B C 1
ATOM 2653 O O . ALA B 1 98 ? 20.297 -4.094 -11.203 1 97.06 98 ALA B O 1
ATOM 2654 N N . ASP B 1 99 ? 22.438 -4.633 -10.953 1 98.12 99 ASP B N 1
ATOM 2655 C CA . ASP B 1 99 ? 22.703 -4.52 -12.383 1 98.12 99 ASP B CA 1
ATOM 2656 C C . ASP B 1 99 ? 21.969 -5.605 -13.164 1 98.12 99 ASP B C 1
ATOM 2658 O O . ASP B 1 99 ? 21.391 -5.336 -14.219 1 98.12 99 ASP B O 1
ATOM 2662 N N . ALA B 1 100 ? 22.047 -6.777 -12.656 1 98.25 100 ALA B N 1
ATOM 2663 C CA . ALA B 1 100 ? 21.344 -7.879 -13.305 1 98.25 100 ALA B CA 1
ATOM 2664 C C . ALA B 1 100 ? 19.828 -7.637 -13.305 1 98.25 100 ALA B C 1
ATOM 2666 O O . ALA B 1 100 ? 19.141 -7.926 -14.289 1 98.25 100 ALA B O 1
ATOM 2667 N N . THR B 1 101 ? 19.328 -7.102 -12.195 1 98.38 101 THR B N 1
ATOM 2668 C CA . THR B 1 101 ? 17.906 -6.777 -12.102 1 98.38 101 THR B CA 1
ATOM 2669 C C . THR B 1 101 ? 17.516 -5.695 -13.102 1 98.38 101 THR B C 1
ATOM 2671 O O . THR B 1 101 ? 16.484 -5.789 -13.766 1 98.38 101 THR B O 1
ATOM 2674 N N . TYR B 1 102 ? 18.391 -4.727 -13.188 1 98.38 102 TYR B N 1
ATOM 2675 C CA . TYR B 1 102 ? 18.172 -3.668 -14.164 1 98.38 102 TYR B CA 1
ATOM 2676 C C . TYR B 1 102 ? 18.094 -4.234 -15.578 1 98.38 102 TYR B C 1
ATOM 2678 O O . TYR B 1 102 ? 17.172 -3.904 -16.328 1 98.38 102 TYR B O 1
ATOM 2686 N N . GLU B 1 103 ? 18.984 -5.043 -15.914 1 98.56 103 GLU B N 1
ATOM 2687 C CA . GLU B 1 103 ? 19.031 -5.605 -17.25 1 98.56 103 GLU B CA 1
ATOM 2688 C C . GLU B 1 103 ? 17.781 -6.422 -17.547 1 98.56 103 GLU B C 1
ATOM 2690 O O . GLU B 1 103 ? 17.203 -6.316 -18.641 1 98.56 103 GLU B O 1
ATOM 2695 N N . LEU B 1 104 ? 17.391 -7.195 -16.641 1 98.44 104 LEU B N 1
ATOM 2696 C CA . LEU B 1 104 ? 16.172 -8 -16.797 1 98.44 104 LEU B CA 1
ATOM 2697 C C . LEU B 1 104 ? 14.969 -7.113 -17.078 1 98.44 104 LEU B C 1
ATOM 2699 O O . LEU B 1 104 ? 14.234 -7.348 -18.047 1 98.44 104 LEU B O 1
ATOM 2703 N N . VAL B 1 105 ? 14.789 -6.082 -16.234 1 98.38 105 VAL B N 1
ATOM 2704 C CA . VAL B 1 105 ? 13.633 -5.199 -16.344 1 98.38 105 VAL B CA 1
ATOM 2705 C C . VAL B 1 105 ? 13.719 -4.398 -17.641 1 98.38 105 VAL B C 1
ATOM 2707 O O . VAL B 1 105 ? 12.75 -4.312 -18.391 1 98.38 105 VAL B O 1
ATOM 2710 N N . ALA B 1 106 ? 14.922 -3.855 -17.938 1 98.44 106 ALA B N 1
ATOM 2711 C CA . ALA B 1 106 ? 15.133 -3.018 -19.125 1 98.44 106 ALA B CA 1
ATOM 2712 C C . ALA B 1 106 ? 14.875 -3.803 -20.406 1 98.44 106 ALA B C 1
ATOM 2714 O O . ALA B 1 106 ? 14.359 -3.258 -21.375 1 98.44 106 ALA B O 1
ATOM 2715 N N . ASP B 1 107 ? 15.172 -5.047 -20.406 1 98.06 107 ASP B N 1
ATOM 2716 C CA . ASP B 1 107 ? 15.008 -5.887 -21.594 1 98.06 107 ASP B CA 1
ATOM 2717 C C . ASP B 1 107 ? 13.531 -6.203 -21.828 1 98.06 107 ASP B C 1
ATOM 2719 O O . ASP B 1 107 ? 13.141 -6.516 -22.953 1 98.06 107 ASP B O 1
ATOM 2723 N N . LEU B 1 108 ? 12.75 -6.109 -20.828 1 98.12 108 LEU B N 1
ATOM 2724 C CA . LEU B 1 108 ? 11.359 -6.539 -20.953 1 98.12 108 LEU B CA 1
ATOM 2725 C C . LEU B 1 108 ? 10.453 -5.355 -21.25 1 98.12 108 LEU B C 1
ATOM 2727 O O . LEU B 1 108 ? 9.57 -5.445 -22.109 1 98.12 108 LEU B O 1
ATOM 2731 N N . ILE B 1 109 ? 10.633 -4.23 -20.516 1 97.44 109 ILE B N 1
ATOM 2732 C CA . ILE B 1 109 ? 9.641 -3.162 -20.562 1 97.44 109 ILE B CA 1
ATOM 2733 C C . ILE B 1 109 ? 9.734 -2.434 -21.906 1 97.44 109 ILE B C 1
ATOM 2735 O O . ILE B 1 109 ? 10.773 -2.471 -22.562 1 97.44 109 ILE B O 1
ATOM 2739 N N . THR B 1 110 ? 8.672 -1.765 -22.266 1 96.38 110 THR B N 1
ATOM 2740 C CA . THR B 1 110 ? 8.531 -1.109 -23.562 1 96.38 110 THR B CA 1
ATOM 2741 C C . THR B 1 110 ? 9.461 0.093 -23.656 1 96.38 110 THR B C 1
ATOM 2743 O O . THR B 1 110 ? 10.023 0.362 -24.719 1 96.38 110 THR B O 1
ATOM 2746 N N . ASP B 1 111 ? 9.68 0.879 -22.547 1 96.94 111 ASP B N 1
ATOM 2747 C CA . ASP B 1 111 ? 10.469 2.107 -22.562 1 96.94 111 ASP B CA 1
ATOM 2748 C C . ASP B 1 111 ? 11.484 2.135 -21.422 1 96.94 111 ASP B C 1
ATOM 2750 O O . ASP B 1 111 ? 11.32 2.881 -20.453 1 96.94 111 ASP B O 1
ATOM 2754 N N . PRO B 1 112 ? 12.578 1.498 -21.672 1 97.69 112 PRO B N 1
ATOM 2755 C CA . PRO B 1 112 ? 13.602 1.475 -20.625 1 97.69 112 PRO B CA 1
ATOM 2756 C C . PRO B 1 112 ? 14.172 2.859 -20.328 1 97.69 112 PRO B C 1
ATOM 2758 O O . PRO B 1 112 ? 14.734 3.08 -19.25 1 97.69 112 PRO B O 1
ATOM 2761 N N . LYS B 1 113 ? 14.023 3.811 -21.172 1 97.12 113 LYS B N 1
ATOM 2762 C CA . LYS B 1 113 ? 14.555 5.156 -20.969 1 97.12 113 LYS B CA 1
ATOM 2763 C C . LYS B 1 113 ? 13.789 5.883 -19.875 1 97.12 113 LYS B C 1
ATOM 2765 O O . LYS B 1 113 ? 14.25 6.91 -19.359 1 97.12 113 LYS B O 1
ATOM 2770 N N . SER B 1 114 ? 12.641 5.371 -19.5 1 96.69 114 SER B N 1
ATOM 2771 C CA . SER B 1 114 ? 11.828 5.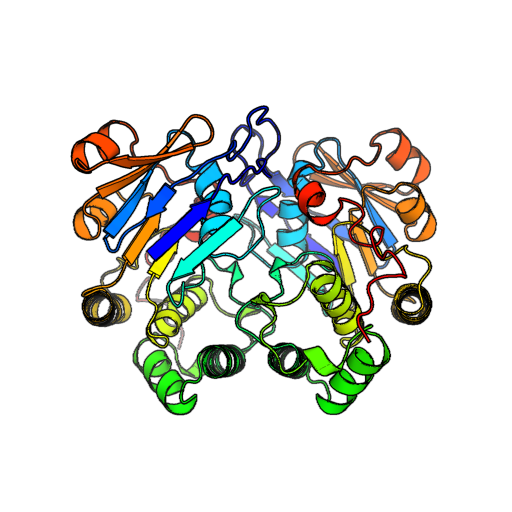996 -18.453 1 96.69 114 SER B CA 1
ATOM 2772 C C . SER B 1 114 ? 12.352 5.656 -17.062 1 96.69 114 SER B C 1
ATOM 2774 O O . SER B 1 114 ? 11.992 6.309 -16.078 1 96.69 114 SER B O 1
ATOM 2776 N N . LEU B 1 115 ? 13.273 4.75 -16.938 1 97.44 115 LEU B N 1
ATOM 2777 C CA . LEU B 1 115 ? 13.648 4.152 -15.656 1 97.44 115 LEU B CA 1
ATOM 2778 C C . LEU B 1 115 ? 14.258 5.195 -14.727 1 97.44 115 LEU B C 1
ATOM 2780 O O . LEU B 1 115 ? 14.016 5.172 -13.516 1 97.44 115 LEU B O 1
ATOM 2784 N N . PRO B 1 116 ? 14.961 6.176 -15.258 1 96.19 116 PRO B N 1
ATOM 2785 C CA . PRO B 1 116 ? 15.555 7.156 -14.344 1 96.19 116 PRO B CA 1
ATOM 2786 C C . PRO B 1 116 ? 14.562 8.234 -13.914 1 96.19 116 PRO B C 1
ATOM 2788 O O . PRO B 1 116 ? 14.867 9.039 -13.031 1 96.19 116 PRO B O 1
ATOM 2791 N N . ARG B 1 117 ? 13.383 8.203 -14.484 1 94.12 117 ARG B N 1
ATOM 2792 C CA . ARG B 1 117 ? 12.406 9.258 -14.211 1 94.12 117 ARG B CA 1
ATOM 2793 C C . ARG B 1 117 ? 11.445 8.844 -13.102 1 94.12 117 ARG B C 1
ATOM 2795 O O . ARG B 1 117 ? 11.086 7.668 -12.992 1 94.12 117 ARG B O 1
ATOM 2802 N N . PRO B 1 118 ? 10.992 9.836 -12.305 1 90.38 118 PRO B N 1
ATOM 2803 C CA . PRO B 1 118 ? 9.977 9.508 -11.305 1 90.38 118 PRO B CA 1
ATOM 2804 C C . PRO B 1 118 ? 8.727 8.867 -11.914 1 90.38 118 PRO B C 1
ATOM 2806 O O . PRO B 1 118 ? 8.266 9.305 -12.977 1 90.38 118 PRO B O 1
ATOM 2809 N N . MET B 1 119 ? 8.188 7.914 -11.227 1 90.38 119 MET B N 1
ATOM 2810 C CA . MET B 1 119 ? 7.156 7.055 -11.805 1 90.38 119 MET B CA 1
ATOM 2811 C C . MET B 1 119 ? 5.789 7.719 -11.742 1 90.38 119 MET B C 1
ATOM 2813 O O . MET B 1 119 ? 4.855 7.297 -12.422 1 90.38 119 MET B O 1
ATOM 2817 N N . GLU B 1 120 ? 5.645 8.727 -10.922 1 81.88 120 GLU B N 1
ATOM 2818 C CA . GLU B 1 120 ? 4.383 9.453 -10.859 1 81.88 120 GLU B CA 1
ATOM 2819 C C . GLU B 1 120 ? 4.023 10.055 -12.219 1 81.88 120 GLU B C 1
ATOM 2821 O O . GLU B 1 120 ? 2.854 10.336 -12.484 1 81.88 120 GLU B O 1
ATOM 2826 N N . HIS B 1 121 ? 5.082 10.148 -13.062 1 82.81 121 HIS B N 1
ATOM 2827 C CA . HIS B 1 121 ? 4.852 10.758 -14.367 1 82.81 121 HIS B CA 1
ATOM 2828 C C . HIS B 1 121 ? 4.68 9.688 -15.445 1 82.81 121 HIS B C 1
ATOM 2830 O O . HIS B 1 121 ? 4.453 10.016 -16.609 1 82.81 121 HIS B O 1
ATOM 2836 N N . TRP B 1 122 ? 4.723 8.438 -15.07 1 88 122 TRP B N 1
ATOM 2837 C CA . TRP B 1 122 ? 4.543 7.348 -16.016 1 88 122 TRP B CA 1
ATOM 2838 C C . TRP B 1 122 ? 3.064 7.113 -16.312 1 88 122 TRP B C 1
ATOM 2840 O O . TRP B 1 122 ? 2.223 7.242 -15.414 1 88 122 TRP B O 1
ATOM 2850 N N . PRO B 1 123 ? 2.795 6.801 -17.578 1 83.56 123 PRO B N 1
ATOM 2851 C CA . PRO B 1 123 ? 1.45 6.262 -17.797 1 83.56 123 PRO B CA 1
ATOM 2852 C C . PRO B 1 123 ? 1.186 4.992 -17 1 83.56 123 PRO B C 1
ATOM 2854 O O . PRO B 1 123 ? 2.125 4.289 -16.625 1 83.56 123 PRO B O 1
ATOM 2857 N N . LEU B 1 124 ? -0.076 4.742 -16.703 1 80.56 124 LEU B N 1
ATOM 2858 C CA . LEU B 1 124 ? -0.483 3.623 -15.852 1 80.56 124 LEU B CA 1
ATOM 2859 C C . LEU B 1 124 ? 0.042 2.305 -16.422 1 80.56 124 LEU B C 1
ATOM 2861 O O . LEU B 1 124 ? 0.529 1.457 -15.664 1 80.56 124 LEU B O 1
ATOM 2865 N N . PHE B 1 125 ? -0.03 2.152 -17.734 1 83.69 125 PHE B N 1
ATOM 2866 C CA . PHE B 1 125 ? 0.385 0.89 -18.344 1 83.69 125 PHE B CA 1
ATOM 2867 C C . PHE B 1 125 ? 1.881 0.666 -18.141 1 83.69 125 PHE B C 1
ATOM 2869 O O . PHE B 1 125 ? 2.322 -0.468 -17.938 1 83.69 125 PHE B O 1
ATOM 2876 N N . ALA B 1 126 ? 2.674 1.716 -18.203 1 90.94 126 ALA B N 1
ATOM 2877 C CA . ALA B 1 126 ? 4.117 1.611 -18.016 1 90.94 126 ALA B CA 1
ATOM 2878 C C . ALA B 1 126 ? 4.449 1.204 -16.578 1 90.94 126 ALA B C 1
ATOM 2880 O O . ALA B 1 126 ? 5.375 0.42 -16.359 1 90.94 126 ALA B O 1
ATOM 2881 N N . ARG B 1 127 ? 3.678 1.729 -15.664 1 90.31 127 ARG B N 1
ATOM 2882 C CA . ARG B 1 127 ? 3.867 1.354 -14.266 1 90.31 127 ARG B CA 1
ATOM 2883 C C . ARG B 1 127 ? 3.549 -0.121 -14.047 1 90.31 127 ARG B C 1
ATOM 2885 O O . ARG B 1 127 ? 4.266 -0.814 -13.32 1 90.31 127 ARG B O 1
ATOM 2892 N N . GLN B 1 128 ? 2.547 -0.533 -14.648 1 89.31 128 GLN B N 1
ATOM 2893 C CA . GLN B 1 128 ? 2.158 -1.935 -14.539 1 89.31 128 GLN B CA 1
ATOM 2894 C C . GLN B 1 128 ? 3.221 -2.85 -15.141 1 89.31 128 GLN B C 1
ATOM 2896 O O . GLN B 1 128 ? 3.613 -3.844 -14.531 1 89.31 128 GLN B O 1
ATOM 2901 N N . GLU B 1 129 ? 3.602 -2.453 -16.359 1 93.19 129 GLU B N 1
ATOM 2902 C CA . GLU B 1 129 ? 4.664 -3.213 -17.016 1 93.19 129 GLU B CA 1
ATOM 2903 C C . GLU B 1 129 ? 5.891 -3.334 -16.109 1 93.19 129 GLU B C 1
ATOM 2905 O O . GLU B 1 129 ? 6.469 -4.418 -15.984 1 93.19 129 GLU B O 1
ATOM 2910 N N . PHE B 1 130 ? 6.211 -2.262 -15.531 1 95.19 130 PHE B N 1
ATOM 2911 C CA . PHE B 1 130 ? 7.375 -2.24 -14.656 1 95.19 130 PHE B CA 1
ATOM 2912 C C . PHE B 1 130 ? 7.18 -3.174 -13.469 1 95.19 130 PHE B C 1
ATOM 2914 O O . PHE B 1 130 ? 8.07 -3.959 -13.141 1 95.19 130 PHE B O 1
ATOM 2921 N N . SER B 1 131 ? 6.047 -3.104 -12.859 1 94.5 131 SER B N 1
ATOM 2922 C CA . SER B 1 131 ? 5.754 -3.934 -11.695 1 94.5 131 SER B CA 1
ATOM 2923 C C . SER B 1 131 ? 5.855 -5.418 -12.031 1 94.5 131 SER B C 1
ATOM 2925 O O . SER B 1 131 ? 6.469 -6.188 -11.297 1 94.5 131 SER B O 1
ATOM 2927 N N . PHE B 1 132 ? 5.297 -5.785 -13.141 1 96.06 132 PHE B N 1
ATOM 2928 C CA . PHE B 1 132 ? 5.332 -7.172 -13.578 1 96.06 132 PHE B CA 1
ATOM 2929 C C . PHE B 1 132 ? 6.758 -7.605 -13.898 1 96.06 132 PHE B C 1
ATOM 2931 O O . PHE B 1 132 ? 7.191 -8.688 -13.492 1 96.06 132 PHE B O 1
ATOM 2938 N N . ALA B 1 133 ? 7.461 -6.785 -14.562 1 97.38 133 ALA B N 1
ATOM 2939 C CA . ALA B 1 133 ? 8.836 -7.113 -14.93 1 97.38 133 ALA B CA 1
ATOM 2940 C C . ALA B 1 133 ? 9.711 -7.266 -13.695 1 97.38 133 ALA B C 1
ATOM 2942 O O . ALA B 1 133 ? 10.477 -8.227 -13.578 1 97.38 133 ALA B O 1
ATOM 2943 N N . LEU B 1 134 ? 9.539 -6.32 -12.781 1 96.81 134 LEU B N 1
ATOM 2944 C CA . LEU B 1 134 ? 10.359 -6.305 -11.578 1 96.81 134 LEU B CA 1
ATOM 2945 C C . LEU B 1 134 ? 10.102 -7.551 -10.734 1 96.81 134 LEU B C 1
ATOM 2947 O O . LEU B 1 134 ? 11.016 -8.07 -10.094 1 96.81 134 LEU B O 1
ATOM 2951 N N . ALA B 1 135 ? 8.961 -8.078 -10.781 1 95.81 135 ALA B N 1
ATOM 2952 C CA . ALA B 1 135 ? 8.555 -9.219 -9.961 1 95.81 135 ALA B CA 1
ATOM 2953 C C . ALA B 1 135 ? 9.242 -10.5 -10.43 1 95.81 135 ALA B C 1
ATOM 2955 O O . ALA B 1 135 ? 9.219 -11.516 -9.727 1 95.81 135 ALA B O 1
ATOM 2956 N N . LEU B 1 136 ? 9.891 -10.438 -11.586 1 97.31 136 LEU B N 1
ATOM 2957 C CA . LEU B 1 136 ? 10.578 -11.617 -12.086 1 97.31 136 LEU B CA 1
ATOM 2958 C C . LEU B 1 136 ? 11.984 -11.727 -11.5 1 97.31 136 LEU B C 1
ATOM 2960 O O . LEU B 1 136 ? 12.633 -12.766 -11.617 1 97.31 136 LEU B O 1
ATOM 2964 N N . ALA B 1 137 ? 12.414 -10.711 -10.883 1 96.88 137 ALA B N 1
ATOM 2965 C CA . ALA B 1 137 ? 13.805 -10.688 -10.438 1 96.88 137 ALA B CA 1
ATOM 2966 C C . ALA B 1 137 ? 13.992 -11.539 -9.18 1 96.88 137 ALA B C 1
ATOM 2968 O O . ALA B 1 137 ? 14.867 -12.398 -9.133 1 96.88 137 ALA B O 1
ATOM 2969 N N . PRO B 1 138 ? 13.141 -11.305 -8.117 1 95.62 138 PRO B N 1
ATOM 2970 C CA . PRO B 1 138 ? 13.32 -12.18 -6.957 1 95.62 138 PRO B CA 1
ATOM 2971 C C . PRO B 1 138 ? 12.781 -13.594 -7.199 1 95.62 138 PRO B C 1
ATOM 2973 O O . PRO B 1 138 ? 11.758 -13.758 -7.863 1 95.62 138 PRO B O 1
ATOM 2976 N N . ALA B 1 139 ? 13.43 -14.555 -6.727 1 94.12 139 ALA B N 1
ATOM 2977 C CA . ALA B 1 139 ? 12.906 -15.922 -6.762 1 94.12 139 ALA B CA 1
ATOM 2978 C C . ALA B 1 139 ? 11.898 -16.156 -5.641 1 94.12 139 ALA B C 1
ATOM 2980 O O . ALA B 1 139 ? 12.219 -16.781 -4.633 1 94.12 139 ALA B O 1
ATOM 2981 N N . PHE B 1 140 ? 10.703 -15.766 -5.855 1 95.88 140 PHE B N 1
ATOM 2982 C CA . PHE B 1 140 ? 9.672 -15.93 -4.832 1 95.88 140 PHE B CA 1
ATOM 2983 C C . PHE B 1 140 ? 9.258 -17.391 -4.711 1 95.88 140 PHE B C 1
ATOM 2985 O O . PHE B 1 140 ? 9.25 -18.125 -5.703 1 95.88 140 PHE B O 1
ATOM 2992 N N . ASP B 1 141 ? 8.891 -17.766 -3.512 1 96 141 ASP B N 1
ATOM 2993 C CA . ASP B 1 141 ? 8.273 -19.062 -3.279 1 96 141 ASP B CA 1
ATOM 2994 C C . ASP B 1 141 ? 6.77 -19.016 -3.559 1 96 141 ASP B C 1
ATOM 2996 O O . ASP B 1 141 ? 6.172 -20.016 -3.945 1 96 141 ASP B O 1
ATOM 3000 N N . VAL B 1 142 ? 6.242 -17.844 -3.34 1 96.06 142 VAL B N 1
ATOM 3001 C CA . VAL B 1 142 ? 4.824 -17.609 -3.588 1 96.06 142 VAL B CA 1
ATOM 3002 C C . VAL B 1 142 ? 4.648 -16.312 -4.391 1 96.06 142 VAL B C 1
ATOM 3004 O O . VAL B 1 142 ? 5.039 -15.242 -3.932 1 96.06 142 VAL B O 1
ATOM 3007 N N . TYR B 1 143 ? 4.09 -16.5 -5.566 1 96.06 143 TYR B N 1
ATOM 3008 C CA . TYR B 1 143 ? 3.684 -15.344 -6.375 1 96.06 143 TYR B CA 1
ATOM 3009 C C . TYR B 1 143 ? 2.217 -15 -6.137 1 96.06 143 TYR B C 1
ATOM 3011 O O . TYR B 1 143 ? 1.349 -15.875 -6.215 1 96.06 143 TYR B O 1
ATOM 3019 N N . VAL B 1 144 ? 1.954 -13.742 -5.816 1 95.44 144 VAL B N 1
ATOM 3020 C CA . VAL B 1 144 ? 0.586 -13.273 -5.633 1 95.44 144 VAL B CA 1
ATOM 3021 C C . VAL B 1 144 ? 0.266 -12.203 -6.676 1 95.44 144 VAL B C 1
ATOM 3023 O O . VAL B 1 144 ? 0.924 -11.164 -6.73 1 95.44 144 VAL B O 1
ATOM 3026 N N . ILE B 1 145 ? -0.691 -12.508 -7.477 1 94.81 145 ILE B N 1
ATOM 3027 C CA . ILE B 1 145 ? -1.063 -11.57 -8.531 1 94.81 145 ILE B CA 1
ATOM 3028 C C . ILE B 1 145 ? -2.514 -11.125 -8.336 1 94.81 145 ILE B C 1
ATOM 3030 O O . ILE B 1 145 ? -3.412 -11.961 -8.227 1 94.81 145 ILE B O 1
ATOM 3034 N N . GLU B 1 146 ? -2.682 -9.875 -8.203 1 90.62 146 GLU B N 1
ATOM 3035 C CA . GLU B 1 146 ? -4.012 -9.281 -8.141 1 90.62 146 GLU B CA 1
ATOM 3036 C C . GLU B 1 146 ? -4.34 -8.531 -9.43 1 90.62 146 GLU B C 1
ATOM 3038 O O . GLU B 1 146 ? -3.553 -7.707 -9.891 1 90.62 146 GLU B O 1
ATOM 3043 N N . GLY B 1 147 ? -5.484 -8.82 -9.875 1 86 147 GLY B N 1
ATOM 3044 C CA . GLY B 1 147 ? -5.871 -8.281 -11.164 1 86 147 GLY B CA 1
ATOM 3045 C C . GLY B 1 147 ? -5.586 -9.234 -12.312 1 86 147 GLY B C 1
ATOM 3046 O O . GLY B 1 147 ? -5.703 -10.453 -12.164 1 86 147 GLY B O 1
ATOM 3047 N N . ALA B 1 148 ? -5.223 -8.719 -13.492 1 80.69 148 ALA B N 1
ATOM 3048 C CA . ALA B 1 148 ? -4.996 -9.578 -14.656 1 80.69 148 ALA B CA 1
ATOM 3049 C C . ALA B 1 148 ? -3.506 -9.727 -14.945 1 80.69 148 ALA B C 1
ATOM 3051 O O . ALA B 1 148 ? -2.738 -8.773 -14.781 1 80.69 148 ALA B O 1
ATOM 3052 N N . ILE B 1 149 ? -3.182 -10.945 -15.273 1 86.62 149 ILE B N 1
ATOM 3053 C CA . ILE B 1 149 ? -1.9 -11.195 -15.922 1 86.62 149 ILE B CA 1
ATOM 3054 C C . ILE B 1 149 ? -1.879 -10.516 -17.297 1 86.62 149 ILE B C 1
ATOM 3056 O O . ILE B 1 149 ? -2.896 -10.469 -17.984 1 86.62 149 ILE B O 1
ATOM 3060 N N . PRO B 1 150 ? -0.739 -9.93 -17.531 1 88.81 150 PRO B N 1
ATOM 3061 C CA . PRO B 1 150 ? -0.664 -9.352 -18.875 1 88.81 150 PRO B CA 1
ATOM 3062 C C . PRO B 1 150 ? -1.16 -10.297 -19.969 1 88.81 150 PRO B C 1
ATOM 3064 O O . PRO B 1 150 ? -0.823 -11.484 -19.953 1 88.81 150 PRO B O 1
ATOM 3067 N N . PHE B 1 151 ? -1.959 -9.734 -20.828 1 86.12 151 PHE B N 1
ATOM 3068 C CA . PHE B 1 151 ? -2.604 -10.633 -21.781 1 86.12 151 PHE B CA 1
ATOM 3069 C C . PHE B 1 151 ? -2.619 -10.031 -23.172 1 86.12 151 PHE B C 1
ATOM 3071 O O . PHE B 1 151 ? -2.998 -10.695 -24.141 1 86.12 151 PHE B O 1
ATOM 3078 N N . GLU B 1 152 ? -2.195 -8.797 -23.234 1 87.44 152 GLU B N 1
ATOM 3079 C CA . GLU B 1 152 ? -2.156 -8.164 -24.547 1 87.44 152 GLU B CA 1
ATOM 3080 C C . GLU B 1 152 ? -1.091 -8.797 -25.438 1 87.44 152 GLU B C 1
ATOM 3082 O O . GLU B 1 152 ? 0.006 -9.109 -24.969 1 87.44 152 GLU B O 1
ATOM 3087 N N . PRO B 1 153 ? -1.524 -8.938 -26.734 1 88.25 153 PRO B N 1
ATOM 3088 C CA . PRO B 1 153 ? -0.558 -9.555 -27.641 1 88.25 153 PRO B CA 1
ATOM 3089 C C . PRO B 1 153 ? 0.558 -8.594 -28.047 1 88.25 153 PRO B C 1
ATOM 3091 O O . PRO B 1 153 ? 0.494 -7.988 -29.125 1 88.25 153 PRO B O 1
ATOM 3094 N N . CYS B 1 154 ? 1.455 -8.344 -27.219 1 92.81 154 CYS B N 1
ATOM 3095 C CA . CYS B 1 154 ? 2.605 -7.488 -27.484 1 92.81 154 CYS B CA 1
ATOM 3096 C C . CYS B 1 154 ? 3.896 -8.156 -27.016 1 92.81 154 CYS B C 1
ATOM 3098 O O . CYS B 1 154 ? 3.869 -9.25 -26.453 1 92.81 154 CYS B O 1
ATOM 3100 N N . ARG B 1 155 ? 4.996 -7.605 -27.453 1 95.12 155 ARG B N 1
ATOM 3101 C CA . ARG B 1 155 ? 6.312 -8.156 -27.141 1 95.12 155 ARG B CA 1
ATOM 3102 C C . ARG B 1 155 ? 6.48 -8.359 -25.641 1 95.12 155 ARG B C 1
ATOM 3104 O O . ARG B 1 155 ? 6.965 -9.398 -25.203 1 95.12 155 ARG B O 1
ATOM 3111 N N . PHE B 1 156 ? 6.105 -7.418 -24.891 1 96.88 156 PHE B N 1
ATOM 3112 C CA . PHE B 1 156 ? 6.242 -7.508 -23.438 1 96.88 156 PHE B CA 1
ATOM 3113 C C . PHE B 1 156 ? 5.527 -8.742 -22.906 1 96.88 156 PHE B C 1
ATOM 3115 O O . PHE B 1 156 ? 6.113 -9.539 -22.172 1 96.88 156 PHE B O 1
ATOM 3122 N N . THR B 1 157 ? 4.324 -8.82 -23.281 1 96.12 157 THR B N 1
ATOM 3123 C CA . THR B 1 157 ? 3.488 -9.898 -22.766 1 96.12 157 THR B CA 1
ATOM 3124 C C . THR B 1 157 ? 4.074 -11.258 -23.141 1 96.12 157 THR B C 1
ATOM 3126 O O . THR B 1 157 ? 4.191 -12.141 -22.281 1 96.12 157 THR B O 1
ATOM 3129 N N . ARG B 1 158 ? 4.469 -11.398 -24.328 1 96.19 158 ARG B N 1
ATOM 3130 C CA . ARG B 1 158 ? 5.023 -12.664 -24.797 1 96.19 158 ARG B CA 1
ATOM 3131 C C . ARG B 1 158 ? 6.27 -13.047 -24.016 1 96.19 158 ARG B C 1
ATOM 3133 O O . ARG B 1 158 ? 6.383 -14.164 -23.516 1 96.19 158 ARG B O 1
ATOM 3140 N N . LEU B 1 159 ? 7.133 -12.109 -23.891 1 97 159 LEU B N 1
ATOM 3141 C CA . LEU B 1 159 ? 8.391 -12.375 -23.203 1 97 159 LEU B CA 1
ATOM 3142 C C . LEU B 1 159 ? 8.156 -12.594 -21.703 1 97 159 LEU B C 1
ATOM 3144 O O . LEU B 1 159 ? 8.742 -13.5 -21.109 1 97 159 LEU B O 1
ATOM 3148 N N . TRP B 1 160 ? 7.32 -11.781 -21.094 1 97 160 TRP B N 1
ATOM 3149 C CA . TRP B 1 160 ? 7.047 -11.875 -19.672 1 97 160 TRP B CA 1
ATOM 3150 C C . TRP B 1 160 ? 6.402 -13.211 -19.328 1 97 160 TRP B C 1
ATOM 3152 O O . TRP B 1 160 ? 6.809 -13.875 -18.375 1 97 160 TRP B O 1
ATOM 3162 N N . LEU B 1 161 ? 5.453 -13.578 -20.172 1 96.25 161 LEU B N 1
ATOM 3163 C CA . LEU B 1 161 ? 4.746 -14.828 -19.922 1 96.25 161 LEU B CA 1
ATOM 3164 C C . LEU B 1 161 ? 5.699 -16.016 -19.984 1 96.25 161 LEU B C 1
ATOM 3166 O O . LEU B 1 161 ? 5.625 -16.922 -19.156 1 96.25 161 LEU B O 1
ATOM 3170 N N . ALA B 1 162 ? 6.57 -16.031 -20.906 1 96.56 162 ALA B N 1
ATOM 3171 C CA . ALA B 1 162 ? 7.539 -17.125 -21.047 1 96.56 162 ALA B CA 1
ATOM 3172 C C . ALA B 1 162 ? 8.438 -17.234 -19.828 1 96.56 162 ALA B C 1
ATOM 3174 O O . ALA B 1 162 ? 8.633 -18.312 -19.281 1 96.56 162 ALA B O 1
ATOM 3175 N N . LEU B 1 163 ? 8.93 -16.109 -19.359 1 97.38 163 LEU B N 1
ATOM 3176 C CA . LEU B 1 163 ? 9.82 -16.078 -18.203 1 97.38 163 LEU B CA 1
ATOM 3177 C C . LEU B 1 163 ? 9.055 -16.438 -16.938 1 97.38 163 LEU B C 1
ATOM 3179 O O . LEU B 1 163 ? 9.57 -17.156 -16.078 1 97.38 163 LEU B O 1
ATOM 3183 N N . PHE B 1 164 ? 7.824 -15.977 -16.875 1 97.31 164 PHE B N 1
ATOM 3184 C CA . PHE B 1 164 ? 7.008 -16.219 -15.695 1 97.31 164 PHE B CA 1
ATOM 3185 C C . PHE B 1 164 ? 6.688 -17.703 -15.547 1 97.31 164 PHE B C 1
ATOM 3187 O O . PHE B 1 164 ? 6.742 -18.25 -14.445 1 97.31 164 PHE B O 1
ATOM 3194 N N . GLU B 1 165 ? 6.387 -18.328 -16.578 1 95.62 165 GLU B N 1
ATOM 3195 C CA . GLU B 1 165 ? 6.098 -19.75 -16.547 1 95.62 165 GLU B CA 1
ATOM 3196 C C . GLU B 1 165 ? 7.293 -20.547 -16.047 1 95.62 165 GLU B C 1
ATOM 3198 O O . GLU B 1 165 ? 7.133 -21.516 -15.305 1 95.62 165 GLU B O 1
ATOM 3203 N N . GLU B 1 166 ? 8.383 -20.125 -16.469 1 96.19 166 GLU B N 1
ATOM 3204 C CA . GLU B 1 166 ? 9.609 -20.766 -16 1 96.19 166 GLU B CA 1
ATOM 3205 C C . GLU B 1 166 ? 9.789 -20.594 -14.492 1 96.19 166 GLU B C 1
ATOM 3207 O O . GLU B 1 166 ? 10.172 -21.531 -13.789 1 96.19 166 GLU B O 1
ATOM 3212 N N . ARG B 1 167 ? 9.516 -19.406 -14.008 1 95.25 167 ARG B N 1
ATOM 3213 C CA . ARG B 1 167 ? 9.68 -19.109 -12.586 1 95.25 167 ARG B CA 1
ATOM 3214 C C . ARG B 1 167 ? 8.672 -19.875 -11.742 1 95.25 167 ARG B C 1
ATOM 3216 O O . ARG B 1 167 ? 8.938 -20.188 -10.578 1 95.25 167 ARG B O 1
ATOM 3223 N N . LEU B 1 168 ? 7.555 -20.219 -12.312 1 95.44 168 LEU B N 1
ATOM 3224 C CA . LEU B 1 168 ? 6.43 -20.766 -11.57 1 95.44 168 LEU B CA 1
ATOM 3225 C C . LEU B 1 168 ? 6.656 -22.25 -11.258 1 95.44 168 LEU B C 1
ATOM 3227 O O . LEU B 1 168 ? 5.949 -22.828 -10.43 1 95.44 168 LEU B O 1
ATOM 3231 N N . VAL B 1 169 ? 7.539 -22.859 -11.961 1 95.12 169 VAL B N 1
ATOM 3232 C CA . VAL B 1 169 ? 7.781 -24.281 -11.75 1 95.12 169 VAL B CA 1
ATOM 3233 C C . VAL B 1 169 ? 8.172 -24.531 -10.297 1 95.12 169 VAL B C 1
ATOM 3235 O O . VAL B 1 169 ? 9.156 -23.984 -9.812 1 95.12 169 VAL B O 1
ATOM 3238 N N . GLY B 1 170 ? 7.367 -25.312 -9.594 1 94.56 170 GLY B N 1
ATOM 3239 C CA . GLY B 1 170 ? 7.648 -25.672 -8.219 1 94.56 170 GLY B CA 1
ATOM 3240 C C . GLY B 1 170 ? 7.324 -24.578 -7.223 1 94.56 170 GLY B C 1
ATOM 3241 O O . GLY B 1 170 ? 7.75 -24.625 -6.07 1 94.56 170 GLY B O 1
ATOM 3242 N N . ARG B 1 171 ? 6.664 -23.531 -7.703 1 96.56 171 ARG B N 1
ATOM 3243 C CA . ARG B 1 171 ? 6.309 -22.406 -6.844 1 96.56 171 ARG B CA 1
ATOM 3244 C C . ARG B 1 171 ? 4.797 -22.297 -6.676 1 96.56 171 ARG B C 1
ATOM 3246 O O . ARG B 1 171 ? 4.043 -23.016 -7.34 1 96.56 171 ARG B O 1
ATOM 3253 N N . THR B 1 172 ? 4.418 -21.531 -5.758 1 97.38 172 THR B N 1
ATOM 3254 C CA . THR B 1 172 ? 2.998 -21.297 -5.512 1 97.38 172 THR B CA 1
ATOM 3255 C C . THR B 1 172 ? 2.527 -20.031 -6.227 1 97.38 172 THR B C 1
ATOM 3257 O O . THR B 1 172 ? 3.246 -19.031 -6.27 1 97.38 172 THR B O 1
ATOM 3260 N N . LEU B 1 173 ? 1.387 -20.125 -6.812 1 97.69 173 LEU B N 1
ATOM 3261 C CA . LEU B 1 173 ? 0.711 -18.969 -7.387 1 97.69 173 LEU B CA 1
ATOM 3262 C C . LEU B 1 173 ? -0.657 -18.75 -6.746 1 97.69 173 LEU B C 1
ATOM 3264 O O . LEU B 1 173 ? -1.437 -19.703 -6.617 1 97.69 173 LEU B O 1
ATOM 3268 N N . ILE B 1 174 ? -0.909 -17.578 -6.262 1 97.75 174 ILE B N 1
ATOM 3269 C CA . ILE B 1 174 ? -2.244 -17.125 -5.887 1 97.75 174 ILE B CA 1
ATOM 3270 C C . ILE B 1 174 ? -2.697 -16.016 -6.828 1 97.75 174 ILE B C 1
ATOM 3272 O O . ILE B 1 174 ? -2.107 -14.93 -6.852 1 97.75 174 ILE B O 1
ATOM 3276 N N . LEU B 1 175 ? -3.709 -16.344 -7.586 1 97.12 175 LEU B N 1
ATOM 3277 C CA . LEU B 1 175 ? -4.164 -15.422 -8.633 1 97.12 175 LEU B CA 1
ATOM 3278 C C . LEU B 1 175 ? -5.59 -14.961 -8.359 1 97.12 175 LEU B C 1
ATOM 3280 O O . LEU B 1 175 ? -6.5 -15.781 -8.211 1 97.12 175 LEU B O 1
ATOM 3284 N N . SER B 1 176 ? -5.777 -13.719 -8.148 1 94.88 176 SER B N 1
ATOM 3285 C CA . SER B 1 176 ? -7.09 -13.078 -8.148 1 94.88 176 SER B CA 1
ATOM 3286 C C . SER B 1 176 ? -7.324 -12.289 -9.43 1 94.88 176 SER B C 1
ATOM 3288 O O . SER B 1 176 ? -6.754 -11.211 -9.609 1 94.88 176 SER B O 1
ATOM 3290 N N . SER B 1 177 ? -8.078 -12.852 -10.352 1 92.19 177 SER B N 1
ATOM 3291 C CA . SER B 1 177 ? -8.32 -12.242 -11.656 1 92.19 177 SER B CA 1
ATOM 3292 C C . SER B 1 177 ? -9.805 -12.266 -12.008 1 92.19 177 SER B C 1
ATOM 3294 O O . SER B 1 177 ? -10.531 -13.172 -11.609 1 92.19 177 SER B O 1
ATOM 3296 N N . TYR B 1 178 ? -10.227 -11.273 -12.75 1 88.56 178 TYR B N 1
ATOM 3297 C CA . TYR B 1 178 ? -11.602 -11.258 -13.25 1 88.56 178 TYR B CA 1
ATOM 3298 C C . TYR B 1 178 ? -11.703 -11.992 -14.578 1 88.56 178 TYR B C 1
ATOM 3300 O O . TYR B 1 178 ? -12.805 -12.18 -15.109 1 88.56 178 TYR B O 1
ATOM 3308 N N . ARG B 1 179 ? -10.633 -12.406 -15.109 1 89.44 179 ARG B N 1
ATOM 3309 C CA . ARG B 1 179 ? -10.609 -13.109 -16.391 1 89.44 179 ARG B CA 1
ATOM 3310 C C . ARG B 1 179 ? -10.617 -14.625 -16.188 1 89.44 179 ARG B C 1
ATOM 3312 O O . ARG B 1 179 ? -9.586 -15.211 -15.836 1 89.44 179 ARG B O 1
ATOM 3319 N N . GLN B 1 180 ? -11.734 -15.141 -16.547 1 91.69 180 GLN B N 1
ATOM 3320 C CA . GLN B 1 180 ? -11.914 -16.578 -16.328 1 91.69 180 GLN B CA 1
ATOM 3321 C C . GLN B 1 180 ? -10.859 -17.375 -17.078 1 91.69 180 GLN B C 1
ATOM 3323 O O . GLN B 1 180 ? -10.367 -18.391 -16.562 1 91.69 180 GLN B O 1
ATOM 3328 N N . ASN B 1 181 ? -10.531 -16.984 -18.234 1 91.81 181 ASN B N 1
ATOM 3329 C CA . ASN B 1 181 ? -9.57 -17.719 -19.031 1 91.81 181 ASN B CA 1
ATOM 3330 C C . ASN B 1 181 ? -8.195 -17.75 -18.375 1 91.81 181 ASN B C 1
ATOM 3332 O O . ASN B 1 181 ? -7.488 -18.75 -18.438 1 91.81 181 ASN B O 1
ATOM 3336 N N . GLN B 1 182 ? -7.859 -16.688 -17.766 1 93.62 182 GLN B N 1
ATOM 3337 C CA . GLN B 1 182 ? -6.566 -16.656 -17.078 1 93.62 182 GLN B CA 1
ATOM 3338 C C . GLN B 1 182 ? -6.559 -17.578 -15.875 1 93.62 182 GLN B C 1
ATOM 3340 O O . GLN B 1 182 ? -5.551 -18.234 -15.602 1 93.62 182 GLN B O 1
ATOM 3345 N N . LEU B 1 183 ? -7.664 -17.609 -15.164 1 95.75 183 LEU B N 1
ATOM 3346 C CA . LEU B 1 183 ? -7.762 -18.531 -14.039 1 95.75 183 LEU B CA 1
ATOM 3347 C C . LEU B 1 183 ? -7.613 -19.969 -14.508 1 95.75 183 LEU B C 1
ATOM 3349 O O . LEU B 1 183 ? -6.859 -20.75 -13.914 1 95.75 183 LEU B O 1
ATOM 3353 N N . ALA B 1 184 ? -8.234 -20.25 -15.594 1 93.88 184 ALA B N 1
ATOM 3354 C CA . ALA B 1 184 ? -8.188 -21.609 -16.141 1 93.88 184 ALA B CA 1
ATOM 3355 C C . ALA B 1 184 ? -6.797 -21.938 -16.672 1 93.88 184 ALA B C 1
ATOM 3357 O O . ALA B 1 184 ? -6.34 -23.078 -16.547 1 93.88 184 ALA B O 1
ATOM 3358 N N . ASP B 1 185 ? -6.141 -20.984 -17.188 1 93.38 185 ASP B N 1
ATOM 3359 C CA . ASP B 1 185 ? -4.848 -21.203 -17.828 1 93.38 185 ASP B CA 1
ATOM 3360 C C . ASP B 1 185 ? -3.744 -21.375 -16.781 1 93.38 185 ASP B C 1
ATOM 3362 O O . ASP B 1 185 ? -2.795 -22.141 -17 1 93.38 185 ASP B O 1
ATOM 3366 N N . TYR B 1 186 ? -3.898 -20.75 -15.609 1 95.69 186 TYR B N 1
ATOM 3367 C CA . TYR B 1 186 ? -2.732 -20.641 -14.734 1 95.69 186 TYR B CA 1
ATOM 3368 C C . TYR B 1 186 ? -2.984 -21.359 -13.406 1 95.69 186 TYR B C 1
ATOM 3370 O O . TYR B 1 186 ? -2.043 -21.656 -12.672 1 95.69 186 TYR B O 1
ATOM 3378 N N . CYS B 1 187 ? -4.191 -21.609 -13.148 1 97.31 187 CYS B N 1
ATOM 3379 C CA . CYS B 1 187 ? -4.484 -22.172 -11.836 1 97.31 187 CYS B CA 1
ATOM 3380 C C . CYS B 1 187 ? -5.008 -23.594 -11.969 1 97.31 187 CYS B C 1
ATOM 3382 O O . CYS B 1 187 ? -5.48 -24 -13.031 1 97.31 187 CYS B O 1
ATOM 3384 N N . LEU B 1 188 ? -4.891 -24.312 -10.867 1 97.19 188 LEU B N 1
ATOM 3385 C CA . LEU B 1 188 ? -5.332 -25.703 -10.836 1 97.19 188 LEU B CA 1
ATOM 3386 C C . LEU B 1 188 ? -6.391 -25.906 -9.758 1 97.19 188 LEU B C 1
ATOM 3388 O O . LEU B 1 188 ? -7.223 -26.812 -9.867 1 97.19 188 LEU B O 1
ATOM 3392 N N . LYS B 1 189 ? -6.359 -25.156 -8.711 1 98.12 189 LYS B N 1
ATOM 3393 C CA . LYS B 1 189 ? -7.262 -25.281 -7.566 1 98.12 189 LYS B CA 1
ATOM 3394 C C . LYS B 1 189 ? -7.875 -23.938 -7.203 1 98.12 189 LYS B C 1
ATOM 3396 O O . LYS B 1 189 ? -7.406 -22.891 -7.656 1 98.12 189 LYS B O 1
ATOM 3401 N N . GLY B 1 190 ? -8.953 -24.062 -6.383 1 98.06 190 GLY B N 1
ATOM 3402 C CA . GLY B 1 190 ? -9.539 -22.859 -5.836 1 98.06 190 GLY B CA 1
ATOM 3403 C C . GLY B 1 190 ? -9.117 -22.578 -4.406 1 98.06 190 GLY B C 1
ATOM 3404 O O . GLY B 1 190 ? -9.023 -23.5 -3.592 1 98.06 190 GLY B O 1
ATOM 3405 N N . LEU B 1 191 ? -8.727 -21.375 -4.148 1 98.31 191 LEU B N 1
ATOM 3406 C CA . LEU B 1 191 ? -8.664 -20.828 -2.801 1 98.31 191 LEU B CA 1
ATOM 3407 C C . LEU B 1 191 ? -9.914 -20 -2.5 1 98.31 191 LEU B C 1
ATOM 3409 O O . LEU B 1 191 ? -9.992 -18.828 -2.875 1 98.31 191 LEU B O 1
ATOM 3413 N N . ILE B 1 192 ? -10.836 -20.562 -1.768 1 98 192 ILE B N 1
ATOM 3414 C CA . ILE B 1 192 ? -12.18 -20.016 -1.664 1 98 192 ILE B CA 1
ATOM 3415 C C . ILE B 1 192 ? -12.328 -19.234 -0.353 1 98 192 ILE B C 1
ATOM 3417 O O . ILE B 1 192 ? -12.023 -19.766 0.72 1 98 192 ILE B O 1
ATOM 3421 N N . TYR B 1 193 ? -12.688 -18.047 -0.496 1 96.38 193 TYR B N 1
ATOM 3422 C CA . TYR B 1 193 ? -13.078 -17.266 0.67 1 96.38 193 TYR B CA 1
ATOM 3423 C C . TYR B 1 193 ? -14.594 -17.219 0.817 1 96.38 193 TYR B C 1
ATOM 3425 O O . TYR B 1 193 ? -15.305 -16.781 -0.091 1 96.38 193 TYR B O 1
ATOM 3433 N N . GLU B 1 194 ? -15.094 -17.641 1.926 1 93.94 194 GLU B N 1
ATOM 3434 C CA . GLU B 1 194 ? -16.516 -17.656 2.25 1 93.94 194 GLU B CA 1
ATOM 3435 C C . GLU B 1 194 ? -16.734 -17.75 3.758 1 93.94 194 GLU B C 1
ATOM 3437 O O . GLU B 1 194 ? -16.047 -18.5 4.445 1 93.94 194 GLU B O 1
ATOM 3442 N N . ARG B 1 195 ? -17.75 -16.969 4.238 1 91.56 195 ARG B N 1
ATOM 3443 C CA . ARG B 1 195 ? -18.172 -17.031 5.637 1 91.56 195 ARG B CA 1
ATOM 3444 C C . ARG B 1 195 ? -16.984 -16.844 6.574 1 91.56 195 ARG B C 1
ATOM 3446 O O . ARG B 1 195 ? -16.766 -17.656 7.477 1 91.56 195 ARG B O 1
ATOM 3453 N N . SER B 1 196 ? -16.109 -15.922 6.305 1 93.19 196 SER B N 1
ATOM 3454 C CA . SER B 1 196 ? -14.992 -15.484 7.145 1 93.19 196 SER B CA 1
ATOM 3455 C C . SER B 1 196 ? -13.938 -16.578 7.277 1 93.19 196 SER B C 1
ATOM 3457 O O . SER B 1 196 ? -13.289 -16.703 8.312 1 93.19 196 SER B O 1
ATOM 3459 N N . ALA B 1 197 ? -13.898 -17.375 6.199 1 95.62 197 ALA B N 1
ATOM 3460 C CA . ALA B 1 197 ? -12.922 -18.453 6.203 1 95.62 197 ALA B CA 1
ATOM 3461 C C . ALA B 1 197 ? -12.344 -18.672 4.805 1 95.62 197 ALA B C 1
ATOM 3463 O O . ALA B 1 197 ? -12.945 -18.266 3.811 1 95.62 197 ALA B O 1
ATOM 3464 N N . LEU B 1 198 ? -11.133 -19.281 4.801 1 97.44 198 LEU B N 1
ATOM 3465 C CA . LEU B 1 198 ? -10.484 -19.719 3.568 1 97.44 198 LEU B CA 1
ATOM 3466 C C . LEU B 1 198 ? -10.414 -21.234 3.5 1 97.44 198 LEU B C 1
ATOM 3468 O O . LEU B 1 198 ? -10.172 -21.891 4.512 1 97.44 198 LEU B O 1
ATOM 3472 N N . ARG B 1 199 ? -10.609 -21.766 2.279 1 97.88 199 ARG B N 1
ATOM 3473 C CA . ARG B 1 199 ? -10.438 -23.203 2.064 1 97.88 199 ARG B CA 1
ATOM 3474 C C . ARG B 1 199 ? -9.945 -23.484 0.651 1 97.88 199 ARG B C 1
ATOM 3476 O O . ARG B 1 199 ? -10.156 -22.688 -0.26 1 97.88 199 ARG B O 1
ATOM 3483 N N . ILE B 1 200 ? -9.391 -24.641 0.539 1 98.19 200 ILE B N 1
ATOM 3484 C CA . ILE B 1 200 ? -8.898 -25.078 -0.766 1 98.19 200 ILE B CA 1
ATOM 3485 C C . ILE B 1 200 ? -9.875 -26.078 -1.379 1 98.19 200 ILE B C 1
ATOM 3487 O O . ILE B 1 200 ? -10.383 -26.969 -0.687 1 98.19 200 ILE B O 1
ATOM 3491 N N . GLU B 1 201 ? -10.164 -25.812 -2.609 1 98.12 201 GLU B N 1
ATOM 3492 C CA . GLU B 1 201 ? -11 -26.734 -3.371 1 98.12 201 GLU B CA 1
ATOM 3493 C C . GLU B 1 201 ? -10.281 -27.234 -4.617 1 98.12 201 GLU B C 1
ATOM 3495 O O . GLU B 1 201 ? -9.727 -26.438 -5.383 1 98.12 201 GLU B O 1
ATOM 3500 N N . ASP B 1 202 ? -10.391 -28.547 -4.91 1 97.31 202 ASP B N 1
ATOM 3501 C CA . ASP B 1 202 ? -9.602 -29.203 -5.949 1 97.31 202 ASP B CA 1
ATOM 3502 C C . ASP B 1 202 ? -10.219 -28.969 -7.328 1 97.31 202 ASP B C 1
ATOM 3504 O O . ASP B 1 202 ? -9.508 -28.938 -8.336 1 97.31 202 ASP B O 1
ATOM 3508 N N . ASP B 1 203 ? -11.492 -28.875 -7.398 1 96.94 203 ASP B N 1
ATOM 3509 C CA . ASP B 1 203 ? -12.164 -28.734 -8.688 1 96.94 203 ASP B CA 1
ATOM 3510 C C . ASP B 1 203 ? -12.312 -27.25 -9.062 1 96.94 203 ASP B C 1
ATOM 3512 O O . ASP B 1 203 ? -13.328 -26.641 -8.758 1 96.94 203 ASP B O 1
ATOM 3516 N N . LEU B 1 204 ? -11.367 -26.766 -9.727 1 97 204 LEU B N 1
ATOM 3517 C CA . LEU B 1 204 ? -11.344 -25.344 -10.07 1 97 204 LEU B CA 1
ATOM 3518 C C . LEU B 1 204 ? -12.547 -24.984 -10.945 1 97 204 LEU B C 1
ATOM 3520 O O . LEU B 1 204 ? -13.156 -23.922 -10.758 1 97 204 LEU B O 1
ATOM 3524 N N . ASP B 1 205 ? -12.859 -25.828 -11.898 1 95.69 205 ASP B N 1
ATOM 3525 C CA . ASP B 1 205 ? -13.969 -25.531 -12.805 1 95.69 205 ASP B CA 1
ATOM 3526 C C . ASP B 1 205 ? -15.273 -25.328 -12.031 1 95.69 205 ASP B C 1
ATOM 3528 O O . ASP B 1 205 ? -16.016 -24.391 -12.305 1 95.69 205 ASP B O 1
ATOM 3532 N N . GLN B 1 206 ? -15.492 -26.141 -11.141 1 95.88 206 GLN B N 1
ATOM 3533 C CA . GLN B 1 206 ? -16.688 -26.016 -10.312 1 95.88 206 GLN B CA 1
ATOM 3534 C C . GLN B 1 206 ? -16.641 -24.734 -9.484 1 95.88 206 GLN B C 1
ATOM 3536 O O . GLN B 1 206 ? -17.672 -24.078 -9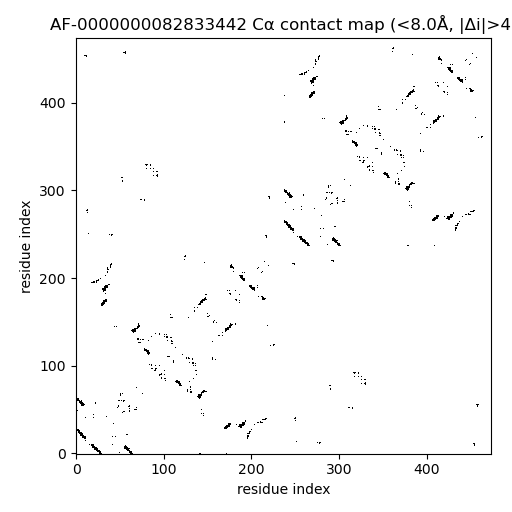.305 1 95.88 206 GLN B O 1
ATOM 3541 N N . CYS B 1 207 ? -15.445 -24.422 -8.984 1 96.06 207 CYS B N 1
ATOM 3542 C CA . CYS B 1 207 ? -15.289 -23.203 -8.203 1 96.06 207 CYS B CA 1
ATOM 3543 C C . CYS B 1 207 ? -15.617 -21.969 -9.039 1 96.06 207 CYS B C 1
ATOM 3545 O O . CYS B 1 207 ? -16.328 -21.078 -8.578 1 96.06 207 CYS B O 1
ATOM 3547 N N . ILE B 1 208 ? -15.117 -21.984 -10.219 1 95.06 208 ILE B N 1
ATOM 3548 C CA . ILE B 1 208 ? -15.32 -20.844 -11.109 1 95.06 208 ILE B CA 1
ATOM 3549 C C . ILE B 1 208 ? -16.797 -20.703 -11.445 1 95.06 208 ILE B C 1
ATOM 3551 O O . ILE B 1 208 ? -17.328 -19.594 -11.555 1 95.06 208 ILE B O 1
ATOM 3555 N N . GLN B 1 209 ? -17.469 -21.797 -11.633 1 93.69 209 GLN B N 1
ATOM 3556 C CA . GLN B 1 209 ? -18.906 -21.781 -11.922 1 93.69 209 GLN B CA 1
ATOM 3557 C C . GLN B 1 209 ? -19.688 -21.234 -10.727 1 93.69 209 GLN B C 1
ATOM 3559 O O . GLN B 1 209 ? -20.641 -20.469 -10.898 1 93.69 209 GLN B O 1
ATOM 3564 N N . LYS B 1 210 ? -19.328 -21.609 -9.594 1 94.44 210 LYS B N 1
ATOM 3565 C CA . LYS B 1 210 ? -20.016 -21.203 -8.375 1 94.44 210 LYS B CA 1
ATOM 3566 C C . LYS B 1 210 ? -19.734 -19.734 -8.047 1 94.44 210 LYS B C 1
ATOM 3568 O O . LYS B 1 210 ? -20.609 -19.016 -7.551 1 94.44 210 LYS B O 1
ATOM 3573 N N . PHE B 1 211 ? -18.5 -19.406 -8.32 1 93.38 211 PHE B N 1
ATOM 3574 C CA . PHE B 1 211 ? -18.062 -18.047 -8.039 1 93.38 211 PHE B CA 1
ATOM 3575 C C . PHE B 1 211 ? -17.453 -17.406 -9.281 1 93.38 211 PHE B C 1
ATOM 3577 O O . PHE B 1 211 ? -16.234 -17.156 -9.32 1 93.38 211 PHE B O 1
ATOM 3584 N N . PRO B 1 212 ? -18.281 -17.047 -10.188 1 86.5 212 PRO B N 1
ATOM 3585 C CA . PRO B 1 212 ? -17.719 -16.438 -11.398 1 86.5 212 PRO B CA 1
ATOM 3586 C C . PRO B 1 212 ? -16.938 -15.156 -11.109 1 86.5 212 PRO B C 1
ATOM 3588 O O . PRO B 1 212 ? -17.391 -14.305 -10.344 1 86.5 212 PRO B O 1
ATOM 3591 N N . PRO B 1 213 ? -15.766 -15.195 -11.664 1 82.06 213 PRO B N 1
ATOM 3592 C CA . PRO B 1 213 ? -14.953 -13.992 -11.43 1 82.06 213 PRO B CA 1
ATOM 3593 C C . PRO B 1 213 ? -15.602 -12.727 -11.984 1 82.06 213 PRO B C 1
ATOM 3595 O O . PRO B 1 213 ? -16.234 -12.766 -13.047 1 82.06 213 PRO B O 1
ATOM 3598 N N . ARG B 1 214 ? -15.539 -11.711 -11.18 1 73.69 214 ARG B N 1
ATOM 3599 C CA . ARG B 1 214 ? -16.078 -10.398 -11.562 1 73.69 214 ARG B CA 1
ATOM 3600 C C . ARG B 1 214 ? -15.055 -9.297 -11.273 1 73.69 214 ARG B C 1
ATOM 3602 O O . ARG B 1 214 ? -14.18 -9.453 -10.422 1 73.69 214 ARG B O 1
ATOM 3609 N N . ARG B 1 215 ? -14.977 -8.484 -12.25 1 63.62 215 ARG B N 1
ATOM 3610 C CA . ARG B 1 215 ? -14.109 -7.332 -12.008 1 63.62 215 ARG B CA 1
ATOM 3611 C C . ARG B 1 215 ? -14.508 -6.598 -10.734 1 63.62 215 ARG B C 1
ATOM 3613 O O . ARG B 1 215 ? -15.68 -6.273 -10.539 1 63.62 215 ARG B O 1
ATOM 3620 N N . SER B 1 216 ? -13.578 -6.891 -9.828 1 54.41 216 SER B N 1
ATOM 3621 C CA . SER B 1 216 ? -13.875 -6.113 -8.625 1 54.41 216 SER B CA 1
ATOM 3622 C C . SER B 1 216 ? -13.812 -4.617 -8.906 1 54.41 216 SER B C 1
ATOM 3624 O O . SER B 1 216 ? -13.062 -4.172 -9.781 1 54.41 216 SER B O 1
ATOM 3626 N N . ARG B 1 217 ? -14.688 -3.939 -8.516 1 49.53 217 ARG B N 1
ATOM 3627 C CA . ARG B 1 217 ? -14.773 -2.498 -8.719 1 49.53 217 ARG B CA 1
ATOM 3628 C C . ARG B 1 217 ? -13.453 -1.812 -8.391 1 49.53 217 ARG B C 1
ATOM 3630 O O . ARG B 1 217 ? -13.133 -0.769 -8.961 1 49.53 217 ARG B O 1
ATOM 3637 N N . SER B 1 218 ? -12.656 -2.43 -7.465 1 48.22 218 SER B N 1
ATOM 3638 C CA . SER B 1 218 ? -11.336 -1.895 -7.137 1 48.22 218 SER B CA 1
ATOM 3639 C C . SER B 1 218 ? -10.375 -2.035 -8.312 1 48.22 218 SER B C 1
ATOM 3641 O O . SER B 1 218 ? -9.406 -1.283 -8.422 1 48.22 218 SER B O 1
ATOM 3643 N N . GLU B 1 219 ? -10.609 -3.059 -9.156 1 47.41 219 GLU B N 1
ATOM 3644 C CA . GLU B 1 219 ? -9.75 -3.373 -10.289 1 47.41 219 GLU B CA 1
ATOM 3645 C C . GLU B 1 219 ? -10.141 -2.566 -11.523 1 47.41 219 GLU B C 1
ATOM 3647 O O . GLU B 1 219 ? -9.398 -2.529 -12.516 1 47.41 219 GLU B O 1
ATOM 3652 N N . SER B 1 220 ? -11.359 -2.012 -11.523 1 40.69 220 SER B N 1
ATOM 3653 C CA . SER B 1 220 ? -11.859 -1.378 -12.742 1 40.69 220 SER B CA 1
ATOM 3654 C C . SER B 1 220 ? -11.07 -0.115 -13.07 1 40.69 220 SER B C 1
ATOM 3656 O O . SER B 1 220 ? -11.141 0.389 -14.195 1 40.69 220 SER B O 1
ATOM 3658 N N . GLY B 1 221 ? -10.57 0.458 -12.18 1 38.56 221 GLY B N 1
ATOM 3659 C CA . GLY B 1 221 ? -9.852 1.675 -12.531 1 38.56 221 GLY B CA 1
ATOM 3660 C C . GLY B 1 221 ? -8.648 1.424 -13.422 1 38.56 221 GLY B C 1
ATOM 3661 O O . GLY B 1 221 ? -8.039 2.365 -13.93 1 38.56 221 GLY B O 1
ATOM 3662 N N . THR B 1 222 ? -8.016 0.307 -13.109 1 37.69 222 THR B N 1
ATOM 3663 C CA . THR B 1 222 ? -6.836 0.025 -13.922 1 37.69 222 THR B CA 1
ATOM 3664 C C . THR B 1 222 ? -7.238 -0.442 -15.32 1 37.69 222 THR B C 1
ATOM 3666 O O . THR B 1 222 ? -6.508 -0.229 -16.281 1 37.69 222 THR B O 1
ATOM 3669 N N . GLY B 1 223 ? -8.289 -1.276 -15.398 1 35.03 223 GLY B N 1
ATOM 3670 C CA . GLY B 1 223 ? -8.539 -2.09 -16.578 1 35.03 223 GLY B CA 1
ATOM 3671 C C . GLY B 1 223 ? -9.398 -1.39 -17.609 1 35.03 223 GLY B C 1
ATOM 3672 O O . GLY B 1 223 ? -9.969 -2.035 -18.484 1 35.03 223 GLY B O 1
ATOM 3673 N N . ASP B 1 224 ? -9.961 -0.344 -17.562 1 34.91 224 ASP B N 1
ATOM 3674 C CA . ASP B 1 224 ? -10.211 -0.098 -18.984 1 34.91 224 ASP B CA 1
ATOM 3675 C C . ASP B 1 224 ? -8.969 -0.404 -19.812 1 34.91 224 ASP B C 1
ATOM 3677 O O . ASP B 1 224 ? -7.84 -0.251 -19.344 1 34.91 224 ASP B O 1
ATOM 3681 N N . ASP B 1 225 ? -9.156 -1 -21.078 1 32.81 225 ASP B N 1
ATOM 3682 C CA . ASP B 1 225 ? -8.164 -1.603 -21.953 1 32.81 225 ASP B CA 1
ATOM 3683 C C . ASP B 1 225 ? -6.887 -0.765 -22 1 32.81 225 ASP B C 1
ATOM 3685 O O . ASP B 1 225 ? -6.75 0.123 -22.844 1 32.81 225 ASP B O 1
ATOM 3689 N N . VAL B 1 226 ? -6.441 -0.461 -20.984 1 35.22 226 VAL B N 1
ATOM 3690 C CA . VAL B 1 226 ? -5.195 0.299 -20.984 1 35.22 226 VAL B CA 1
ATOM 3691 C C . VAL B 1 226 ? -4.246 -0.272 -22.031 1 35.22 226 VAL B C 1
ATOM 3693 O O . VAL B 1 226 ? -3.496 0.472 -22.672 1 35.22 226 VAL B O 1
ATOM 3696 N N . PHE B 1 227 ? -4.145 -1.599 -22.031 1 33.56 227 PHE B N 1
ATOM 3697 C CA . PHE B 1 227 ? -3.344 -2.164 -23.109 1 33.56 227 PHE B CA 1
ATOM 3698 C C . PHE B 1 227 ? -4.059 -2.027 -24.453 1 33.56 227 PHE B C 1
ATOM 3700 O O . PHE B 1 227 ? -3.496 -2.348 -25.5 1 33.56 227 PHE B O 1
ATOM 3707 N N . GLY B 1 228 ? -5.363 -1.656 -24.578 1 29.69 228 GLY B N 1
ATOM 3708 C CA . GLY B 1 228 ? -6.043 -1.555 -25.859 1 29.69 228 GLY B CA 1
ATOM 3709 C C . GLY B 1 228 ? -5.699 -0.287 -26.609 1 29.69 228 GLY B C 1
ATOM 3710 O O . GLY B 1 228 ? -6.035 -0.153 -27.797 1 29.69 228 GLY B O 1
ATOM 3711 N N . GLY B 1 229 ? -5.535 0.774 -25.922 1 28.72 229 GLY B N 1
ATOM 3712 C CA . GLY B 1 229 ? -5.488 1.968 -26.75 1 28.72 229 GLY B CA 1
ATOM 3713 C C . GLY B 1 229 ? -4.137 2.193 -27.406 1 28.72 229 GLY B C 1
ATOM 3714 O O . GLY B 1 229 ? -3.582 3.293 -27.328 1 28.72 229 GLY B O 1
ATOM 3715 N N . PHE B 1 230 ? -3.326 1.204 -27.469 1 27.52 230 PHE B N 1
ATOM 3716 C CA . PHE B 1 230 ? -2.221 1.533 -28.359 1 27.52 230 PHE B CA 1
ATOM 3717 C C . PHE B 1 230 ? -2.719 1.757 -29.781 1 27.52 230 PHE B C 1
ATOM 3719 O O . PHE B 1 230 ? -3.031 0.799 -30.484 1 27.52 230 PHE B O 1
ATOM 3726 N N . ASP B 1 231 ? -3.475 2.818 -30.016 1 24.84 231 ASP B N 1
ATOM 3727 C CA . ASP B 1 231 ? -3.451 3.105 -31.438 1 24.84 231 ASP B CA 1
ATOM 3728 C C . ASP B 1 231 ? -2.021 3.318 -31.938 1 24.84 231 ASP B C 1
ATOM 3730 O O . ASP B 1 231 ? -1.203 3.924 -31.25 1 24.84 231 ASP B O 1
ATOM 3734 N N . GLU B 1 232 ? -1.527 2.604 -32.969 1 23.02 232 GLU B N 1
ATOM 3735 C CA . GLU B 1 232 ? -0.376 2.713 -33.844 1 23.02 232 GLU B CA 1
ATOM 3736 C C . GLU B 1 232 ? -0.059 4.172 -34.156 1 23.02 232 GLU B C 1
ATOM 3738 O O . GLU B 1 232 ? 1.086 4.512 -34.469 1 23.02 232 GLU B O 1
ATOM 3743 N N . GLY B 1 233 ? -1.053 4.969 -34.562 1 22.97 233 GLY B N 1
ATOM 3744 C CA . GLY B 1 233 ? -0.71 6.125 -35.344 1 22.97 233 GLY B CA 1
ATOM 3745 C C . GLY B 1 233 ? 0.06 7.184 -34.594 1 22.97 233 GLY B C 1
ATOM 3746 O O . GLY B 1 233 ? 0.825 7.949 -35.188 1 22.97 233 GLY B O 1
ATOM 3747 N N . GLN B 1 234 ? -0.506 7.707 -33.438 1 18.44 234 GLN B N 1
ATOM 3748 C CA . GLN B 1 234 ? -0.07 9.086 -33.219 1 18.44 234 GLN B CA 1
ATOM 3749 C C . GLN B 1 234 ? 1.242 9.125 -32.438 1 18.44 234 GLN B C 1
ATOM 3751 O O . GLN B 1 234 ? 1.238 9.242 -31.219 1 18.44 234 GLN B O 1
ATOM 3756 N N . LEU B 1 235 ? 2.217 8.133 -32.656 1 21.05 235 LEU B N 1
ATOM 3757 C CA . LEU B 1 235 ? 3.621 8.398 -32.375 1 21.05 235 LEU B CA 1
ATOM 3758 C C . LEU B 1 235 ? 4.027 9.781 -32.875 1 21.05 235 LEU B C 1
ATOM 3760 O O . LEU B 1 235 ? 4.039 10.039 -34.094 1 21.05 235 LEU B O 1
ATOM 3764 N N . GLY B 1 236 ? 3.426 10.859 -32.344 1 16.69 236 GLY B N 1
ATOM 3765 C CA . GLY B 1 236 ? 4.043 12.102 -32.812 1 16.69 236 GLY B CA 1
ATOM 3766 C C . GLY B 1 236 ? 5.539 12.141 -32.531 1 16.69 236 GLY B C 1
ATOM 3767 O O . GLY B 1 236 ? 5.984 12.07 -31.406 1 16.69 236 GLY B O 1
ATOM 3768 N N . PHE B 1 237 ? 6.25 11.523 -33.5 1 15.61 237 PHE B N 1
ATOM 3769 C CA . PHE B 1 237 ? 7.371 12.352 -33.906 1 15.61 237 PHE B CA 1
ATOM 3770 C C . PHE B 1 237 ? 6.879 13.625 -34.594 1 15.61 237 PHE B C 1
ATOM 3772 O O . PHE B 1 237 ? 5.828 13.633 -35.219 1 15.61 237 PHE B O 1
#